Protein AF-A0A5E7I2R8-F1 (afdb_monomer)

Solvent-accessible surface area (backbone atoms only — not comparable to full-atom values): 30806 Å² total; per-residue (Å²): 127,86,54,89,74,68,77,44,79,43,63,71,63,76,64,91,54,44,68,61,50,46,53,54,47,50,49,54,58,68,78,41,63,51,62,26,33,27,45,26,41,38,102,89,42,40,43,43,58,13,46,70,32,27,76,41,66,46,79,53,83,54,52,56,48,38,37,75,91,37,59,41,76,67,35,45,65,39,51,43,44,45,53,52,51,45,54,52,37,32,55,73,78,40,56,36,68,55,40,54,47,45,56,49,40,35,48,50,50,54,54,50,29,46,79,70,73,41,70,60,28,62,67,40,67,66,42,31,47,51,48,50,39,55,50,36,54,51,49,60,74,45,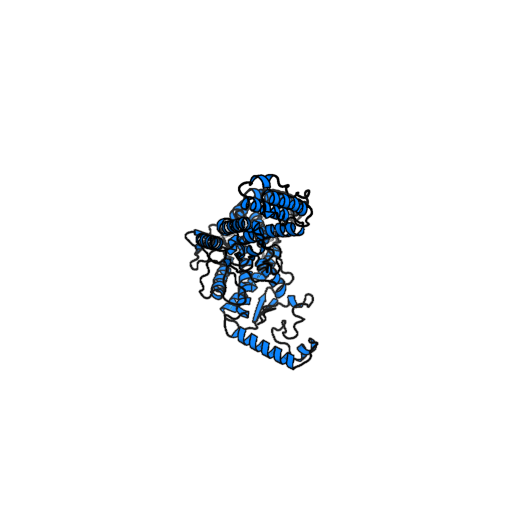90,63,55,63,71,57,44,44,48,36,50,52,42,42,45,52,50,48,36,60,46,33,60,90,57,54,65,60,62,72,72,45,73,73,67,67,75,76,80,84,69,81,75,80,70,83,71,57,59,53,68,65,49,52,50,57,38,46,52,48,27,49,35,47,19,56,47,42,41,49,39,58,77,70,61,58,59,67,62,37,82,37,68,39,78,97,46,52,26,31,32,40,72,38,90,90,56,42,40,34,23,67,62,46,54,75,62,82,45,77,79,51,73,68,46,45,53,49,35,64,93,76,58,41,73,46,52,73,67,62,24,41,77,62,33,97,68,66,51,66,68,59,53,54,51,52,51,52,54,48,54,51,37,43,50,50,50,56,69,49,83,77,32,42,59,48,34,34,47,50,44,53,17,51,53,25,44,50,53,52,50,30,54,64,51,35,50,52,66,69,67,51,38,66,32,61,41,40,97,82,50,44,81,42,84,42,93,52,88,65,37,27,32,39,38,26,68,51,96,98,42,77,50,72,47,62,36,47,52,85,49,48,64,57,52,55,52,44,52,53,44,48,47,68,56,43,70,81,58,87,58,69,34,66,47,72,16,59,84,34,52,49,84,52,77,74,43,70,35,65,82,66,52,51,59,55,44,40,56,46,40,30,69,27,52,34,71,81,57,53,84,58,44,53,66,41,34,26,41,32,42,40,54,52,34,28,73,77,64,34,60,64,53,25,32,66,73,65,69,56,56,69,74,62,50,54,65,48,49,63,50,51,51,57,51,47,54,55,46,55,70,53,50,76,78,65,80,86,81,84,92,82,85,87,86,84,84,89,88,82,92,83,80,92,74,86,79,83,86,80,87,88,85,79,91,82,88,88,81,86,87,88,85,88,80,89,80,81,85,90,135

Structure (mmCIF, N/CA/C/O backbone):
data_AF-A0A5E7I2R8-F1
#
_entry.id   AF-A0A5E7I2R8-F1
#
loop_
_atom_site.group_PDB
_atom_site.id
_atom_site.type_symbol
_atom_site.label_atom_id
_atom_site.label_alt_id
_atom_site.label_comp_id
_atom_site.label_asym_id
_atom_site.label_entity_id
_atom_site.label_seq_id
_atom_site.pdbx_PDB_ins_code
_atom_site.Cartn_x
_atom_site.Cartn_y
_atom_site.Cartn_z
_atom_site.occupancy
_atom_site.B_iso_or_equiv
_atom_site.auth_seq_id
_atom_site.auth_comp_id
_atom_site.auth_asym_id
_atom_site.auth_atom_id
_atom_site.pdbx_PDB_model_num
ATOM 1 N N . MET A 1 1 ? -3.626 18.758 -33.906 1.00 45.47 1 MET A N 1
ATOM 2 C CA . MET A 1 1 ? -4.885 18.092 -33.506 1.00 45.47 1 MET A CA 1
ATOM 3 C C . MET A 1 1 ? -4.517 16.862 -32.692 1.00 45.47 1 MET A C 1
ATOM 5 O O . MET A 1 1 ? -3.762 16.035 -33.182 1.00 45.47 1 MET A O 1
ATOM 9 N N . THR A 1 2 ? -4.953 16.767 -31.438 1.00 45.84 2 THR A N 1
ATOM 10 C CA . THR A 1 2 ? -4.768 15.567 -30.609 1.00 45.84 2 THR A CA 1
ATOM 11 C C . THR A 1 2 ? -5.725 14.484 -31.100 1.00 45.84 2 THR A C 1
ATOM 13 O O . THR A 1 2 ? -6.940 14.648 -31.034 1.00 45.84 2 THR A O 1
ATOM 16 N N . HIS A 1 3 ? -5.189 13.387 -31.631 1.00 55.72 3 HIS A N 1
ATOM 17 C CA . HIS A 1 3 ? -5.993 12.264 -32.109 1.00 55.72 3 HIS A CA 1
ATOM 18 C C . HIS A 1 3 ? -6.018 11.142 -31.064 1.00 55.72 3 HIS A C 1
ATOM 20 O O . HIS A 1 3 ? -5.002 10.811 -30.449 1.00 55.72 3 HIS A O 1
ATOM 26 N N . TYR A 1 4 ? -7.186 10.531 -30.868 1.00 64.06 4 TYR A N 1
ATOM 27 C CA . TYR A 1 4 ? -7.341 9.376 -29.988 1.00 64.06 4 TYR A CA 1
ATOM 28 C C . TYR A 1 4 ? -6.854 8.108 -30.700 1.00 64.06 4 TYR A C 1
ATOM 30 O O . TYR A 1 4 ? -7.452 7.671 -31.679 1.00 64.06 4 TYR A O 1
ATOM 38 N N . ARG A 1 5 ? -5.771 7.499 -30.202 1.00 82.31 5 ARG A N 1
ATOM 39 C CA . ARG A 1 5 ? -5.355 6.148 -30.619 1.00 82.31 5 ARG A CA 1
ATOM 40 C C . ARG A 1 5 ? -6.196 5.072 -29.931 1.00 82.31 5 ARG A C 1
ATOM 42 O O . ARG A 1 5 ? -6.618 5.267 -28.789 1.00 82.31 5 ARG A O 1
ATOM 49 N N . SER A 1 6 ? -6.369 3.930 -30.600 1.00 84.12 6 SER A N 1
ATOM 50 C CA . SER A 1 6 ? -6.936 2.715 -29.994 1.00 84.12 6 SER A CA 1
ATOM 51 C C . SER A 1 6 ? -6.114 2.280 -28.774 1.00 84.12 6 SER A C 1
ATOM 53 O O . SER A 1 6 ? -4.898 2.488 -28.737 1.00 84.12 6 SER A O 1
ATOM 55 N N . ARG A 1 7 ? -6.776 1.715 -27.758 1.00 87.81 7 ARG A N 1
ATOM 56 C CA . ARG A 1 7 ? -6.162 1.336 -26.477 1.00 87.81 7 ARG A CA 1
ATOM 57 C C . ARG A 1 7 ? -6.591 -0.068 -26.073 1.00 87.81 7 ARG A C 1
ATOM 59 O O . ARG A 1 7 ? -7.778 -0.371 -26.056 1.00 87.81 7 ARG A O 1
ATOM 66 N N . CYS A 1 8 ? -5.618 -0.874 -25.677 1.00 93.75 8 CYS A N 1
ATOM 67 C CA . CYS A 1 8 ? -5.791 -2.209 -25.134 1.00 93.75 8 CYS A CA 1
ATOM 68 C C . CYS A 1 8 ? -5.053 -2.280 -23.791 1.00 93.75 8 CYS A C 1
ATOM 70 O O . CYS A 1 8 ? -3.844 -2.046 -23.725 1.00 93.75 8 CYS A O 1
ATOM 72 N N . GLU A 1 9 ? -5.778 -2.551 -22.703 1.00 94.31 9 GLU A N 1
ATOM 73 C CA . GLU A 1 9 ? -5.194 -2.648 -21.364 1.00 94.31 9 GLU A CA 1
ATOM 74 C C . GLU A 1 9 ? -5.005 -4.109 -20.942 1.00 94.31 9 GLU A C 1
ATOM 76 O O . GLU A 1 9 ? -5.967 -4.860 -20.810 1.00 94.31 9 GLU A O 1
ATOM 81 N N . ILE A 1 10 ? -3.759 -4.481 -20.650 1.00 94.88 10 ILE A N 1
ATOM 82 C CA . ILE A 1 10 ? -3.381 -5.765 -20.056 1.00 94.88 10 ILE A CA 1
ATOM 83 C C . ILE A 1 10 ? -3.293 -5.584 -18.540 1.00 94.88 10 ILE A C 1
ATOM 85 O O . ILE A 1 10 ? -2.466 -4.810 -18.047 1.00 94.88 10 ILE A O 1
ATOM 89 N N . ARG A 1 11 ? -4.121 -6.305 -17.777 1.00 92.75 11 ARG A N 1
ATOM 90 C CA . ARG A 1 11 ? -4.146 -6.235 -16.308 1.00 92.75 11 ARG A CA 1
ATOM 91 C C . ARG A 1 11 ? -3.425 -7.417 -15.673 1.00 92.75 11 ARG A C 1
ATOM 93 O O . ARG A 1 11 ? -3.933 -8.528 -15.678 1.00 92.75 11 ARG A O 1
ATOM 100 N N . LEU A 1 12 ? -2.283 -7.152 -15.044 1.00 90.19 12 LEU A N 1
ATOM 101 C CA . LEU A 1 12 ? -1.475 -8.163 -14.352 1.00 90.19 12 LEU A CA 1
ATOM 102 C C . LEU A 1 12 ? -1.961 -8.458 -12.921 1.00 90.19 12 LEU A C 1
ATOM 104 O O . LEU A 1 12 ? -1.374 -9.286 -12.236 1.00 90.19 12 LEU A O 1
ATOM 108 N N . ASP A 1 13 ? -3.010 -7.770 -12.455 1.00 82.75 13 ASP A N 1
ATOM 109 C CA . ASP A 1 13 ? -3.609 -7.934 -11.123 1.00 82.75 13 ASP A CA 1
ATOM 110 C C . ASP A 1 13 ? -4.978 -8.634 -11.139 1.00 82.75 13 ASP A C 1
ATOM 112 O O . ASP A 1 13 ? -5.663 -8.653 -10.118 1.00 82.75 13 ASP A O 1
ATOM 116 N N . ALA A 1 14 ? -5.394 -9.164 -12.295 1.00 73.81 14 ALA A N 1
ATOM 117 C CA . ALA A 1 14 ? -6.761 -9.625 -12.532 1.00 73.81 14 ALA A CA 1
ATOM 118 C C . ALA A 1 14 ? -7.043 -11.075 -12.099 1.00 73.81 14 ALA A C 1
ATOM 120 O O . ALA A 1 14 ? -8.206 -11.419 -11.903 1.00 73.81 14 ALA A O 1
ATOM 121 N N . GLN A 1 15 ? -6.023 -11.928 -11.954 1.00 66.12 15 GLN A N 1
ATOM 122 C CA . GLN A 1 15 ? -6.207 -13.355 -11.663 1.00 66.12 15 GLN A CA 1
ATOM 123 C C . GLN A 1 15 ? -5.254 -13.863 -10.576 1.00 66.12 15 GLN A C 1
ATOM 125 O O . GLN A 1 15 ? -4.192 -13.294 -10.337 1.00 66.12 15 GLN A O 1
ATOM 130 N N . ILE A 1 16 ? -5.648 -14.973 -9.945 1.00 62.72 16 ILE A N 1
ATOM 131 C CA . ILE A 1 16 ? -4.863 -15.685 -8.923 1.00 62.72 16 ILE A CA 1
ATOM 132 C C . ILE A 1 16 ? -3.852 -16.645 -9.578 1.00 62.72 16 ILE A C 1
ATOM 134 O O . ILE A 1 16 ? -2.788 -16.904 -9.016 1.00 62.72 16 ILE A O 1
ATOM 138 N N . ASN A 1 17 ? -4.160 -17.175 -10.770 1.00 78.62 17 ASN A N 1
ATOM 139 C CA . ASN A 1 17 ? -3.273 -18.085 -11.490 1.00 78.62 17 ASN A CA 1
ATOM 140 C C . ASN A 1 17 ? -2.362 -17.322 -12.460 1.00 78.62 17 ASN A C 1
ATOM 142 O O . ASN A 1 17 ? -2.748 -17.002 -13.584 1.00 78.62 17 ASN A O 1
ATOM 146 N N . ASN A 1 18 ? -1.121 -17.090 -12.034 1.00 82.12 18 ASN A N 1
ATOM 147 C CA . ASN A 1 18 ? -0.126 -16.385 -12.839 1.00 82.12 18 ASN A CA 1
ATOM 148 C C . ASN A 1 18 ? 0.210 -17.084 -14.166 1.00 82.12 18 ASN A C 1
ATOM 150 O O . ASN A 1 18 ? 0.610 -16.396 -15.098 1.00 82.12 18 ASN A O 1
ATOM 154 N N . ALA A 1 19 ? 0.076 -18.411 -14.274 1.00 85.25 19 ALA A N 1
ATOM 155 C CA . ALA A 1 19 ? 0.413 -19.132 -15.503 1.00 85.25 19 ALA A CA 1
ATOM 156 C C . ALA A 1 19 ? -0.624 -18.877 -16.606 1.00 85.25 19 ALA A C 1
ATOM 158 O O . ALA A 1 19 ? -0.257 -18.527 -17.726 1.00 85.25 19 ALA A O 1
ATOM 159 N N . THR A 1 20 ? -1.913 -18.982 -16.269 1.00 86.75 20 THR A N 1
ATOM 160 C CA . THR A 1 20 ? -3.016 -18.639 -17.181 1.00 86.75 20 THR A CA 1
ATOM 161 C C . THR A 1 20 ? -2.959 -17.161 -17.552 1.00 86.75 20 THR A C 1
ATOM 163 O O . THR A 1 20 ? -2.938 -16.822 -18.731 1.00 86.75 20 THR A O 1
ATOM 166 N N . LEU A 1 21 ? -2.794 -16.289 -16.552 1.00 89.88 21 LEU A N 1
ATOM 167 C CA . LEU A 1 21 ? -2.689 -14.850 -16.775 1.00 89.88 21 LEU A CA 1
ATOM 168 C C . LEU A 1 21 ? -1.502 -14.473 -17.670 1.00 89.88 21 LEU A C 1
ATOM 170 O O . LEU A 1 21 ? -1.601 -13.537 -18.460 1.00 89.88 21 LEU A O 1
ATOM 174 N N . LEU A 1 22 ? -0.377 -15.185 -17.556 1.00 93.75 22 LEU A N 1
ATOM 175 C CA . LEU A 1 22 ? 0.785 -14.972 -18.412 1.00 93.75 22 LEU A CA 1
ATOM 176 C C . LEU A 1 22 ? 0.475 -15.328 -19.866 1.00 93.75 22 LEU A C 1
ATOM 178 O O . LEU A 1 22 ? 0.800 -14.537 -20.749 1.00 93.75 22 LEU A O 1
ATOM 182 N N . ALA A 1 23 ? -0.158 -16.477 -20.112 1.00 93.62 23 ALA A N 1
ATOM 183 C CA . ALA A 1 23 ? -0.546 -16.886 -21.458 1.00 93.62 23 ALA A CA 1
ATOM 184 C C . ALA A 1 23 ? -1.514 -15.872 -22.093 1.00 93.62 23 ALA A C 1
ATOM 186 O O . ALA A 1 23 ? -1.256 -15.393 -23.198 1.00 93.62 23 ALA A O 1
ATOM 187 N N . ASP A 1 24 ? -2.551 -15.466 -21.355 1.00 93.62 24 ASP A N 1
ATOM 188 C CA . ASP A 1 24 ? -3.537 -14.476 -21.803 1.00 93.62 24 ASP A CA 1
ATOM 189 C C . ASP A 1 24 ? -2.877 -13.123 -22.109 1.00 93.62 24 ASP A C 1
ATOM 191 O O . ASP A 1 24 ? -3.087 -12.533 -23.170 1.00 93.62 24 ASP A O 1
ATOM 195 N N . ALA A 1 25 ? -2.022 -12.635 -21.204 1.00 95.88 25 ALA A N 1
ATOM 196 C CA . ALA A 1 25 ? -1.329 -11.361 -21.368 1.00 95.88 25 ALA A CA 1
ATOM 197 C C . ALA A 1 25 ? -0.383 -11.363 -22.579 1.00 95.88 25 ALA A C 1
ATOM 199 O O . ALA A 1 25 ? -0.325 -10.376 -23.316 1.00 95.88 25 ALA A O 1
ATOM 200 N N . GLN A 1 26 ? 0.344 -12.463 -22.807 1.00 97.19 26 GLN A N 1
ATOM 201 C CA . GLN A 1 26 ? 1.221 -12.601 -23.971 1.00 97.19 26 GLN A CA 1
ATOM 202 C C . GLN A 1 26 ? 0.425 -12.705 -25.272 1.00 97.19 26 GLN A C 1
ATOM 204 O O . GLN A 1 26 ? 0.810 -12.093 -26.267 1.00 97.19 26 GLN A O 1
ATOM 209 N N . HIS A 1 27 ? -0.708 -13.411 -25.264 1.00 96.62 27 HIS A N 1
ATOM 210 C CA . HIS A 1 27 ? -1.599 -13.481 -26.417 1.00 96.62 27 HIS A CA 1
ATOM 211 C C . HIS A 1 27 ? -2.134 -12.093 -26.796 1.00 96.62 27 HIS A C 1
ATOM 213 O O . HIS A 1 27 ? -2.024 -11.688 -27.952 1.00 96.62 27 HIS A O 1
ATOM 219 N N . VAL A 1 28 ? -2.625 -11.322 -25.821 1.00 96.62 28 VAL A N 1
ATOM 220 C CA . VAL A 1 28 ? -3.118 -9.951 -26.041 1.00 96.62 28 VAL A CA 1
ATOM 221 C C . VAL A 1 28 ? -2.013 -9.045 -26.594 1.00 96.62 28 VAL A C 1
ATOM 223 O O . VAL A 1 28 ? -2.250 -8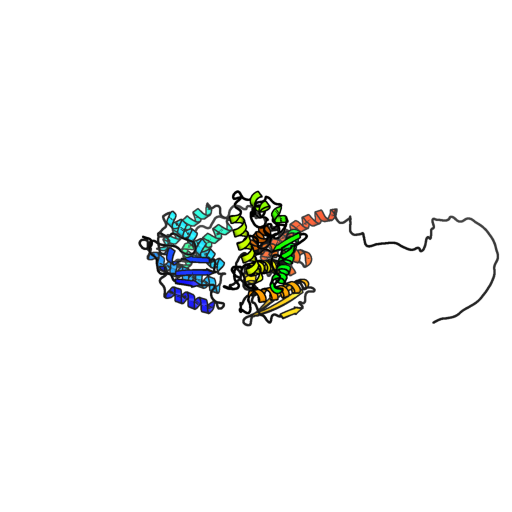.295 -27.541 1.00 96.62 28 VAL A O 1
ATOM 226 N N . LEU A 1 29 ? -0.792 -9.129 -26.052 1.00 97.56 29 LEU A N 1
ATOM 227 C CA . LEU A 1 29 ? 0.362 -8.385 -26.567 1.00 97.56 29 LEU A CA 1
ATOM 228 C C . LEU A 1 29 ? 0.723 -8.796 -28.005 1.00 97.56 29 LEU A C 1
ATOM 230 O O . LEU A 1 29 ? 1.131 -7.953 -28.806 1.00 97.56 29 LEU A O 1
ATOM 234 N N . ALA A 1 30 ? 0.602 -10.081 -28.340 1.00 96.56 30 ALA A N 1
ATOM 235 C CA . ALA A 1 30 ? 0.914 -10.594 -29.666 1.00 96.56 30 ALA A CA 1
ATOM 236 C C . ALA A 1 30 ? -0.087 -10.100 -30.720 1.00 96.56 30 ALA A C 1
ATOM 238 O O . ALA A 1 30 ? 0.358 -9.622 -31.766 1.00 96.56 30 ALA A O 1
ATOM 239 N N . THR A 1 31 ? -1.390 -10.153 -30.424 1.00 96.44 31 THR A N 1
ATOM 240 C CA . THR A 1 31 ? -2.477 -9.843 -31.370 1.00 96.44 31 THR A CA 1
ATOM 241 C C . THR A 1 31 ? -2.752 -8.351 -31.549 1.00 96.44 31 THR A C 1
ATOM 243 O O . THR A 1 31 ? -3.338 -7.960 -32.555 1.00 96.44 31 THR A O 1
ATOM 246 N N . ASN A 1 32 ? -2.312 -7.503 -30.616 1.00 96.56 32 ASN A N 1
ATOM 247 C CA . ASN A 1 32 ? -2.522 -6.059 -30.690 1.00 96.56 32 ASN A CA 1
ATOM 248 C C . ASN A 1 32 ? -1.246 -5.302 -31.118 1.00 96.56 32 ASN A C 1
ATOM 250 O O . ASN A 1 32 ? -0.122 -5.717 -30.799 1.00 96.56 32 ASN A O 1
ATOM 254 N N . PRO A 1 33 ? -1.385 -4.158 -31.820 1.00 95.31 33 PRO A N 1
ATOM 255 C CA . PRO A 1 33 ? -0.260 -3.268 -32.092 1.00 95.31 33 PRO A CA 1
ATOM 256 C C . PRO A 1 33 ? 0.273 -2.688 -30.778 1.00 95.31 33 PRO A C 1
ATOM 258 O O . PRO A 1 33 ? -0.513 -2.277 -29.917 1.00 95.31 33 PRO A O 1
ATOM 261 N N . ILE A 1 34 ? 1.601 -2.615 -30.625 1.00 96.25 34 ILE A N 1
ATOM 262 C CA . ILE A 1 34 ? 2.248 -2.104 -29.401 1.00 96.25 34 ILE A CA 1
ATOM 263 C C . ILE A 1 34 ? 1.821 -0.664 -29.102 1.00 96.25 34 ILE A C 1
ATOM 265 O O . ILE A 1 34 ? 1.674 -0.289 -27.942 1.00 96.25 34 ILE A O 1
ATOM 269 N N . GLU A 1 35 ? 1.505 0.106 -30.144 1.00 95.25 35 GLU A N 1
ATOM 270 C CA . GLU A 1 35 ? 0.960 1.456 -30.064 1.00 95.25 35 GLU A CA 1
ATOM 271 C C . GLU A 1 35 ? -0.355 1.529 -29.288 1.00 95.25 35 GLU A C 1
ATOM 273 O O . GLU A 1 35 ? -0.696 2.606 -28.819 1.00 95.25 35 GLU A O 1
ATOM 278 N N . SER A 1 36 ? -1.090 0.430 -29.111 1.00 94.81 36 SER A N 1
ATOM 279 C CA . SER A 1 36 ? -2.329 0.392 -28.323 1.00 94.81 36 SER A CA 1
ATOM 280 C C . SER A 1 36 ? -2.130 -0.084 -26.881 1.00 94.81 36 SER A C 1
ATOM 282 O O . SER A 1 36 ? -3.021 0.098 -26.054 1.00 94.81 36 SER A O 1
ATOM 284 N N . ILE A 1 37 ? -0.974 -0.666 -26.551 1.00 96.94 37 ILE A N 1
ATOM 285 C CA . ILE A 1 37 ? -0.793 -1.426 -25.312 1.00 96.94 37 ILE A CA 1
ATOM 286 C C . ILE A 1 37 ? -0.564 -0.520 -24.104 1.00 96.94 37 ILE A C 1
ATOM 288 O O . ILE A 1 37 ? 0.345 0.316 -24.066 1.00 96.94 37 ILE A O 1
ATOM 292 N N . ILE A 1 38 ? -1.342 -0.789 -23.062 1.00 95.44 38 ILE A N 1
ATOM 293 C CA . ILE A 1 38 ? -1.160 -0.285 -21.705 1.00 95.44 38 ILE A CA 1
ATOM 294 C C . ILE A 1 38 ? -1.039 -1.493 -20.782 1.00 95.44 38 ILE A C 1
ATOM 296 O O . ILE A 1 38 ? -1.844 -2.416 -20.850 1.00 95.44 38 ILE A O 1
ATOM 300 N N . ILE A 1 39 ? -0.049 -1.486 -19.891 1.00 96.06 39 ILE A N 1
ATOM 301 C CA . ILE A 1 39 ? 0.135 -2.554 -18.905 1.00 96.06 39 ILE A CA 1
ATOM 302 C C . ILE A 1 39 ? -0.188 -2.016 -17.520 1.00 96.06 39 ILE A C 1
ATOM 304 O O . ILE A 1 39 ? 0.499 -1.133 -16.998 1.00 96.06 39 ILE A O 1
ATOM 308 N N . ARG A 1 40 ? -1.221 -2.577 -16.898 1.00 93.94 40 ARG A N 1
ATOM 309 C CA . ARG A 1 40 ? -1.614 -2.296 -15.522 1.00 93.94 40 ARG A CA 1
ATOM 310 C C . ARG A 1 40 ? -1.011 -3.341 -14.592 1.00 93.94 40 ARG A C 1
ATOM 312 O O . ARG A 1 40 ? -1.442 -4.487 -14.551 1.00 93.94 40 ARG A O 1
ATOM 319 N N . PHE A 1 41 ? -0.030 -2.914 -13.807 1.00 91.31 41 PHE A N 1
ATOM 320 C CA . PHE A 1 41 ? 0.616 -3.727 -12.776 1.00 91.31 41 PHE A CA 1
ATOM 321 C C . PHE A 1 41 ? -0.244 -3.839 -11.518 1.00 91.31 41 PHE A C 1
ATOM 323 O O . PHE A 1 41 ? -0.150 -4.817 -10.794 1.00 91.31 41 PHE A O 1
ATOM 330 N N . ASN A 1 42 ? -1.027 -2.807 -11.201 1.00 85.00 42 ASN A N 1
ATOM 331 C CA . ASN A 1 42 ? -2.081 -2.854 -10.189 1.00 85.00 42 ASN A CA 1
ATOM 332 C C . ASN A 1 42 ? -3.038 -1.663 -10.363 1.00 85.00 42 ASN A C 1
ATOM 334 O O . ASN A 1 42 ? -2.777 -0.759 -11.157 1.00 85.00 42 ASN A O 1
ATOM 338 N N . HIS A 1 43 ? -4.099 -1.596 -9.557 1.00 79.31 43 HIS A N 1
ATOM 339 C CA . HIS A 1 43 ? -5.054 -0.476 -9.554 1.00 79.31 43 HIS A CA 1
ATOM 340 C C . HIS A 1 43 ? -4.444 0.951 -9.541 1.00 79.31 43 HIS A C 1
ATOM 342 O O . HIS A 1 43 ? -5.071 1.870 -10.058 1.00 79.31 43 HIS A O 1
ATOM 348 N N . ARG A 1 44 ? -3.234 1.167 -8.997 1.00 81.50 44 ARG A N 1
ATOM 349 C CA . ARG A 1 44 ? -2.541 2.480 -8.975 1.00 81.50 44 ARG A CA 1
ATOM 350 C C . ARG A 1 44 ? -1.455 2.629 -10.030 1.00 81.50 44 ARG A C 1
ATOM 352 O O . ARG A 1 44 ? -1.026 3.747 -10.301 1.00 81.50 44 ARG A O 1
ATOM 359 N N . HIS A 1 45 ? -0.947 1.524 -10.554 1.00 89.06 45 HIS A N 1
ATOM 360 C CA . HIS A 1 45 ? 0.257 1.495 -11.368 1.00 89.06 45 HIS A CA 1
ATOM 361 C C . HIS A 1 45 ? -0.076 0.937 -12.743 1.00 89.06 45 HIS A C 1
ATOM 363 O O . HIS A 1 45 ? -0.242 -0.270 -12.908 1.00 89.06 45 HIS A O 1
ATOM 369 N N . ALA A 1 46 ? -0.139 1.830 -13.723 1.00 93.50 46 ALA A N 1
ATOM 370 C CA . ALA A 1 46 ? -0.227 1.486 -15.130 1.00 93.50 46 ALA A CA 1
ATOM 371 C C . ALA A 1 46 ? 0.883 2.202 -15.895 1.00 93.50 46 ALA A C 1
ATOM 373 O O . ALA A 1 46 ? 1.284 3.307 -15.520 1.00 93.50 46 ALA A O 1
ATOM 374 N N . PHE A 1 47 ? 1.385 1.553 -16.935 1.00 95.12 47 PHE A N 1
ATOM 375 C CA . PHE A 1 47 ? 2.393 2.098 -17.822 1.00 95.12 47 PHE A CA 1
ATOM 376 C C . PHE A 1 47 ? 1.923 1.987 -19.267 1.00 95.12 47 PHE A C 1
ATOM 378 O O . PHE A 1 47 ? 1.540 0.916 -19.737 1.00 95.12 47 PHE A O 1
ATOM 385 N N . ASP A 1 48 ? 1.964 3.114 -19.958 1.00 95.19 48 ASP A N 1
ATOM 386 C CA . ASP A 1 48 ? 1.478 3.259 -21.318 1.00 95.19 48 ASP A CA 1
ATOM 387 C C . ASP A 1 48 ? 2.616 3.022 -22.319 1.00 95.19 48 ASP A C 1
ATOM 389 O O . ASP A 1 48 ? 3.318 3.961 -22.698 1.00 95.19 48 ASP A O 1
ATOM 393 N N . PHE A 1 49 ? 2.840 1.759 -22.696 1.00 95.12 49 PHE A N 1
ATOM 394 C CA . PHE A 1 49 ? 3.878 1.377 -23.662 1.00 95.12 49 PHE A CA 1
ATOM 395 C C . PHE A 1 49 ? 3.618 1.993 -25.034 1.00 95.12 49 PHE A C 1
ATOM 397 O O . PHE A 1 49 ? 4.542 2.510 -25.663 1.00 95.12 49 PHE A O 1
ATOM 404 N N . GLY A 1 50 ? 2.359 2.007 -25.471 1.00 94.88 50 GLY A N 1
ATOM 405 C CA . GLY A 1 50 ? 2.011 2.540 -26.778 1.00 94.88 50 GLY A CA 1
ATOM 406 C C . GLY A 1 50 ? 2.328 4.026 -26.933 1.00 94.88 50 GLY A C 1
ATOM 407 O O . GLY A 1 50 ? 2.742 4.450 -28.007 1.00 94.88 50 GLY A O 1
ATOM 408 N N . ALA A 1 51 ? 2.268 4.816 -25.856 1.00 94.06 51 ALA A N 1
ATOM 409 C CA . ALA A 1 51 ? 2.663 6.223 -25.905 1.00 94.06 51 ALA A CA 1
ATOM 410 C C . ALA A 1 51 ? 4.150 6.452 -26.228 1.00 94.06 51 ALA A C 1
ATOM 412 O O . ALA A 1 51 ? 4.512 7.517 -26.723 1.00 94.06 51 ALA A O 1
ATOM 413 N N . TRP A 1 52 ? 5.017 5.476 -25.947 1.00 93.25 52 TRP A N 1
ATOM 414 C CA . TRP A 1 52 ? 6.458 5.560 -26.222 1.00 93.25 52 TRP A CA 1
ATOM 415 C C . TRP A 1 52 ? 6.829 5.266 -27.678 1.00 93.25 52 TRP A C 1
ATOM 417 O O . TRP A 1 52 ? 7.980 5.459 -28.077 1.00 93.25 52 TRP A O 1
ATOM 427 N N . CYS A 1 53 ? 5.838 4.877 -28.481 1.00 93.69 53 CYS A N 1
ATOM 428 C CA . CYS A 1 53 ? 5.950 4.738 -29.928 1.00 93.69 53 CYS A CA 1
ATOM 429 C C . CYS A 1 53 ? 5.903 6.094 -30.661 1.00 93.69 53 CYS A C 1
ATOM 431 O O . CYS A 1 53 ? 6.023 6.125 -31.884 1.00 93.69 53 CYS A O 1
ATOM 433 N N . PHE A 1 54 ? 5.726 7.203 -29.931 1.00 92.56 54 PHE A N 1
ATOM 434 C CA . PHE A 1 54 ? 5.558 8.554 -30.468 1.00 92.56 54 PHE A CA 1
ATOM 435 C C . PHE A 1 54 ? 6.550 9.535 -29.826 1.00 92.56 54 PHE A C 1
ATOM 437 O O . PHE A 1 54 ? 6.864 9.432 -28.634 1.00 92.56 54 PHE A O 1
ATOM 444 N N . GLY A 1 55 ? 7.039 10.492 -30.618 1.00 89.38 55 GLY A N 1
ATOM 445 C CA . GLY A 1 55 ? 7.966 11.535 -30.170 1.00 89.38 55 GLY A CA 1
ATOM 446 C C . GLY A 1 55 ? 7.303 12.583 -29.273 1.00 89.38 55 GLY A C 1
ATOM 447 O O . GLY A 1 55 ? 7.894 13.010 -28.284 1.00 89.38 55 GLY A O 1
ATOM 448 N N . CYS A 1 56 ? 6.047 12.934 -29.555 1.00 89.06 56 CYS A N 1
ATOM 449 C CA . CYS A 1 56 ? 5.278 13.900 -28.774 1.00 89.06 56 CYS A CA 1
ATOM 450 C C . CYS A 1 56 ? 4.178 13.204 -27.968 1.00 89.06 56 CYS A C 1
ATOM 452 O O . CYS A 1 56 ? 3.308 12.525 -28.521 1.00 89.06 56 CYS A O 1
ATOM 454 N N . ARG A 1 57 ? 4.212 13.395 -26.643 1.00 90.56 57 ARG A N 1
ATOM 455 C CA . ARG A 1 57 ? 3.260 12.803 -25.696 1.00 90.56 57 ARG A CA 1
ATOM 456 C C . ARG A 1 57 ? 2.964 13.734 -24.519 1.00 90.56 57 ARG A C 1
ATOM 458 O O . ARG A 1 57 ? 3.884 14.302 -23.933 1.00 90.56 57 ARG A O 1
ATOM 465 N N . THR A 1 58 ? 1.699 13.843 -24.133 1.00 85.06 58 THR A N 1
ATOM 466 C CA . THR A 1 58 ? 1.197 14.695 -23.038 1.00 85.06 58 THR A CA 1
ATOM 467 C C . THR A 1 58 ? 0.224 13.908 -22.151 1.00 85.06 58 THR A C 1
ATOM 469 O O . THR A 1 58 ? -0.147 12.782 -22.469 1.00 85.06 58 THR A O 1
ATOM 472 N N . GLY A 1 59 ? -0.174 14.456 -21.000 1.00 78.94 59 GLY A N 1
ATOM 473 C CA . GLY A 1 59 ? -1.188 13.841 -20.132 1.00 78.94 59 GLY A CA 1
ATOM 474 C C . GLY A 1 59 ? -0.648 13.104 -18.899 1.00 78.94 59 GLY A C 1
ATOM 475 O O . GLY A 1 59 ? 0.510 13.246 -18.499 1.00 78.94 59 GLY A O 1
ATOM 476 N N . ALA A 1 60 ? -1.541 12.370 -18.233 1.00 71.31 60 ALA A N 1
ATOM 477 C CA . ALA A 1 60 ? -1.296 11.764 -16.927 1.00 71.31 60 ALA A CA 1
ATOM 478 C C . ALA A 1 60 ? -0.333 10.561 -16.989 1.00 71.31 60 ALA A C 1
ATOM 480 O O . ALA A 1 60 ? -0.107 9.952 -18.029 1.00 71.31 60 ALA A O 1
ATOM 481 N N . ARG A 1 61 ? 0.224 10.160 -15.835 1.00 67.31 61 ARG A N 1
ATOM 482 C CA . ARG A 1 61 ? 1.192 9.042 -15.756 1.00 67.31 61 ARG A CA 1
ATOM 483 C C . ARG A 1 61 ? 0.669 7.718 -16.316 1.00 67.31 61 ARG A C 1
ATOM 485 O O . ARG A 1 61 ? 1.456 6.971 -16.883 1.00 67.31 61 ARG A O 1
ATOM 492 N N . ALA A 1 62 ? -0.615 7.427 -16.115 1.00 71.62 62 ALA A N 1
ATOM 493 C CA . ALA A 1 62 ? -1.215 6.169 -16.545 1.00 71.62 62 ALA A CA 1
ATOM 494 C C . ALA A 1 62 ? -1.611 6.184 -18.025 1.00 71.62 62 ALA A C 1
ATOM 496 O O . ALA A 1 62 ? -1.542 5.139 -18.660 1.00 71.62 62 ALA A O 1
ATOM 497 N N . TRP A 1 63 ? -2.009 7.348 -18.550 1.00 83.06 63 TRP A N 1
ATOM 498 C CA . TRP A 1 63 ? -2.593 7.507 -19.880 1.00 83.06 63 TRP A CA 1
ATOM 499 C C . TRP A 1 63 ? -2.032 8.751 -20.544 1.00 83.06 63 TRP A C 1
ATOM 501 O O . TRP A 1 63 ? -2.216 9.861 -20.032 1.00 83.06 63 TRP A O 1
ATOM 511 N N . LYS A 1 64 ? -1.382 8.559 -21.690 1.00 87.75 64 LYS A N 1
ATOM 512 C CA . LYS A 1 64 ? -0.809 9.662 -22.452 1.00 87.75 64 LYS A CA 1
ATOM 513 C C . LYS A 1 64 ? -1.542 9.872 -23.768 1.00 87.75 64 LYS A C 1
ATOM 515 O O . LYS A 1 64 ? -1.812 8.930 -24.521 1.00 87.75 64 LYS A O 1
ATOM 520 N N . GLU A 1 65 ? -1.824 11.135 -24.035 1.00 89.62 65 GLU A N 1
ATOM 521 C CA . GLU A 1 65 ? -2.180 11.639 -25.353 1.00 89.62 65 GLU A CA 1
ATOM 522 C C . GLU A 1 65 ? -0.914 11.724 -26.204 1.00 89.62 65 GLU A C 1
ATOM 524 O O . GLU A 1 65 ? 0.181 11.937 -25.678 1.00 89.62 65 GLU A O 1
ATOM 529 N N . VAL A 1 66 ? -1.052 11.505 -27.509 1.00 91.12 66 VAL A N 1
ATOM 530 C CA . VAL A 1 66 ? 0.076 11.457 -28.445 1.00 91.12 66 VAL A CA 1
ATOM 531 C C . VAL A 1 66 ? -0.245 12.234 -29.711 1.00 91.12 66 VAL A C 1
ATOM 533 O O . VAL A 1 66 ? -1.408 12.348 -30.100 1.00 91.12 66 VAL A O 1
ATOM 536 N N . ASP A 1 67 ? 0.797 12.730 -30.368 1.00 91.19 67 ASP A N 1
ATOM 537 C CA . ASP A 1 67 ? 0.697 13.242 -31.731 1.00 91.19 67 ASP A CA 1
ATOM 538 C C . ASP A 1 67 ? 1.002 12.116 -32.725 1.00 91.19 67 ASP A C 1
ATOM 540 O O . ASP A 1 67 ? 2.136 11.631 -32.801 1.00 91.19 67 ASP A O 1
ATOM 544 N N . LEU A 1 68 ? -0.010 11.706 -33.497 1.00 90.44 68 LEU A N 1
ATOM 545 C CA . LEU A 1 68 ? 0.112 10.616 -34.467 1.00 90.44 68 LEU A CA 1
ATOM 546 C C . LEU A 1 68 ? 1.129 10.906 -35.577 1.00 90.44 68 LEU A C 1
ATOM 548 O O . LEU A 1 68 ? 1.708 9.961 -36.110 1.00 90.44 68 LEU A O 1
ATOM 552 N N . SER A 1 69 ? 1.388 12.181 -35.891 1.00 91.31 69 SER A N 1
ATOM 553 C CA . SER A 1 69 ? 2.396 12.565 -36.887 1.00 91.31 69 SER A CA 1
ATOM 554 C C . SER A 1 69 ? 3.825 12.257 -36.426 1.00 91.31 69 SER A C 1
ATOM 556 O O . SER A 1 69 ? 4.724 12.092 -37.244 1.00 91.31 69 SER A O 1
ATOM 558 N N . THR A 1 70 ? 4.033 12.094 -35.115 1.00 91.81 70 THR A N 1
ATOM 559 C CA . THR A 1 70 ? 5.348 11.832 -34.510 1.00 91.81 70 THR A CA 1
ATOM 560 C C . THR A 1 70 ? 5.623 10.346 -34.283 1.00 91.81 70 THR A C 1
ATOM 562 O O . THR A 1 70 ? 6.387 9.983 -33.388 1.00 91.81 70 THR A O 1
ATOM 565 N N . ARG A 1 71 ? 4.974 9.461 -35.048 1.00 92.50 71 ARG A N 1
ATOM 566 C CA . ARG A 1 71 ? 5.148 8.007 -34.929 1.00 92.50 71 ARG A CA 1
ATOM 567 C C . ARG A 1 71 ? 6.586 7.595 -35.263 1.00 92.50 71 ARG A C 1
ATOM 569 O O . ARG A 1 71 ? 7.126 7.97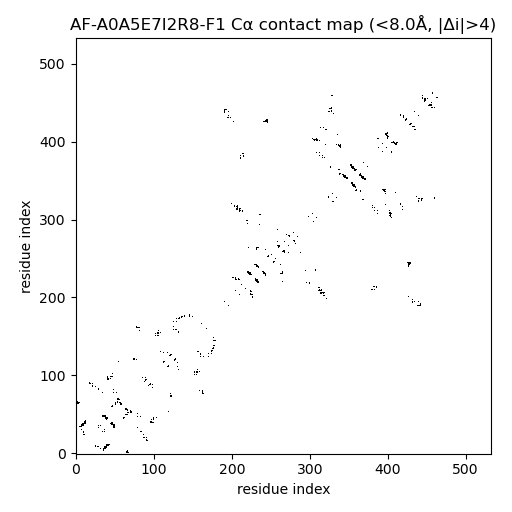3 -36.296 1.00 92.50 71 ARG A O 1
ATOM 576 N N . LEU A 1 72 ? 7.179 6.761 -34.410 1.00 92.06 72 LEU A N 1
ATOM 577 C CA . LEU A 1 72 ? 8.565 6.294 -34.509 1.00 92.06 72 LEU A CA 1
ATOM 578 C C . LEU A 1 72 ? 8.599 4.776 -34.775 1.00 92.06 72 LEU A C 1
ATOM 580 O O . LEU A 1 72 ? 8.734 3.988 -33.835 1.00 92.06 72 LEU A O 1
ATOM 584 N N . PRO A 1 73 ? 8.478 4.331 -36.043 1.00 91.31 73 PRO A N 1
ATOM 585 C CA . PRO A 1 73 ? 8.291 2.917 -36.388 1.00 91.31 73 PRO A CA 1
ATOM 586 C C . PRO A 1 73 ? 9.459 2.018 -35.963 1.00 91.31 73 PRO A C 1
ATOM 588 O O . PRO A 1 73 ? 9.254 0.865 -35.593 1.00 91.31 73 PRO A O 1
ATOM 591 N N . LYS A 1 74 ? 10.682 2.555 -35.930 1.00 90.75 74 LYS A N 1
ATOM 592 C CA . LYS A 1 74 ? 11.876 1.810 -35.510 1.00 90.75 74 LYS A CA 1
ATOM 593 C C . LYS A 1 74 ? 11.879 1.436 -34.019 1.00 90.75 74 LYS A C 1
ATOM 595 O O . LYS A 1 74 ? 12.641 0.570 -33.614 1.00 90.75 74 LYS A O 1
ATOM 600 N N . ARG A 1 75 ? 11.016 2.044 -33.189 1.00 90.75 75 ARG A N 1
ATOM 601 C CA . ARG A 1 75 ? 10.903 1.714 -31.754 1.00 90.75 75 ARG A CA 1
ATOM 602 C C . ARG A 1 75 ? 10.009 0.505 -31.475 1.00 90.75 75 ARG A C 1
ATOM 604 O O . ARG A 1 75 ? 10.103 -0.078 -30.398 1.00 90.75 75 ARG A O 1
ATOM 611 N N . LEU A 1 76 ? 9.118 0.154 -32.404 1.00 93.81 76 LEU A N 1
ATOM 612 C CA . LEU A 1 76 ? 7.972 -0.719 -32.126 1.00 93.81 76 LEU A CA 1
ATOM 613 C C . LEU A 1 76 ? 8.391 -2.124 -31.687 1.00 93.81 76 LEU A C 1
ATOM 615 O O . LEU A 1 76 ? 7.903 -2.612 -30.668 1.00 93.81 76 LEU A O 1
ATOM 619 N N . ALA A 1 77 ? 9.317 -2.748 -32.420 1.00 93.50 77 ALA A N 1
ATOM 620 C CA . ALA A 1 77 ? 9.801 -4.093 -32.114 1.00 93.50 77 ALA A CA 1
ATOM 621 C C . ALA A 1 77 ? 10.444 -4.149 -30.718 1.00 93.50 77 ALA A C 1
ATOM 623 O O . ALA A 1 77 ? 10.029 -4.943 -29.877 1.00 93.50 77 ALA A O 1
ATOM 624 N N . ASN A 1 78 ? 11.359 -3.220 -30.431 1.00 93.44 78 ASN A N 1
ATOM 625 C CA . ASN A 1 78 ? 12.075 -3.155 -29.156 1.00 93.44 78 ASN A CA 1
ATOM 626 C C . ASN A 1 78 ? 11.135 -2.896 -27.969 1.00 93.44 78 ASN A C 1
ATOM 628 O O . ASN A 1 78 ? 11.245 -3.544 -26.928 1.00 93.44 78 ASN A O 1
ATOM 632 N N . LEU A 1 79 ? 10.143 -2.013 -28.131 1.00 95.12 79 LEU A N 1
ATOM 633 C CA . LEU A 1 79 ? 9.128 -1.779 -27.100 1.00 95.12 79 LEU A CA 1
ATOM 634 C C . LEU A 1 79 ? 8.230 -2.998 -26.873 1.00 95.12 79 LEU A C 1
ATOM 636 O O . LEU A 1 79 ? 7.869 -3.269 -25.727 1.00 95.12 79 LEU A O 1
ATOM 640 N N . LYS A 1 80 ? 7.889 -3.746 -27.929 1.00 96.12 80 LYS A N 1
ATOM 641 C CA . LYS A 1 80 ? 7.102 -4.982 -27.820 1.00 96.12 80 LYS A CA 1
ATOM 642 C C . LYS A 1 80 ? 7.887 -6.078 -27.096 1.00 96.12 80 LYS A C 1
ATOM 644 O O . LYS A 1 80 ? 7.342 -6.705 -26.189 1.00 96.12 80 LYS A O 1
ATOM 649 N N . THR A 1 81 ? 9.173 -6.237 -27.406 1.00 95.00 81 THR A N 1
ATOM 650 C CA . THR A 1 81 ? 10.082 -7.148 -26.694 1.00 95.00 81 THR A CA 1
ATOM 651 C C . THR A 1 81 ? 10.184 -6.784 -25.213 1.00 95.00 81 THR A C 1
ATOM 653 O O . THR A 1 81 ? 9.984 -7.633 -24.341 1.00 95.00 81 THR A O 1
ATOM 656 N N . LEU A 1 82 ? 10.391 -5.501 -24.899 1.00 95.69 82 LEU A N 1
ATOM 657 C CA . LEU A 1 82 ? 10.444 -5.029 -23.515 1.00 95.69 82 LEU A CA 1
ATOM 658 C C . LEU A 1 82 ? 9.122 -5.264 -22.762 1.00 95.69 82 LEU A C 1
ATOM 660 O O . LEU A 1 82 ? 9.134 -5.710 -21.611 1.00 95.69 82 LEU A O 1
ATOM 664 N N . ALA A 1 83 ? 7.982 -4.995 -23.405 1.00 97.44 83 ALA A N 1
ATOM 665 C CA . ALA A 1 83 ? 6.659 -5.270 -22.850 1.00 97.44 83 ALA A CA 1
ATOM 666 C C . ALA A 1 83 ? 6.481 -6.767 -22.530 1.00 97.44 83 ALA A C 1
ATOM 668 O O . ALA A 1 83 ? 6.040 -7.120 -21.437 1.00 97.44 83 ALA A O 1
ATOM 669 N N . SER A 1 84 ? 6.895 -7.658 -23.432 1.00 97.25 84 SER A N 1
ATOM 670 C CA . SER A 1 84 ? 6.811 -9.106 -23.211 1.00 97.25 84 SER A CA 1
ATOM 671 C C . SER A 1 84 ? 7.684 -9.562 -22.034 1.00 97.25 84 SER A C 1
ATOM 673 O O . SER A 1 84 ? 7.230 -10.327 -21.171 1.00 97.25 84 SER A O 1
ATOM 675 N N . HIS A 1 85 ? 8.911 -9.043 -21.928 1.00 95.62 85 HIS A N 1
ATOM 676 C CA . HIS A 1 85 ? 9.803 -9.354 -20.811 1.00 95.62 85 HIS A CA 1
ATOM 677 C C . HIS A 1 85 ? 9.257 -8.867 -19.472 1.00 95.62 85 HIS A C 1
ATOM 679 O O . HIS A 1 85 ? 9.319 -9.607 -18.487 1.00 95.62 85 HIS A O 1
ATOM 685 N N . ILE A 1 86 ? 8.701 -7.652 -19.411 1.00 96.38 86 ILE A N 1
ATOM 686 C CA . ILE A 1 86 ? 8.195 -7.124 -18.144 1.00 96.38 86 ILE A CA 1
ATOM 687 C C . ILE A 1 86 ? 6.938 -7.860 -17.675 1.00 96.38 86 ILE A C 1
ATOM 689 O O . ILE A 1 86 ? 6.810 -8.095 -16.472 1.00 96.38 86 ILE A O 1
ATOM 693 N N . ILE A 1 87 ? 6.051 -8.269 -18.591 1.00 96.62 87 ILE A N 1
ATOM 694 C CA . ILE A 1 87 ? 4.891 -9.123 -18.281 1.00 96.62 87 ILE A CA 1
ATOM 695 C C . ILE A 1 87 ? 5.383 -10.437 -17.678 1.00 96.62 87 ILE A C 1
ATOM 697 O O . ILE A 1 87 ? 5.007 -10.784 -16.558 1.00 96.62 87 ILE A O 1
ATOM 701 N N . THR A 1 88 ? 6.288 -11.120 -18.383 1.00 95.75 88 THR A N 1
ATOM 702 C CA . THR A 1 88 ? 6.837 -12.410 -17.950 1.00 95.75 88 THR A CA 1
ATOM 703 C C . THR A 1 88 ? 7.495 -12.304 -16.585 1.00 95.75 88 THR A C 1
ATOM 705 O O . THR A 1 88 ? 7.169 -13.070 -15.680 1.00 95.75 88 THR A O 1
ATOM 708 N N . ALA A 1 89 ? 8.380 -11.326 -16.390 1.00 93.50 89 ALA A N 1
ATOM 709 C CA . ALA A 1 89 ? 9.060 -11.143 -15.118 1.00 93.50 89 ALA A CA 1
ATOM 710 C C . ALA A 1 89 ? 8.065 -10.852 -13.986 1.00 93.50 89 ALA A C 1
ATOM 712 O O . ALA A 1 89 ? 8.168 -11.446 -12.915 1.00 93.50 89 ALA A O 1
ATOM 713 N N . SER A 1 90 ? 7.079 -9.986 -14.225 1.00 92.81 90 SER 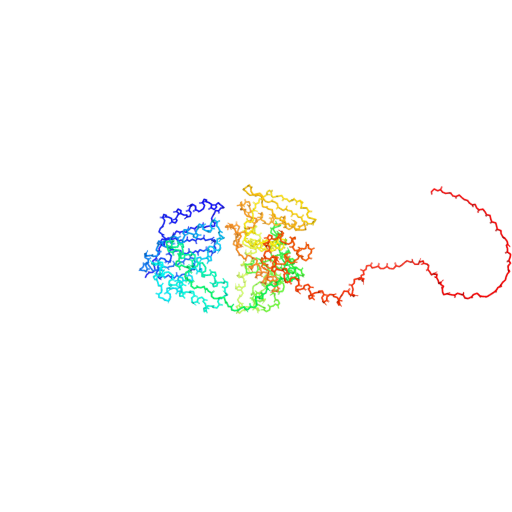A N 1
ATOM 714 C CA . SER A 1 90 ? 6.104 -9.566 -13.208 1.00 92.81 90 SER A CA 1
ATOM 715 C C . SER A 1 90 ? 5.168 -10.690 -12.759 1.00 92.81 90 SER A C 1
ATOM 717 O O . SER A 1 90 ? 4.653 -10.638 -11.646 1.00 92.81 90 SER A O 1
ATOM 719 N N . LEU A 1 91 ? 4.958 -11.705 -13.600 1.00 89.88 91 LEU A N 1
ATOM 720 C CA . LEU A 1 91 ? 4.119 -12.860 -13.274 1.00 89.88 91 LEU A CA 1
ATOM 721 C C . LEU A 1 91 ? 4.916 -14.074 -12.774 1.00 89.88 91 LEU A C 1
ATOM 723 O O . LEU A 1 91 ? 4.329 -14.973 -12.173 1.00 89.88 91 LEU A O 1
ATOM 727 N N . THR A 1 92 ? 6.239 -14.102 -12.968 1.00 88.75 92 THR A N 1
ATOM 728 C CA . THR A 1 92 ? 7.068 -15.276 -12.625 1.00 88.75 92 THR A CA 1
ATOM 729 C C . THR A 1 92 ? 8.137 -15.027 -11.563 1.00 88.75 92 THR A C 1
ATOM 731 O O . THR A 1 92 ? 8.380 -15.904 -10.740 1.00 88.75 92 THR A O 1
ATOM 734 N N . SER A 1 93 ? 8.803 -13.869 -11.564 1.00 85.69 93 SER A N 1
ATOM 735 C CA . SER A 1 93 ? 10.074 -13.692 -10.840 1.00 85.69 93 SER A CA 1
ATOM 736 C C . SER A 1 93 ? 10.177 -12.418 -10.007 1.00 85.69 93 SER A C 1
ATOM 738 O O . SER A 1 93 ? 10.981 -12.367 -9.074 1.00 85.69 93 SER A O 1
ATOM 740 N N . ILE A 1 94 ? 9.377 -11.388 -10.292 1.00 86.38 94 ILE A N 1
ATOM 741 C CA . ILE A 1 94 ? 9.406 -10.122 -9.555 1.00 86.38 94 ILE A CA 1
ATOM 742 C C . ILE A 1 94 ? 8.003 -9.669 -9.163 1.00 86.38 94 ILE A C 1
ATOM 744 O O . ILE A 1 94 ? 7.032 -9.903 -9.869 1.00 86.38 94 ILE A O 1
ATOM 748 N N . ALA A 1 95 ? 7.904 -8.944 -8.050 1.00 85.25 95 ALA A N 1
ATOM 749 C CA . ALA A 1 95 ? 6.650 -8.315 -7.651 1.00 85.25 95 ALA A CA 1
ATOM 750 C C . ALA A 1 95 ? 6.175 -7.294 -8.704 1.00 85.25 95 ALA A C 1
ATOM 752 O O . ALA A 1 95 ? 6.979 -6.526 -9.240 1.00 85.25 95 ALA A O 1
ATOM 753 N N . LEU A 1 96 ? 4.857 -7.188 -8.904 1.00 88.31 96 LEU A N 1
ATOM 754 C CA . LEU A 1 96 ? 4.230 -6.235 -9.837 1.00 88.31 96 LEU A CA 1
ATOM 755 C C . LEU A 1 96 ? 4.702 -4.779 -9.627 1.00 88.31 96 LEU A C 1
ATOM 757 O O . LEU A 1 96 ? 4.880 -4.013 -10.572 1.00 88.31 96 LEU A O 1
ATOM 761 N N . THR A 1 97 ? 4.952 -4.373 -8.378 1.00 85.56 97 THR A N 1
ATOM 762 C CA . THR A 1 97 ? 5.491 -3.041 -8.050 1.00 85.56 97 THR A CA 1
ATOM 763 C C . THR A 1 97 ? 6.930 -2.843 -8.510 1.00 85.56 97 THR A C 1
ATOM 765 O O . THR A 1 97 ? 7.294 -1.736 -8.915 1.00 85.56 97 THR A O 1
ATOM 768 N N . SER A 1 98 ? 7.744 -3.896 -8.445 1.00 89.75 98 SER A N 1
ATOM 769 C CA . SER A 1 98 ? 9.111 -3.902 -8.959 1.00 89.75 98 SER A CA 1
ATOM 770 C C . SER A 1 98 ? 9.100 -3.792 -10.481 1.00 89.75 98 SER A C 1
ATOM 772 O O . SER A 1 98 ? 9.841 -2.970 -11.013 1.00 89.75 98 SER A O 1
ATOM 774 N N . GLY A 1 99 ? 8.199 -4.516 -11.160 1.00 94.31 99 GLY A N 1
ATOM 775 C CA . GLY A 1 99 ? 7.980 -4.398 -12.605 1.00 94.31 99 GLY A CA 1
ATOM 776 C C . GLY A 1 99 ? 7.624 -2.969 -13.028 1.00 94.31 99 GLY A C 1
ATOM 777 O O . GLY A 1 99 ? 8.305 -2.374 -13.862 1.00 94.31 99 GLY A O 1
ATOM 778 N N . TYR A 1 100 ? 6.640 -2.355 -12.360 1.00 94.50 100 TYR A N 1
ATOM 779 C CA . TYR A 1 100 ? 6.271 -0.952 -12.596 1.00 94.50 100 TYR A CA 1
ATOM 780 C C . TYR A 1 100 ? 7.417 0.040 -12.324 1.00 94.50 100 TYR A C 1
ATOM 782 O O . TYR A 1 100 ? 7.583 1.036 -13.029 1.00 94.50 100 TYR A O 1
ATOM 790 N N . THR A 1 101 ? 8.207 -0.198 -11.273 1.00 94.31 101 THR A N 1
ATOM 791 C CA . THR A 1 101 ? 9.365 0.653 -10.955 1.00 94.31 101 THR A CA 1
ATOM 792 C C . THR A 1 101 ? 10.423 0.546 -12.047 1.00 94.31 101 THR A C 1
ATOM 794 O O . THR A 1 101 ? 10.985 1.564 -12.436 1.00 94.31 101 THR A O 1
ATOM 797 N N . ALA A 1 102 ? 10.651 -0.656 -12.578 1.00 95.75 102 ALA A N 1
ATOM 798 C CA . ALA A 1 102 ? 11.631 -0.892 -13.626 1.00 95.75 102 ALA A CA 1
ATOM 799 C C . ALA A 1 102 ? 11.280 -0.141 -14.926 1.00 95.75 102 ALA A C 1
ATOM 801 O O . ALA A 1 102 ? 12.118 0.582 -15.465 1.00 95.75 102 ALA A O 1
ATOM 802 N N . VAL A 1 103 ? 10.021 -0.208 -15.378 1.00 96.00 103 VAL A N 1
ATOM 803 C CA . VAL A 1 103 ? 9.570 0.551 -16.565 1.00 96.00 103 VAL A CA 1
ATOM 804 C C . VAL A 1 103 ? 9.595 2.062 -16.351 1.00 96.00 103 VAL A C 1
ATOM 806 O O . VAL A 1 103 ? 9.901 2.801 -17.281 1.00 96.00 103 VAL A O 1
ATOM 809 N N . ASN A 1 104 ? 9.361 2.542 -15.126 1.00 94.69 104 ASN A N 1
ATOM 810 C CA . ASN A 1 104 ? 9.517 3.964 -14.809 1.00 94.69 104 ASN A CA 1
ATOM 811 C C . ASN A 1 104 ? 10.975 4.423 -14.765 1.00 94.69 104 ASN A C 1
ATOM 813 O O . ASN A 1 104 ? 11.268 5.532 -15.207 1.00 94.69 104 ASN A O 1
ATOM 817 N N . ASP A 1 105 ? 11.881 3.604 -14.228 1.00 95.88 105 ASP A N 1
ATOM 818 C CA . ASP A 1 105 ? 13.313 3.903 -14.228 1.00 95.88 105 ASP A CA 1
ATOM 819 C C . ASP A 1 105 ? 13.818 4.014 -15.685 1.00 95.88 105 ASP A C 1
ATOM 821 O O . ASP A 1 105 ? 14.506 4.980 -16.022 1.00 95.88 105 ASP A O 1
ATOM 825 N N . TRP A 1 106 ? 13.393 3.103 -16.572 1.00 96.12 106 TRP A N 1
ATOM 826 C CA . TRP A 1 106 ? 13.682 3.172 -18.012 1.00 96.12 106 TRP A CA 1
ATOM 827 C C . TRP A 1 106 ? 13.026 4.370 -18.707 1.00 96.12 106 TRP A C 1
ATOM 829 O O . TRP A 1 106 ? 13.686 5.083 -19.455 1.00 96.12 106 TRP A O 1
ATOM 839 N N . ALA A 1 107 ? 11.760 4.667 -18.414 1.00 94.50 107 ALA A N 1
ATOM 840 C CA . ALA A 1 107 ? 11.082 5.859 -18.925 1.00 94.50 107 ALA A CA 1
ATOM 841 C C . ALA A 1 107 ? 11.786 7.163 -18.516 1.00 94.50 107 ALA A C 1
ATOM 843 O O . ALA A 1 107 ? 11.758 8.150 -19.257 1.00 94.50 107 ALA A O 1
ATOM 844 N N . GLY A 1 108 ? 12.422 7.176 -17.341 1.00 94.38 108 GLY A N 1
ATOM 845 C CA . GLY A 1 108 ? 13.290 8.263 -16.902 1.00 94.38 108 GLY A CA 1
ATOM 846 C C . GLY A 1 108 ? 14.494 8.442 -17.825 1.00 94.38 108 GLY A C 1
ATOM 847 O O . GLY A 1 108 ? 14.755 9.563 -18.257 1.00 94.38 108 GLY A O 1
ATOM 848 N N . MET A 1 109 ? 15.176 7.347 -18.181 1.00 95.44 109 MET A N 1
ATOM 849 C CA . MET A 1 109 ? 16.253 7.371 -19.177 1.00 95.44 109 MET A CA 1
ATOM 850 C C . MET A 1 109 ? 15.742 7.835 -20.540 1.00 95.44 109 MET A C 1
ATOM 852 O O . MET A 1 109 ? 16.318 8.746 -21.122 1.00 95.44 109 MET A O 1
ATOM 856 N N . ALA A 1 110 ? 14.660 7.242 -21.039 1.00 94.31 110 ALA A N 1
ATOM 857 C CA . ALA A 1 110 ? 14.122 7.545 -22.359 1.00 94.31 110 ALA A CA 1
ATOM 858 C C . ALA A 1 110 ? 13.702 9.023 -22.484 1.00 94.31 110 ALA A C 1
ATOM 860 O O . ALA A 1 110 ? 14.034 9.675 -23.470 1.00 94.31 110 ALA A O 1
ATOM 861 N N . SER A 1 111 ? 13.062 9.588 -21.449 1.00 93.88 111 SER A N 1
ATOM 862 C CA . SER A 1 111 ? 12.737 11.025 -21.413 1.00 93.88 111 SER A CA 1
ATOM 863 C C . SER A 1 111 ? 13.997 11.892 -21.413 1.00 93.88 111 SER A C 1
ATOM 865 O O . SER A 1 111 ? 14.046 12.909 -22.096 1.00 93.88 111 SER A O 1
ATOM 867 N N . TRP A 1 112 ? 15.021 11.500 -20.647 1.00 95.88 112 TRP A N 1
ATOM 868 C CA . TRP A 1 112 ? 16.295 12.214 -20.630 1.00 95.88 112 TRP A CA 1
ATOM 869 C C . TRP A 1 112 ? 16.979 12.174 -22.003 1.00 95.88 112 TRP A C 1
ATOM 871 O O . TRP A 1 112 ? 17.464 13.204 -22.460 1.00 95.88 112 TRP A O 1
ATOM 881 N N . CYS A 1 113 ? 16.968 11.022 -22.678 1.00 95.56 113 CYS A N 1
ATOM 882 C CA . CYS A 1 113 ? 17.554 10.852 -24.007 1.00 95.56 113 CYS A CA 1
ATOM 883 C C . CYS A 1 113 ? 16.916 11.815 -25.012 1.00 95.56 113 CYS A C 1
ATOM 885 O O . CYS A 1 113 ? 17.624 12.569 -25.670 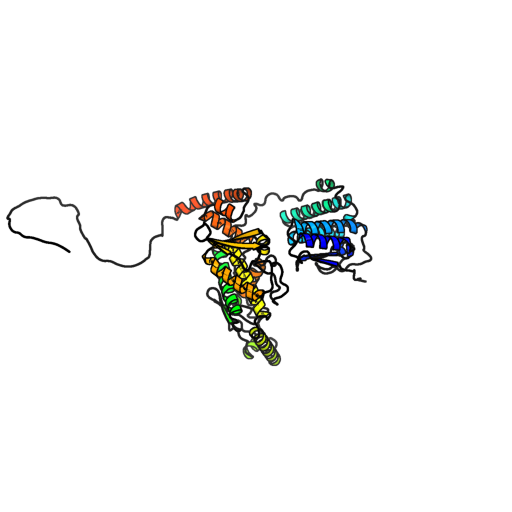1.00 95.56 113 CYS A O 1
ATOM 887 N N . GLU A 1 114 ? 15.585 11.864 -25.067 1.00 91.88 114 GLU A N 1
ATOM 888 C CA . GLU A 1 114 ? 14.860 12.737 -25.996 1.00 91.88 114 GLU A CA 1
ATOM 889 C C . GLU A 1 114 ? 15.129 14.227 -25.753 1.00 91.88 114 GLU A C 1
ATOM 891 O O . GLU A 1 114 ? 15.363 14.962 -26.707 1.00 91.88 114 GLU A O 1
ATOM 896 N N . VAL A 1 115 ? 15.181 14.668 -24.490 1.00 93.12 115 VAL A N 1
ATOM 897 C CA . VAL A 1 115 ? 15.503 16.068 -24.142 1.00 93.12 115 VAL A CA 1
ATOM 898 C C . VAL A 1 115 ? 16.951 16.434 -24.493 1.00 93.12 115 VAL A C 1
ATOM 900 O O . VAL A 1 115 ? 17.247 17.600 -24.730 1.00 93.12 115 VAL A O 1
ATOM 903 N N . ASN A 1 116 ? 17.857 15.455 -24.546 1.00 95.19 116 ASN A N 1
ATOM 904 C CA . ASN A 1 116 ? 19.282 15.668 -24.817 1.00 95.19 116 ASN A CA 1
ATOM 905 C C . ASN A 1 116 ? 19.688 15.269 -26.248 1.00 95.19 116 ASN A C 1
ATOM 907 O O . ASN A 1 116 ? 20.866 15.020 -26.496 1.00 95.19 116 ASN A O 1
ATOM 911 N N . GLY A 1 117 ? 18.734 15.187 -27.183 1.00 92.56 117 GLY A N 1
ATOM 912 C CA . GLY A 1 117 ? 19.008 14.941 -28.605 1.00 92.56 117 GLY A CA 1
ATOM 913 C C . GLY A 1 117 ? 19.236 13.475 -28.997 1.00 92.56 117 GLY A C 1
ATOM 914 O O . GLY A 1 117 ? 19.486 13.194 -30.161 1.00 92.56 117 GLY A O 1
ATOM 915 N N . TRP A 1 118 ? 19.081 12.527 -28.071 1.00 92.75 118 TRP A N 1
ATOM 916 C CA . TRP A 1 118 ? 19.225 11.081 -28.298 1.00 92.75 118 TRP A CA 1
ATOM 917 C C . TRP A 1 118 ? 17.875 10.423 -28.623 1.00 92.75 118 TRP A C 1
ATOM 919 O O . TRP A 1 118 ? 17.494 9.422 -28.020 1.00 92.75 118 TRP A O 1
ATOM 929 N N . TYR A 1 119 ? 17.088 10.998 -29.535 1.00 88.88 119 TYR A N 1
ATOM 930 C CA . TYR A 1 119 ? 15.735 10.507 -29.845 1.00 88.88 119 TYR A CA 1
ATOM 931 C C . TYR A 1 119 ? 15.732 9.158 -30.589 1.00 88.88 119 TYR A C 1
ATOM 933 O O . TYR A 1 119 ? 14.765 8.398 -30.492 1.00 88.88 119 TYR A O 1
ATOM 941 N N . ASN A 1 120 ? 16.819 8.828 -31.282 1.00 91.62 120 ASN A N 1
ATOM 942 C CA . ASN A 1 120 ? 17.020 7.592 -32.039 1.00 91.62 120 ASN A CA 1
ATOM 943 C C . ASN A 1 120 ? 17.654 6.455 -31.210 1.00 91.62 120 ASN A C 1
ATOM 945 O O . ASN A 1 120 ? 18.007 5.421 -31.767 1.00 91.62 120 ASN A O 1
ATOM 949 N N . PHE A 1 121 ? 17.774 6.592 -29.883 1.00 93.38 121 PHE A N 1
ATOM 950 C CA . PHE A 1 121 ? 18.475 5.624 -29.019 1.00 93.38 121 PHE A CA 1
ATOM 951 C C . PHE A 1 121 ? 17.928 4.182 -29.041 1.00 93.38 121 PHE A C 1
ATOM 953 O O . PHE A 1 121 ? 18.558 3.288 -28.497 1.00 93.38 121 PHE A O 1
ATOM 960 N N . LEU A 1 122 ? 16.746 3.941 -29.612 1.00 92.88 122 LEU A N 1
ATOM 961 C CA . LEU A 1 122 ? 16.152 2.604 -29.757 1.00 92.88 122 LEU A CA 1
ATOM 962 C C . LEU A 1 122 ? 16.261 2.048 -31.180 1.00 92.88 122 LEU A C 1
ATOM 964 O O . LEU A 1 122 ? 15.736 0.969 -31.428 1.00 92.88 122 LEU A O 1
ATOM 968 N N . GLU A 1 123 ? 16.865 2.778 -32.119 1.00 91.19 123 GLU A N 1
ATOM 969 C CA . GLU A 1 123 ? 16.990 2.329 -33.510 1.00 91.19 123 GLU A CA 1
ATOM 970 C C . GLU A 1 123 ? 18.079 1.276 -33.693 1.00 91.19 123 GLU A C 1
ATOM 972 O O . GLU A 1 123 ? 17.977 0.457 -34.600 1.00 91.19 123 GLU A O 1
ATOM 977 N N . SER A 1 124 ? 19.106 1.302 -32.842 1.00 90.38 124 SER A N 1
ATOM 978 C CA . SER A 1 124 ? 20.204 0.347 -32.882 1.00 90.38 124 SER A CA 1
ATOM 979 C C . SER A 1 124 ? 20.780 0.104 -31.478 1.00 90.38 124 SER A C 1
ATOM 981 O O . SER A 1 124 ? 20.642 0.952 -30.583 1.00 90.38 124 SER A O 1
ATOM 983 N N . PRO A 1 125 ? 21.438 -1.041 -31.278 1.00 91.06 125 PRO A N 1
ATOM 984 C CA . PRO A 1 125 ? 22.108 -1.401 -30.032 1.00 91.06 125 PRO A CA 1
ATOM 985 C C . PRO A 1 125 ? 23.272 -0.460 -29.688 1.00 91.06 125 PRO A C 1
ATOM 987 O O . PRO A 1 125 ? 23.457 -0.105 -28.519 1.00 91.06 125 PRO A O 1
ATOM 990 N N . GLU A 1 126 ? 24.017 0.022 -30.686 1.00 91.12 126 GLU A N 1
ATOM 991 C CA . GLU A 1 126 ? 25.093 1.011 -30.522 1.00 91.12 126 GLU A CA 1
ATOM 992 C C . GLU A 1 126 ? 24.546 2.342 -30.011 1.00 91.12 126 GLU A C 1
ATOM 994 O O . GLU A 1 126 ? 25.073 2.901 -29.046 1.00 91.12 126 GLU A O 1
ATOM 999 N N . LEU A 1 127 ? 23.452 2.821 -30.614 1.00 92.81 127 LEU A N 1
ATOM 1000 C CA . LEU A 1 127 ? 22.798 4.069 -30.219 1.00 92.81 127 LEU A CA 1
ATOM 1001 C C . LEU A 1 127 ? 22.229 3.971 -28.800 1.00 92.81 127 LEU A C 1
ATOM 1003 O O . LEU A 1 127 ? 22.356 4.911 -28.009 1.00 92.81 127 LEU A O 1
ATOM 1007 N N . TYR A 1 128 ? 21.653 2.820 -28.441 1.00 93.38 128 TYR A N 1
ATOM 1008 C CA . TYR A 1 128 ? 21.181 2.575 -27.080 1.00 93.38 128 TYR A CA 1
ATOM 1009 C C . TYR A 1 128 ? 22.330 2.619 -26.075 1.00 93.38 128 TYR A C 1
ATOM 1011 O O . TYR A 1 128 ? 22.222 3.228 -25.006 1.00 93.38 128 TYR A O 1
ATOM 1019 N N . TYR A 1 129 ? 23.444 1.973 -26.413 1.00 91.44 129 TYR A N 1
ATOM 1020 C CA . TYR A 1 129 ? 24.629 1.917 -25.574 1.00 91.44 129 TYR A CA 1
ATOM 1021 C C . TYR A 1 129 ? 25.271 3.297 -25.371 1.00 91.44 129 TYR A C 1
ATOM 1023 O O . TYR A 1 129 ? 25.649 3.652 -24.245 1.00 91.44 129 TYR A O 1
ATOM 1031 N N . GLU A 1 130 ? 25.378 4.093 -26.433 1.00 92.81 130 GLU A N 1
ATOM 1032 C CA . GLU A 1 130 ? 25.905 5.451 -26.356 1.00 92.81 130 GLU A CA 1
ATOM 1033 C C . GLU A 1 130 ? 25.013 6.335 -25.475 1.00 92.81 130 GLU A C 1
ATOM 1035 O O . GLU A 1 130 ? 25.498 6.956 -24.519 1.00 92.81 130 GLU A O 1
ATOM 1040 N N . ALA A 1 131 ? 23.697 6.297 -25.698 1.00 95.12 131 ALA A N 1
ATOM 1041 C CA . ALA A 1 131 ? 22.725 7.016 -24.882 1.00 95.12 131 ALA A CA 1
ATOM 1042 C C . ALA A 1 131 ? 22.787 6.591 -23.403 1.00 95.12 131 ALA A C 1
ATOM 1044 O O . ALA A 1 131 ? 22.818 7.442 -22.510 1.00 95.12 131 ALA A O 1
ATOM 1045 N N . LEU A 1 132 ? 22.897 5.287 -23.117 1.00 94.44 132 LEU A N 1
ATOM 1046 C CA . LEU A 1 132 ? 23.048 4.758 -21.758 1.00 94.44 132 LEU A CA 1
ATOM 1047 C C . LEU A 1 132 ? 24.359 5.218 -21.097 1.00 94.44 132 LEU A C 1
ATOM 1049 O O . LEU A 1 132 ? 24.394 5.473 -19.887 1.00 94.44 132 LEU A O 1
ATOM 1053 N N . THR A 1 133 ? 25.438 5.345 -21.869 1.00 93.75 133 THR A N 1
ATOM 1054 C CA . THR A 1 133 ? 26.734 5.846 -21.392 1.00 93.75 133 THR A CA 1
ATOM 1055 C C . THR A 1 133 ? 26.633 7.315 -20.984 1.00 93.75 133 THR A C 1
ATOM 1057 O O . THR A 1 133 ? 27.035 7.679 -19.873 1.00 93.75 133 THR A O 1
ATOM 1060 N N . LYS A 1 134 ? 26.022 8.157 -21.825 1.00 95.12 134 LYS A N 1
ATOM 1061 C CA . LYS A 1 134 ? 25.788 9.574 -21.510 1.00 95.12 134 LYS A CA 1
ATOM 1062 C C . LYS A 1 134 ? 24.809 9.737 -20.343 1.00 95.12 134 LYS A C 1
ATOM 1064 O O . LYS A 1 134 ? 25.070 10.515 -19.423 1.00 95.12 134 LYS A O 1
ATOM 1069 N N . PHE A 1 135 ? 23.747 8.934 -20.301 1.00 95.88 135 PHE A N 1
ATOM 1070 C CA . PHE A 1 135 ? 22.800 8.926 -19.188 1.00 95.88 135 PHE A CA 1
ATOM 1071 C C . PHE A 1 135 ? 23.456 8.487 -17.874 1.00 95.88 135 PHE A C 1
ATOM 1073 O O . PHE A 1 135 ? 23.180 9.045 -16.816 1.00 95.88 135 PHE A O 1
ATOM 1080 N N . THR A 1 136 ? 24.385 7.531 -17.916 1.00 94.25 136 THR A N 1
ATOM 1081 C CA . THR A 1 136 ? 25.170 7.136 -16.740 1.00 94.25 136 THR A CA 1
ATOM 1082 C C . THR A 1 136 ? 26.019 8.294 -16.213 1.00 94.25 136 THR A C 1
ATOM 1084 O O . THR A 1 136 ? 26.100 8.490 -14.997 1.00 94.25 136 THR A O 1
ATOM 1087 N N . ALA A 1 137 ? 26.643 9.075 -17.099 1.00 93.62 137 ALA A N 1
ATOM 1088 C CA . ALA A 1 137 ? 27.376 10.272 -16.698 1.00 93.62 137 ALA A CA 1
ATOM 1089 C C . ALA A 1 137 ? 26.443 11.291 -16.019 1.00 93.62 137 ALA A C 1
ATOM 1091 O O . ALA A 1 137 ? 26.784 11.809 -14.956 1.00 93.62 137 ALA A O 1
ATOM 1092 N N . HIS A 1 138 ? 25.230 11.481 -16.548 1.00 94.56 138 HIS A N 1
ATOM 1093 C CA . HIS A 1 138 ? 24.192 12.289 -15.903 1.00 94.56 138 HIS A CA 1
ATOM 1094 C C . HIS A 1 138 ? 23.779 11.738 -14.527 1.00 94.56 138 HIS A C 1
ATOM 1096 O O . HIS A 1 138 ? 23.696 12.485 -13.556 1.00 94.56 138 HIS A O 1
ATOM 1102 N N . LEU A 1 139 ? 23.600 10.420 -14.381 1.00 94.19 139 LEU A N 1
ATOM 1103 C CA . LEU A 1 139 ? 23.342 9.820 -13.070 1.00 94.19 139 LEU A CA 1
ATOM 1104 C C . LEU A 1 139 ? 24.487 10.107 -12.087 1.00 94.19 139 LEU A C 1
ATOM 1106 O O . LEU A 1 139 ? 24.249 10.236 -10.892 1.00 94.19 139 LEU A O 1
ATOM 1110 N N . ASN A 1 140 ? 25.737 10.234 -12.527 1.00 91.12 140 ASN A N 1
ATOM 1111 C CA . ASN A 1 140 ? 26.830 10.571 -11.614 1.00 91.12 140 ASN A CA 1
ATOM 1112 C C . ASN A 1 140 ? 26.749 11.996 -11.047 1.00 91.12 140 ASN A C 1
ATOM 1114 O O . ASN A 1 140 ? 27.178 12.183 -9.908 1.00 91.12 140 ASN A O 1
ATOM 1118 N N . SER A 1 141 ? 26.151 12.945 -11.772 1.00 88.88 141 SER A N 1
ATOM 1119 C CA . SER A 1 141 ? 25.898 14.312 -11.294 1.00 88.88 141 SER A CA 1
ATOM 1120 C C . SER A 1 141 ? 24.539 14.494 -10.599 1.00 88.88 141 SER A C 1
ATOM 1122 O O . SER A 1 141 ? 24.294 15.533 -9.992 1.00 88.88 141 SER A O 1
ATOM 1124 N N . ASP A 1 142 ? 23.670 13.483 -10.626 1.00 88.88 142 ASP A N 1
ATOM 1125 C CA . ASP A 1 142 ? 22.330 13.528 -10.037 1.00 88.88 142 ASP A CA 1
ATOM 1126 C C . ASP A 1 142 ? 22.332 13.470 -8.488 1.00 88.88 142 ASP A C 1
ATOM 1128 O O . ASP A 1 142 ? 23.060 12.692 -7.860 1.00 88.88 142 ASP A O 1
ATOM 1132 N N . HIS A 1 143 ? 21.453 14.258 -7.853 1.00 88.38 143 HIS A N 1
ATOM 1133 C CA . HIS A 1 143 ? 21.302 14.362 -6.393 1.00 88.38 143 HIS A CA 1
ATOM 1134 C C . HIS A 1 143 ? 20.702 13.118 -5.705 1.00 88.38 143 HIS A C 1
ATOM 1136 O O . HIS A 1 143 ? 20.699 13.020 -4.472 1.00 88.38 143 HIS A O 1
ATOM 1142 N N . ARG A 1 144 ? 20.177 12.148 -6.460 1.00 88.88 144 ARG A N 1
ATOM 1143 C CA . ARG A 1 144 ? 19.603 10.903 -5.937 1.00 88.88 144 ARG A CA 1
ATOM 1144 C C . ARG A 1 144 ? 20.643 10.080 -5.180 1.00 88.88 144 ARG A C 1
ATOM 1146 O O . ARG A 1 144 ? 21.848 10.069 -5.452 1.00 88.88 144 ARG A O 1
ATOM 1153 N N . THR A 1 145 ? 20.148 9.276 -4.241 1.00 88.75 145 THR A N 1
ATOM 1154 C CA . THR A 1 145 ? 20.998 8.347 -3.490 1.00 88.75 145 THR A CA 1
ATOM 1155 C C . THR A 1 145 ? 21.693 7.356 -4.424 1.00 88.75 145 THR A C 1
ATOM 1157 O O . THR A 1 145 ? 21.111 6.893 -5.406 1.00 88.75 145 THR A O 1
ATOM 1160 N N . TYR A 1 146 ? 22.929 6.974 -4.088 1.00 89.19 146 TYR A N 1
ATOM 1161 C CA . TYR A 1 146 ? 23.719 6.022 -4.880 1.00 89.19 146 TYR A CA 1
ATOM 1162 C C . TYR A 1 146 ? 22.953 4.731 -5.203 1.00 89.19 146 TYR A C 1
ATOM 1164 O O . TYR A 1 146 ? 22.993 4.256 -6.332 1.00 89.19 146 TYR A O 1
ATOM 1172 N N . SER A 1 147 ? 22.215 4.179 -4.234 1.00 87.38 147 SER A N 1
ATOM 1173 C CA . SER A 1 147 ? 21.409 2.970 -4.440 1.00 87.38 147 SER A CA 1
ATOM 1174 C C . SER A 1 147 ? 20.332 3.153 -5.507 1.00 87.38 147 SER A C 1
ATOM 1176 O O . SER A 1 147 ? 20.092 2.239 -6.286 1.00 87.38 147 SER A O 1
ATOM 1178 N N . THR A 1 148 ? 19.702 4.329 -5.554 1.00 90.94 148 THR A N 1
ATOM 1179 C CA . THR A 1 148 ? 18.669 4.655 -6.545 1.00 90.94 148 THR A CA 1
ATOM 1180 C C . THR A 1 148 ? 19.288 4.793 -7.926 1.00 90.94 148 THR A C 1
ATOM 1182 O O . THR A 1 148 ? 18.829 4.160 -8.867 1.00 90.94 148 THR A O 1
ATOM 1185 N N . ARG A 1 149 ? 20.388 5.543 -8.035 1.00 93.69 149 ARG A N 1
ATOM 1186 C CA . ARG A 1 149 ? 21.112 5.730 -9.297 1.00 93.69 149 ARG A CA 1
ATOM 1187 C C . ARG A 1 149 ? 21.640 4.411 -9.860 1.00 93.69 149 ARG A C 1
ATOM 1189 O O . ARG A 1 149 ? 21.430 4.109 -11.028 1.00 93.69 149 ARG A O 1
ATOM 1196 N N . LYS A 1 150 ? 22.240 3.579 -9.001 1.00 93.31 150 LYS A N 1
ATOM 1197 C CA . LYS A 1 150 ? 22.685 2.228 -9.361 1.00 93.31 150 LYS A CA 1
ATOM 1198 C C . LYS A 1 150 ? 21.521 1.357 -9.840 1.00 93.31 150 LYS A C 1
ATOM 1200 O O . LYS A 1 150 ? 21.681 0.641 -10.823 1.00 93.31 150 LYS A O 1
ATOM 1205 N N . ARG A 1 151 ? 20.367 1.398 -9.162 1.00 94.38 151 ARG A N 1
ATOM 1206 C CA . ARG A 1 151 ? 19.167 0.646 -9.565 1.00 94.38 151 ARG A CA 1
ATOM 1207 C C . ARG A 1 151 ? 18.670 1.083 -10.942 1.00 94.38 151 ARG A C 1
ATOM 1209 O O . ARG A 1 151 ? 18.453 0.216 -11.782 1.00 94.38 151 ARG A O 1
ATOM 1216 N N . ILE A 1 152 ? 18.547 2.393 -11.174 1.00 95.50 152 ILE A N 1
ATOM 1217 C CA . ILE A 1 152 ? 18.129 2.953 -12.467 1.00 95.50 152 ILE A CA 1
ATOM 1218 C C . ILE A 1 152 ? 19.070 2.461 -13.568 1.00 95.50 152 ILE A C 1
ATOM 1220 O O . ILE A 1 152 ? 18.613 1.864 -14.538 1.00 95.50 152 ILE A O 1
ATOM 1224 N N . GLN A 1 153 ? 20.385 2.621 -13.380 1.00 94.62 153 GLN A N 1
ATOM 1225 C CA . GLN A 1 153 ? 21.378 2.152 -14.345 1.00 94.62 153 GLN A CA 1
ATOM 1226 C C . GLN A 1 153 ? 21.260 0.645 -14.604 1.00 94.62 153 GLN A C 1
ATOM 1228 O O . GLN A 1 153 ? 21.234 0.220 -15.753 1.00 94.62 153 GLN A O 1
ATOM 1233 N N . THR A 1 154 ? 21.186 -0.164 -13.543 1.00 93.25 154 THR A N 1
ATOM 1234 C CA . THR A 1 154 ? 21.099 -1.631 -13.654 1.00 93.25 154 THR A CA 1
ATOM 1235 C C . THR A 1 154 ? 19.861 -2.044 -14.444 1.00 93.25 154 THR A C 1
ATOM 1237 O O . THR A 1 154 ? 19.939 -2.922 -15.295 1.00 93.25 154 THR A O 1
ATOM 1240 N N . THR A 1 155 ? 18.737 -1.372 -14.197 1.00 94.50 155 THR A N 1
ATOM 1241 C CA . THR A 1 155 ? 17.478 -1.611 -14.906 1.00 94.50 155 THR A CA 1
ATOM 1242 C C . THR A 1 155 ? 17.600 -1.256 -16.383 1.00 94.50 155 THR A C 1
ATOM 1244 O O . THR A 1 155 ? 17.302 -2.083 -17.236 1.00 94.50 155 THR A O 1
ATOM 1247 N N . CYS A 1 156 ? 18.097 -0.058 -16.700 1.00 94.44 156 CYS A N 1
ATOM 1248 C CA . CYS A 1 156 ? 18.245 0.388 -18.087 1.00 94.44 156 CYS A CA 1
ATOM 1249 C C . CYS A 1 156 ? 19.240 -0.484 -18.867 1.00 94.44 156 CYS A C 1
ATOM 1251 O O . CYS A 1 156 ? 19.028 -0.759 -20.046 1.00 94.44 156 CYS A O 1
ATOM 1253 N N . LYS A 1 157 ? 20.291 -0.963 -18.191 1.00 92.62 157 LYS A N 1
ATOM 1254 C CA . LYS A 1 157 ? 21.253 -1.930 -18.725 1.00 92.62 157 LYS A CA 1
ATOM 1255 C C . LYS A 1 157 ? 20.577 -3.263 -19.061 1.00 92.62 157 LYS A C 1
ATOM 1257 O O . LYS A 1 157 ? 20.733 -3.749 -20.175 1.00 92.62 157 LYS A O 1
ATOM 1262 N N . ALA A 1 158 ? 19.806 -3.818 -18.125 1.00 91.75 158 ALA A N 1
ATOM 1263 C CA . ALA A 1 158 ? 19.079 -5.070 -18.327 1.00 91.75 158 ALA A CA 1
ATOM 1264 C C . ALA A 1 158 ? 18.044 -4.959 -19.458 1.00 91.75 158 ALA A C 1
ATOM 1266 O O . ALA A 1 158 ? 17.937 -5.860 -20.280 1.00 91.75 158 ALA A O 1
ATOM 1267 N N . PHE A 1 159 ? 17.326 -3.837 -19.547 1.00 93.62 159 PHE A N 1
ATOM 1268 C CA . PHE A 1 159 ? 16.369 -3.607 -20.631 1.00 93.62 159 PHE A CA 1
ATOM 1269 C C . PHE A 1 159 ? 17.050 -3.454 -21.991 1.00 93.62 159 PHE A C 1
ATOM 1271 O O . PHE A 1 159 ? 16.519 -3.946 -22.977 1.00 93.62 159 PHE A O 1
ATOM 1278 N N . GLY A 1 160 ? 18.239 -2.847 -22.048 1.00 91.94 160 GLY A N 1
ATOM 1279 C CA . GLY A 1 160 ? 19.049 -2.834 -23.269 1.00 91.94 160 GLY A CA 1
ATOM 1280 C C . GLY A 1 160 ? 19.371 -4.246 -23.756 1.00 91.94 160 GLY A C 1
ATOM 1281 O O . GLY A 1 160 ? 19.124 -4.554 -24.911 1.00 91.94 160 GLY A O 1
ATOM 1282 N N . GLN A 1 161 ? 19.821 -5.126 -22.854 1.00 90.06 161 GLN A N 1
ATOM 1283 C CA . GLN A 1 161 ? 20.105 -6.534 -23.179 1.00 90.06 161 GLN A CA 1
ATOM 1284 C C . GLN A 1 161 ? 18.860 -7.317 -23.615 1.00 90.06 161 GLN A C 1
ATOM 1286 O O . GLN A 1 161 ? 18.965 -8.255 -24.390 1.00 90.06 161 GLN A O 1
ATOM 1291 N N . GLN A 1 162 ? 17.687 -6.959 -23.095 1.00 91.00 162 GLN A N 1
ATOM 1292 C CA . GLN A 1 162 ? 16.419 -7.589 -23.466 1.00 91.00 162 GLN A CA 1
ATOM 1293 C C . GLN A 1 162 ? 15.923 -7.130 -24.838 1.00 91.00 162 GLN A C 1
ATOM 1295 O O . GLN A 1 162 ? 15.418 -7.939 -25.603 1.00 91.00 162 GLN A O 1
ATOM 1300 N N . MET A 1 163 ? 16.051 -5.838 -25.147 1.00 91.44 163 MET A N 1
ATOM 1301 C CA . MET A 1 163 ? 15.655 -5.294 -26.449 1.00 91.44 163 MET A CA 1
ATOM 1302 C C . MET A 1 163 ? 16.630 -5.699 -27.560 1.00 91.44 163 MET A C 1
ATOM 1304 O O . MET A 1 163 ? 16.191 -5.924 -28.681 1.00 91.44 163 MET A O 1
ATOM 1308 N N . PHE A 1 164 ? 17.917 -5.838 -27.233 1.00 89.81 164 PHE A N 1
ATOM 1309 C CA . PHE A 1 164 ? 18.991 -6.197 -28.159 1.00 89.81 164 PHE A CA 1
ATOM 1310 C C . PHE A 1 164 ? 19.760 -7.426 -27.637 1.00 89.81 164 PHE A C 1
ATOM 1312 O O . PHE A 1 164 ? 20.837 -7.286 -27.045 1.00 89.81 164 PHE A O 1
ATOM 1319 N N . PRO A 1 165 ? 19.193 -8.639 -27.772 1.00 83.44 165 PRO A N 1
ATOM 1320 C CA . PRO A 1 165 ? 19.808 -9.853 -27.239 1.00 83.44 165 PRO A CA 1
ATOM 1321 C C . PRO A 1 165 ? 21.090 -10.255 -27.984 1.00 83.44 165 PRO A C 1
ATOM 1323 O O . PRO A 1 165 ? 21.982 -10.842 -27.371 1.00 83.44 165 PRO A O 1
ATOM 1326 N N . GLU A 1 166 ? 21.201 -9.920 -29.272 1.00 81.12 166 GLU A N 1
ATOM 1327 C CA . GLU A 1 166 ? 22.332 -10.299 -30.129 1.00 81.12 166 GLU A CA 1
ATOM 1328 C C . GLU A 1 166 ? 23.637 -9.585 -29.724 1.00 81.12 166 GLU A C 1
ATOM 1330 O O . GLU A 1 166 ? 24.694 -10.217 -29.700 1.00 81.12 166 GLU A O 1
ATOM 1335 N N . GLU A 1 167 ? 23.583 -8.328 -29.260 1.00 79.25 167 GLU A N 1
ATOM 1336 C CA . GLU A 1 167 ? 24.749 -7.609 -28.717 1.00 79.25 167 GLU A CA 1
ATOM 1337 C C . GLU A 1 167 ? 24.753 -7.471 -27.188 1.00 79.25 167 GLU A C 1
ATOM 1339 O O . GLU A 1 167 ? 25.165 -6.448 -26.624 1.00 79.25 167 GLU A O 1
ATOM 1344 N N . ALA A 1 168 ? 24.384 -8.535 -26.469 1.00 67.50 168 ALA A N 1
ATOM 1345 C CA . ALA A 1 168 ? 24.383 -8.564 -25.001 1.00 67.50 168 ALA A CA 1
ATOM 1346 C C . ALA A 1 168 ? 25.733 -8.179 -24.337 1.00 67.50 168 ALA A C 1
ATOM 1348 O O . ALA A 1 168 ? 25.767 -7.886 -23.131 1.00 67.50 168 ALA A O 1
ATOM 1349 N N . TYR A 1 169 ? 26.835 -8.146 -25.102 1.00 68.56 169 TYR A N 1
ATOM 1350 C CA . TYR A 1 169 ? 28.164 -7.701 -24.672 1.00 68.56 169 TYR A CA 1
ATOM 1351 C C . TYR A 1 169 ? 28.310 -6.176 -24.562 1.00 68.56 169 TYR A C 1
ATOM 1353 O O . TYR A 1 169 ? 29.086 -5.709 -23.725 1.00 68.56 169 TYR A O 1
ATOM 1361 N N . LEU A 1 170 ? 27.593 -5.377 -25.363 1.00 67.56 170 LEU A N 1
ATOM 1362 C CA . LEU A 1 170 ? 27.753 -3.916 -25.372 1.00 67.56 170 LEU A CA 1
ATOM 1363 C C . LEU A 1 170 ? 27.512 -3.305 -23.986 1.00 67.56 170 LEU A C 1
ATOM 1365 O O . LEU A 1 170 ? 28.367 -2.559 -23.508 1.00 67.56 170 LEU A O 1
ATOM 1369 N N . PRO A 1 171 ? 26.469 -3.696 -23.233 1.00 64.50 171 PRO A N 1
ATOM 1370 C CA . PRO A 1 171 ? 26.217 -3.124 -21.917 1.00 64.50 171 PRO A CA 1
ATOM 1371 C C . PRO A 1 171 ? 27.291 -3.473 -20.869 1.00 64.50 171 PRO A C 1
ATOM 1373 O O . PRO A 1 171 ? 27.364 -2.824 -19.822 1.00 64.50 171 PRO A O 1
ATOM 1376 N N . VAL A 1 172 ? 28.155 -4.473 -21.103 1.00 67.50 172 VAL A N 1
ATOM 1377 C CA . VAL A 1 172 ? 29.321 -4.768 -20.240 1.00 67.50 172 VAL A CA 1
ATOM 1378 C C . VAL A 1 172 ? 30.314 -3.606 -20.244 1.00 67.50 172 VAL A C 1
ATOM 1380 O O . VAL A 1 172 ? 30.899 -3.317 -19.203 1.00 67.50 172 VAL A O 1
ATOM 1383 N N . LYS A 1 173 ? 30.438 -2.895 -21.369 1.00 71.44 173 LYS A N 1
ATOM 1384 C CA . LYS A 1 173 ? 31.359 -1.766 -21.536 1.00 71.44 173 LYS A CA 1
ATOM 1385 C C . LYS A 1 173 ? 30.850 -0.466 -20.895 1.00 71.44 173 LYS A C 1
ATOM 1387 O O . LYS A 1 173 ? 31.623 0.479 -20.746 1.00 71.44 173 LYS A O 1
ATOM 1392 N N . THR A 1 174 ? 29.580 -0.411 -20.474 1.00 79.19 174 THR A N 1
ATOM 1393 C CA . THR A 1 174 ? 28.982 0.811 -19.924 1.00 79.19 174 THR A CA 1
ATOM 1394 C C . THR A 1 174 ? 29.691 1.191 -18.620 1.00 79.19 174 THR A C 1
ATOM 1396 O O . THR A 1 174 ? 29.781 0.347 -17.718 1.00 79.19 174 THR A O 1
ATOM 1399 N N . PRO A 1 175 ? 30.138 2.453 -18.462 1.00 83.62 175 PRO A N 1
ATOM 1400 C CA . PRO A 1 175 ? 30.686 2.939 -17.199 1.00 83.62 175 PRO A CA 1
ATOM 1401 C C . PRO A 1 175 ? 29.728 2.652 -16.042 1.00 83.62 175 PRO A C 1
ATOM 1403 O O . PRO A 1 175 ? 28.520 2.626 -16.231 1.00 83.62 175 PRO A O 1
ATOM 1406 N N . ILE A 1 176 ? 30.220 2.447 -14.823 1.00 87.00 176 ILE A N 1
ATOM 1407 C CA . ILE A 1 176 ? 29.350 2.181 -13.665 1.00 87.00 176 ILE A CA 1
ATOM 1408 C C . ILE A 1 176 ? 29.061 3.497 -12.937 1.00 87.00 176 ILE A C 1
ATOM 1410 O O . ILE A 1 176 ? 29.933 4.361 -12.832 1.00 87.00 176 ILE A O 1
ATOM 1414 N N . VAL A 1 177 ? 27.853 3.643 -12.381 1.00 89.69 177 VAL A N 1
ATOM 1415 C CA . VAL A 1 177 ? 27.561 4.739 -11.448 1.00 89.69 177 VAL A CA 1
ATOM 1416 C C . VAL A 1 177 ? 28.584 4.724 -10.311 1.00 89.69 177 VAL A C 1
ATOM 1418 O O . VAL A 1 177 ? 28.752 3.729 -9.595 1.00 89.69 177 VAL A O 1
ATOM 1421 N N . GLN A 1 178 ? 29.255 5.853 -10.124 1.00 85.62 178 GLN A N 1
ATOM 1422 C CA . GLN A 1 178 ? 30.319 6.008 -9.153 1.00 85.62 178 GLN A CA 1
ATOM 1423 C C . GLN A 1 178 ? 29.752 5.988 -7.740 1.00 85.62 178 GLN A C 1
ATOM 1425 O O . GLN A 1 178 ? 28.801 6.696 -7.382 1.00 85.62 178 GLN A O 1
ATOM 1430 N N . ARG A 1 179 ? 30.364 5.150 -6.907 1.00 81.75 179 ARG A N 1
ATOM 1431 C CA . ARG A 1 179 ? 30.045 5.104 -5.489 1.00 81.75 179 ARG A CA 1
ATOM 1432 C C . ARG A 1 179 ? 30.684 6.317 -4.811 1.00 81.75 179 ARG A C 1
ATOM 1434 O O . ARG A 1 179 ? 31.903 6.449 -4.885 1.00 81.75 179 ARG A O 1
ATOM 1441 N N . PRO A 1 180 ? 29.913 7.169 -4.113 1.00 75.62 180 PRO A N 1
ATOM 1442 C CA . PRO A 1 180 ? 30.510 8.253 -3.346 1.00 75.62 180 PRO A CA 1
ATOM 1443 C C . PRO A 1 180 ? 31.486 7.676 -2.309 1.00 75.62 180 PRO A C 1
ATOM 1445 O O . PRO A 1 180 ? 31.190 6.645 -1.687 1.00 75.62 180 PRO A O 1
ATOM 1448 N N . ARG A 1 181 ? 32.645 8.331 -2.126 1.00 70.69 181 ARG A N 1
ATOM 1449 C CA . ARG A 1 181 ? 33.616 7.985 -1.071 1.00 70.69 181 ARG A CA 1
ATOM 1450 C C . ARG A 1 181 ? 32.870 7.915 0.269 1.00 70.69 181 ARG A C 1
ATOM 1452 O O . ARG A 1 181 ? 32.017 8.760 0.537 1.00 70.69 181 ARG A O 1
ATOM 1459 N N . LYS A 1 182 ? 33.111 6.846 1.046 1.00 52.38 182 LYS A N 1
ATOM 1460 C CA . LYS A 1 182 ? 32.324 6.434 2.230 1.00 52.38 182 LYS A CA 1
ATOM 1461 C C . LYS A 1 182 ? 31.888 7.642 3.083 1.00 52.38 182 LYS A C 1
ATOM 1463 O O . LYS A 1 182 ? 32.644 8.098 3.929 1.00 52.38 182 LYS A O 1
ATOM 1468 N N . LYS A 1 183 ? 30.625 8.066 2.980 1.00 52.88 183 LYS A N 1
ATOM 1469 C CA . LYS A 1 183 ? 29.924 8.575 4.165 1.00 52.88 183 LYS A CA 1
ATOM 1470 C C . LYS A 1 183 ? 29.586 7.351 5.006 1.00 52.88 183 LYS A C 1
ATOM 1472 O O . LYS A 1 183 ? 29.027 6.391 4.466 1.00 52.88 183 LYS A O 1
ATOM 1477 N N . GLN A 1 184 ? 29.965 7.349 6.287 1.00 46.34 184 GLN A N 1
ATOM 1478 C CA . GLN A 1 184 ? 29.519 6.332 7.242 1.00 46.34 184 GLN A CA 1
ATOM 1479 C C . GLN A 1 184 ? 28.009 6.153 7.055 1.00 46.34 184 GLN A C 1
ATOM 1481 O O . GLN A 1 184 ? 27.233 7.090 7.241 1.00 46.34 184 GLN A O 1
ATOM 1486 N N . THR A 1 185 ? 27.579 4.978 6.593 1.00 45.38 185 THR A N 1
ATOM 1487 C CA . THR A 1 185 ? 26.152 4.665 6.518 1.00 45.38 185 THR A CA 1
ATOM 1488 C C . THR A 1 185 ? 25.611 4.753 7.935 1.00 45.38 185 THR A C 1
ATOM 1490 O O . THR A 1 185 ? 25.868 3.839 8.720 1.00 45.38 185 THR A O 1
ATOM 1493 N N . LYS A 1 186 ? 24.882 5.835 8.255 1.00 44.53 186 LYS A N 1
ATOM 1494 C CA . LYS A 1 186 ? 24.061 5.915 9.466 1.00 44.53 186 LYS A CA 1
ATOM 1495 C C . LYS A 1 186 ? 23.201 4.662 9.468 1.00 44.53 186 LYS A C 1
ATOM 1497 O O . LYS A 1 186 ? 22.334 4.472 8.614 1.00 44.53 186 LYS A O 1
ATOM 1502 N N . THR A 1 187 ? 23.547 3.739 10.352 1.00 52.78 187 THR A N 1
ATOM 1503 C CA . THR A 1 187 ? 22.776 2.518 10.509 1.00 52.78 187 THR A CA 1
ATOM 1504 C C . THR A 1 187 ? 21.450 2.954 11.097 1.00 52.78 187 THR A C 1
ATOM 1506 O O . THR A 1 187 ? 21.446 3.661 12.097 1.00 52.78 187 THR A O 1
ATOM 1509 N N . ALA A 1 188 ? 20.340 2.594 10.455 1.00 58.03 188 ALA A N 1
ATOM 1510 C CA . ALA A 1 188 ? 19.031 2.865 11.026 1.00 58.03 188 ALA A CA 1
ATOM 1511 C C . ALA A 1 188 ? 18.934 2.104 12.351 1.00 58.03 188 ALA A C 1
ATOM 1513 O O . ALA A 1 188 ? 18.915 0.871 12.343 1.00 58.03 188 ALA A O 1
ATOM 1514 N N . GLU A 1 189 ? 18.935 2.830 13.465 1.00 70.88 189 GLU A N 1
ATOM 1515 C CA . GLU A 1 189 ? 18.695 2.237 14.772 1.00 70.88 189 GLU A CA 1
ATOM 1516 C C . GLU A 1 189 ? 17.286 1.626 14.801 1.00 70.88 189 GLU A C 1
ATOM 1518 O O . GLU A 1 189 ? 16.372 2.140 14.136 1.00 70.88 189 GLU A O 1
ATOM 1523 N N . PRO A 1 190 ? 17.093 0.496 15.505 1.00 78.12 190 PRO A N 1
ATOM 1524 C CA . PRO A 1 190 ? 15.749 -0.005 15.745 1.00 78.12 190 PRO A CA 1
ATOM 1525 C C . PRO A 1 190 ? 14.914 1.078 16.439 1.00 78.12 190 PRO A C 1
ATOM 1527 O O . PRO A 1 190 ? 15.467 1.878 17.197 1.00 78.12 190 PRO A O 1
ATOM 1530 N N . PRO A 1 191 ? 13.593 1.131 16.193 1.00 85.38 191 PRO A N 1
ATOM 1531 C CA . PRO A 1 191 ? 12.749 2.032 16.964 1.00 85.38 191 PRO A CA 1
ATOM 1532 C C . PRO A 1 191 ? 12.834 1.655 18.450 1.00 85.38 191 PRO A C 1
ATOM 1534 O O . PRO A 1 191 ? 13.038 0.485 18.792 1.00 85.38 191 PRO A O 1
ATOM 1537 N N . SER A 1 192 ? 12.678 2.645 19.326 1.00 88.00 192 SER A N 1
ATOM 1538 C CA . SER A 1 192 ? 12.619 2.394 20.763 1.00 88.00 192 SER A CA 1
ATOM 1539 C C . SER A 1 192 ? 11.403 1.535 21.112 1.00 88.00 192 SER A C 1
ATOM 1541 O O . SER A 1 192 ? 10.373 1.578 20.433 1.00 88.00 192 SER A O 1
ATOM 1543 N N . GLU A 1 193 ? 11.510 0.771 22.197 1.00 87.81 193 GLU A N 1
ATOM 1544 C CA . GLU A 1 193 ? 10.389 -0.008 22.725 1.00 87.81 193 GLU A CA 1
ATOM 1545 C C . GLU A 1 193 ? 9.189 0.883 23.055 1.00 87.81 193 GLU A C 1
ATOM 1547 O O . GLU A 1 193 ? 8.066 0.563 22.673 1.00 87.81 193 GLU A O 1
ATOM 1552 N N . GLU A 1 194 ? 9.440 2.060 23.630 1.00 90.12 194 GLU A N 1
ATOM 1553 C CA . GLU A 1 194 ? 8.405 3.052 23.926 1.00 90.12 194 GLU A CA 1
ATOM 1554 C C . GLU A 1 194 ? 7.685 3.544 22.660 1.00 90.12 194 GLU A C 1
ATOM 1556 O O . GLU A 1 194 ? 6.463 3.671 22.638 1.00 90.12 194 GLU A O 1
ATOM 1561 N N . SER A 1 195 ? 8.413 3.740 21.553 1.00 92.19 195 SER A N 1
ATOM 1562 C CA . SER A 1 195 ? 7.805 4.108 20.270 1.00 92.19 195 SER A CA 1
ATOM 1563 C C . SER A 1 195 ? 6.876 3.016 19.738 1.00 92.19 195 SER A C 1
ATOM 1565 O O . SER A 1 195 ? 5.852 3.338 19.133 1.00 92.19 195 SER A O 1
ATOM 1567 N N . VAL A 1 196 ? 7.238 1.742 19.903 1.00 92.94 196 VAL A N 1
ATOM 1568 C CA . VAL A 1 196 ? 6.408 0.612 19.463 1.00 92.94 196 VAL A CA 1
ATOM 1569 C C . VAL A 1 196 ? 5.192 0.465 20.367 1.00 92.94 196 VAL A C 1
ATOM 1571 O O . VAL A 1 196 ? 4.071 0.389 19.867 1.00 92.94 196 VAL A O 1
ATOM 1574 N N . LYS A 1 197 ? 5.401 0.506 21.684 1.00 92.62 197 LYS A N 1
ATOM 1575 C CA . LYS A 1 197 ? 4.346 0.446 22.697 1.00 92.62 197 LYS A CA 1
ATOM 1576 C C . LYS A 1 197 ? 3.301 1.536 22.482 1.00 92.62 197 LYS A C 1
ATOM 1578 O O . LYS A 1 197 ? 2.125 1.217 22.346 1.00 92.62 197 LYS A O 1
ATOM 1583 N N . ARG A 1 198 ? 3.723 2.797 22.352 1.00 92.81 198 ARG A N 1
ATOM 1584 C CA . ARG A 1 198 ? 2.821 3.935 22.133 1.00 92.81 198 ARG A CA 1
ATOM 1585 C C . ARG A 1 198 ? 1.985 3.793 20.863 1.00 92.81 198 ARG A C 1
ATOM 1587 O O . ARG A 1 198 ? 0.800 4.114 20.857 1.00 92.81 198 ARG A O 1
ATOM 1594 N N . HIS A 1 199 ? 2.587 3.309 19.778 1.00 95.12 199 HIS A N 1
ATOM 1595 C CA . HIS A 1 199 ? 1.858 3.091 18.529 1.00 95.12 199 HIS A CA 1
ATOM 1596 C C . HIS A 1 199 ? 0.805 1.983 18.663 1.00 95.12 199 HIS A C 1
ATOM 1598 O O . HIS A 1 199 ? -0.335 2.159 18.231 1.00 95.12 199 HIS A O 1
ATOM 1604 N N . LEU A 1 200 ? 1.148 0.874 19.326 1.00 95.12 200 LEU A N 1
ATOM 1605 C CA . LEU A 1 200 ? 0.213 -0.226 19.575 1.00 95.12 200 LEU A CA 1
ATOM 1606 C C . LEU A 1 200 ? -0.908 0.160 20.549 1.00 95.12 200 LEU A C 1
ATOM 1608 O O . LEU A 1 200 ? -2.049 -0.230 20.319 1.00 95.12 200 LEU A O 1
ATOM 1612 N N . GLN A 1 201 ? -0.617 0.981 21.561 1.00 94.19 201 GLN A N 1
ATOM 1613 C CA . GLN A 1 201 ? -1.619 1.537 22.480 1.00 94.19 201 GLN A CA 1
ATOM 1614 C C . GLN A 1 201 ? -2.670 2.395 21.762 1.00 94.19 201 GLN A C 1
ATOM 1616 O O . GLN A 1 201 ? -3.804 2.468 22.218 1.00 94.19 201 GLN A O 1
ATOM 1621 N N . ILE A 1 202 ? -2.333 2.987 20.612 1.00 94.81 202 ILE A N 1
ATOM 1622 C CA . ILE A 1 202 ? -3.301 3.674 19.747 1.00 94.81 202 ILE A CA 1
ATOM 1623 C C . ILE A 1 202 ? -4.028 2.678 18.834 1.00 94.81 202 ILE A C 1
ATOM 1625 O O . ILE A 1 202 ? -5.252 2.729 18.714 1.00 94.81 202 ILE A O 1
ATOM 1629 N N . CYS A 1 203 ? -3.296 1.772 18.179 1.00 97.00 203 CYS A N 1
ATOM 1630 C CA . CYS A 1 203 ? -3.884 0.859 17.198 1.00 97.00 203 CYS A CA 1
ATOM 1631 C C . CYS A 1 203 ? -4.885 -0.121 17.813 1.00 97.00 203 CYS A C 1
ATOM 1633 O O . CYS A 1 203 ? -5.916 -0.385 17.201 1.00 97.00 203 CYS A O 1
ATOM 1635 N N . GLU A 1 204 ? -4.603 -0.657 19.001 1.00 96.88 204 GLU A N 1
ATOM 1636 C CA . GLU A 1 204 ? -5.446 -1.680 19.621 1.00 96.88 204 GLU A CA 1
ATOM 1637 C C . GLU A 1 204 ? -6.852 -1.164 19.979 1.00 96.88 204 GLU A C 1
ATOM 1639 O O . GLU A 1 204 ? -7.820 -1.777 19.520 1.00 96.88 204 GLU A O 1
ATOM 1644 N N . PRO A 1 205 ? -7.027 -0.043 20.707 1.00 96.75 205 PRO A N 1
ATOM 1645 C CA . PRO A 1 205 ? -8.353 0.503 20.986 1.00 96.75 205 PRO A CA 1
ATOM 1646 C C . PRO A 1 205 ? -9.107 0.906 19.720 1.00 96.75 205 PRO A C 1
ATOM 1648 O O . PRO A 1 205 ? -10.308 0.656 19.628 1.00 96.75 205 PRO A O 1
ATOM 1651 N N . VAL A 1 206 ? -8.412 1.471 18.724 1.00 97.75 206 VAL A N 1
ATOM 1652 C CA . VAL A 1 206 ? -9.026 1.831 17.438 1.00 97.75 206 VAL A CA 1
ATOM 1653 C C . VAL A 1 206 ? -9.533 0.586 16.717 1.00 97.75 206 VAL A C 1
ATOM 1655 O O . VAL A 1 206 ? -10.696 0.541 16.323 1.00 97.75 206 VAL A O 1
ATOM 1658 N N . PHE A 1 207 ? -8.715 -0.461 16.608 1.00 98.44 207 PHE A N 1
ATOM 1659 C CA . PHE A 1 207 ? -9.126 -1.726 16.009 1.00 98.44 207 PHE A CA 1
ATOM 1660 C C . PHE A 1 207 ? -10.302 -2.360 16.761 1.00 98.44 207 PHE A C 1
ATOM 1662 O O . PHE A 1 207 ? -11.354 -2.60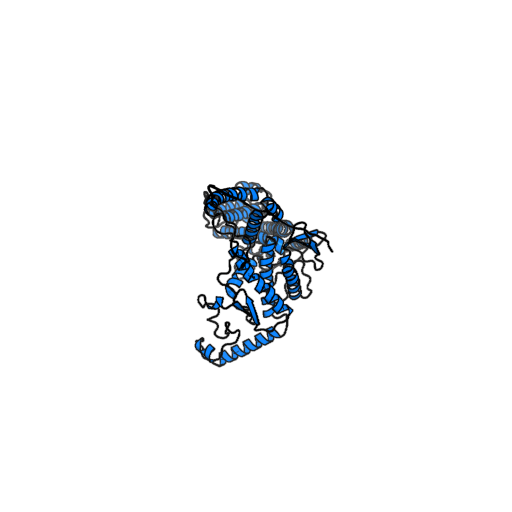8 16.166 1.00 98.44 207 PHE A O 1
ATOM 1669 N N . VAL A 1 208 ? -10.148 -2.618 18.061 1.00 97.81 208 VAL A N 1
ATOM 1670 C CA . VAL A 1 208 ? -11.148 -3.347 18.855 1.00 97.81 208 VAL A CA 1
ATOM 1671 C C . VAL A 1 208 ? -12.454 -2.564 18.928 1.00 97.81 208 VAL A C 1
ATOM 1673 O O . VAL A 1 208 ? -13.533 -3.126 18.725 1.00 97.81 208 VAL A O 1
ATOM 1676 N N . GLY A 1 209 ? -12.372 -1.265 19.205 1.00 97.19 209 GLY A N 1
ATOM 1677 C CA . GLY A 1 209 ? -13.544 -0.433 19.405 1.00 97.19 209 GLY A CA 1
ATOM 1678 C C . GLY A 1 209 ? -14.309 -0.154 18.116 1.00 97.19 209 GLY A C 1
ATOM 1679 O O . GLY A 1 209 ? -15.529 -0.297 18.124 1.00 97.19 209 GLY A O 1
ATOM 1680 N N . LEU A 1 210 ? -13.635 0.132 16.995 1.00 97.62 210 LEU A N 1
ATOM 1681 C CA . LEU A 1 210 ? -14.323 0.282 15.705 1.00 97.62 210 LEU A CA 1
ATOM 1682 C C . LEU A 1 210 ? -14.910 -1.039 15.212 1.00 97.62 210 LEU A C 1
ATOM 1684 O O . LEU A 1 210 ? -16.030 -1.056 14.714 1.00 97.62 210 LEU A O 1
ATOM 1688 N N . THR A 1 211 ? -14.207 -2.157 15.403 1.00 98.06 211 THR A N 1
ATOM 1689 C CA . THR A 1 211 ? -14.751 -3.476 15.049 1.00 98.06 211 THR A CA 1
ATOM 1690 C C . THR A 1 211 ? -16.032 -3.762 15.834 1.00 98.06 211 THR A C 1
ATOM 1692 O O . THR A 1 211 ? -17.044 -4.149 15.254 1.00 98.06 211 THR A O 1
ATOM 1695 N N . ASN A 1 212 ? -16.034 -3.502 17.145 1.00 97.31 212 ASN A N 1
ATOM 1696 C CA . ASN A 1 212 ? -17.238 -3.626 17.966 1.00 97.31 212 ASN A CA 1
ATOM 1697 C C . ASN A 1 212 ? -18.351 -2.671 17.519 1.00 97.31 212 ASN A C 1
ATOM 1699 O O . ASN A 1 212 ? -19.497 -3.100 17.428 1.00 97.31 212 ASN A O 1
ATOM 1703 N N . PHE A 1 213 ? -18.018 -1.412 17.230 1.00 96.38 213 PHE A N 1
ATOM 1704 C CA . PHE A 1 213 ? -18.966 -0.399 16.764 1.00 96.38 213 PHE A CA 1
ATOM 1705 C C . PHE A 1 213 ? -19.685 -0.841 15.478 1.00 96.38 213 PHE A C 1
ATOM 1707 O O . PHE A 1 213 ? -20.899 -0.682 15.349 1.00 96.38 213 PHE A O 1
ATOM 1714 N N . LEU A 1 214 ? -18.946 -1.443 14.542 1.00 96.00 214 LEU A N 1
ATOM 1715 C CA . LEU A 1 214 ? -19.470 -1.920 13.262 1.00 96.00 214 LEU A CA 1
ATOM 1716 C C . LEU A 1 214 ? -20.307 -3.191 13.411 1.00 96.00 214 LEU A C 1
ATOM 1718 O O . LEU A 1 214 ? -21.448 -3.224 12.953 1.00 96.00 214 LEU A O 1
ATOM 1722 N N . ILE A 1 215 ? -19.779 -4.214 14.089 1.00 95.31 215 ILE A N 1
ATOM 1723 C CA . ILE A 1 215 ? -20.468 -5.504 14.256 1.00 95.31 215 ILE A CA 1
ATOM 1724 C C . ILE A 1 215 ? -21.770 -5.328 15.044 1.00 95.31 215 ILE A C 1
ATOM 1726 O O . ILE A 1 215 ? -22.810 -5.849 14.641 1.00 95.31 215 ILE A O 1
ATOM 1730 N N . LYS A 1 216 ? -21.734 -4.543 16.131 1.00 95.06 216 LYS A N 1
ATOM 1731 C CA . LYS A 1 216 ? -22.913 -4.241 16.958 1.00 95.06 216 LYS A CA 1
ATOM 1732 C C . LYS A 1 216 ? -23.861 -3.225 16.319 1.00 95.06 216 LYS A C 1
ATOM 1734 O O . LYS A 1 216 ? -24.867 -2.889 16.931 1.00 95.06 216 LYS A O 1
ATOM 1739 N N . ASN A 1 217 ? -23.540 -2.719 15.127 1.00 94.00 217 ASN A N 1
ATOM 1740 C CA . ASN A 1 217 ? -24.304 -1.687 14.434 1.00 94.00 217 ASN A CA 1
ATOM 1741 C C . ASN A 1 217 ? -24.616 -0.461 15.310 1.00 94.00 217 ASN A C 1
ATOM 1743 O O . ASN A 1 217 ? -25.731 0.051 15.305 1.00 94.00 217 ASN A O 1
ATOM 1747 N N . THR A 1 218 ? -23.647 0.001 16.101 1.00 95.12 218 THR A N 1
ATOM 1748 C CA . THR A 1 218 ? -23.855 1.146 16.995 1.00 95.12 218 THR A CA 1
ATOM 1749 C C . THR A 1 218 ? -24.167 2.405 16.181 1.00 95.12 218 THR A C 1
ATOM 1751 O O . THR A 1 218 ? -23.601 2.604 15.101 1.00 95.12 218 THR A O 1
ATOM 1754 N N . ASN A 1 219 ? -25.087 3.236 16.675 1.00 94.62 219 ASN A N 1
ATOM 1755 C CA . ASN A 1 219 ? -25.480 4.481 16.017 1.00 94.62 219 ASN A CA 1
ATOM 1756 C C . ASN A 1 219 ? -24.387 5.549 16.141 1.00 94.62 219 ASN A C 1
ATOM 1758 O O . ASN A 1 219 ? -23.691 5.642 17.151 1.00 94.62 219 ASN A O 1
ATOM 1762 N N . LEU A 1 220 ? -24.254 6.361 15.096 1.00 93.81 220 LEU A N 1
ATOM 1763 C CA . LEU A 1 220 ? -23.505 7.607 15.098 1.00 93.81 220 LEU A CA 1
ATOM 1764 C C . LEU A 1 220 ? -24.399 8.763 15.601 1.00 93.81 220 LEU A C 1
ATOM 1766 O O . LEU A 1 220 ? -25.621 8.680 15.440 1.00 93.81 220 LEU A O 1
ATOM 1770 N N . PRO A 1 221 ? -23.807 9.856 16.125 1.00 94.00 221 PRO A N 1
ATOM 1771 C CA . PRO A 1 221 ? -22.408 9.946 16.543 1.00 94.00 221 PRO A CA 1
ATOM 1772 C C . PRO A 1 221 ? -22.132 9.030 17.744 1.00 94.00 221 PRO A C 1
ATOM 1774 O O . PRO A 1 221 ? -23.025 8.734 18.533 1.00 94.00 221 PRO A O 1
ATOM 1777 N N . GLY A 1 222 ? -20.893 8.562 17.875 1.00 94.00 222 GLY A N 1
ATOM 1778 C CA . GLY A 1 222 ? -20.497 7.631 18.935 1.00 94.00 222 GLY A CA 1
ATOM 1779 C C . GLY A 1 222 ? -19.181 8.019 19.592 1.00 94.00 222 GLY A C 1
ATOM 1780 O O . GLY A 1 222 ? -18.397 8.771 19.021 1.00 94.00 222 GLY A O 1
ATOM 1781 N N . LYS A 1 223 ? -18.910 7.486 20.787 1.00 93.75 223 LYS A N 1
ATOM 1782 C CA . LYS A 1 223 ? -17.622 7.661 21.472 1.00 93.75 223 LYS A CA 1
ATOM 1783 C C . LYS A 1 223 ? -16.807 6.379 21.437 1.00 93.75 223 LYS A C 1
ATOM 1785 O O . LYS A 1 223 ? -17.317 5.294 21.704 1.00 93.75 223 LYS A O 1
ATOM 1790 N N . LEU A 1 224 ? -15.518 6.534 21.181 1.00 94.44 224 LEU A N 1
ATOM 1791 C CA . LEU A 1 224 ? -14.527 5.473 21.207 1.00 94.44 224 LEU A CA 1
ATOM 1792 C C . LEU A 1 224 ? -13.430 5.840 22.199 1.00 94.44 224 LEU A C 1
ATOM 1794 O O . LEU A 1 224 ? -12.770 6.857 22.032 1.00 94.44 224 LEU A O 1
ATOM 1798 N N . LYS A 1 225 ? -13.196 5.012 23.217 1.00 93.00 225 LYS A N 1
ATOM 1799 C CA . LYS A 1 225 ? -12.068 5.222 24.131 1.00 93.00 225 LYS A CA 1
ATOM 1800 C C . LYS A 1 225 ? -10.753 4.921 23.407 1.00 93.00 225 LYS A C 1
ATOM 1802 O O . LYS A 1 225 ? -10.590 3.820 22.885 1.00 93.00 225 LYS A O 1
ATOM 1807 N N . VAL A 1 226 ? -9.819 5.871 23.403 1.00 89.81 226 VAL A N 1
ATOM 1808 C CA . VAL A 1 226 ? -8.476 5.714 22.827 1.00 89.81 226 VAL A CA 1
ATOM 1809 C C . VAL A 1 226 ? -7.456 6.259 23.822 1.00 89.81 226 VAL A C 1
ATOM 1811 O O . VAL A 1 226 ? -7.444 7.449 24.122 1.00 89.81 226 VAL A O 1
ATOM 1814 N N . ASN A 1 227 ? -6.584 5.391 24.340 1.00 82.06 227 ASN A N 1
ATOM 1815 C CA . ASN A 1 227 ? -5.687 5.716 25.454 1.00 82.06 227 ASN A CA 1
ATOM 1816 C C . ASN A 1 227 ? -6.457 6.280 26.670 1.00 82.06 227 ASN A C 1
ATOM 1818 O O . ASN A 1 227 ? -7.362 5.628 27.197 1.00 82.06 227 ASN A O 1
ATOM 1822 N N . GLN A 1 228 ? -6.070 7.474 27.121 1.00 83.50 228 GLN A N 1
ATOM 1823 C CA . GLN A 1 228 ? -6.679 8.217 28.225 1.00 83.50 228 GLN A CA 1
ATOM 1824 C C . GLN A 1 228 ? -7.735 9.233 27.746 1.00 83.50 228 GLN A C 1
ATOM 1826 O O . GLN A 1 228 ? -8.267 9.972 28.564 1.00 83.50 228 GLN A O 1
ATOM 1831 N N . ASP A 1 229 ? -8.044 9.261 26.446 1.00 87.75 229 ASP A N 1
ATOM 1832 C CA . ASP A 1 229 ? -8.986 10.194 25.820 1.00 87.75 229 ASP A CA 1
ATOM 1833 C C . ASP A 1 229 ? -10.126 9.436 25.105 1.00 87.75 229 ASP A C 1
ATOM 1835 O O . ASP A 1 229 ? -10.182 8.198 25.082 1.00 87.75 229 ASP A O 1
ATOM 1839 N N . PHE A 1 230 ? -11.047 10.181 24.502 1.00 91.06 230 PHE A N 1
ATOM 1840 C CA . PHE A 1 230 ? -12.092 9.676 23.628 1.00 91.06 230 PHE A CA 1
ATOM 1841 C C . PHE A 1 230 ? -11.968 10.274 22.227 1.00 91.06 230 PHE A C 1
ATOM 1843 O O . PHE A 1 230 ? -11.754 11.470 22.048 1.00 91.06 230 PHE A O 1
ATOM 1850 N N . ALA A 1 231 ? -12.159 9.427 21.220 1.00 92.38 231 ALA A N 1
ATOM 1851 C CA . ALA A 1 231 ? -12.411 9.843 19.855 1.00 92.38 231 ALA A CA 1
ATOM 1852 C C . ALA A 1 231 ? -13.924 9.889 19.602 1.00 92.38 231 ALA A C 1
ATOM 1854 O O . ALA A 1 231 ? -14.633 8.908 19.849 1.00 92.38 231 ALA A O 1
ATOM 1855 N N . TRP A 1 232 ? -14.416 11.004 19.072 1.00 93.44 232 TRP A N 1
ATOM 1856 C CA . TRP A 1 232 ? -15.773 11.102 18.544 1.00 93.44 232 TRP A CA 1
ATOM 1857 C C . TRP A 1 232 ? -15.837 10.503 17.149 1.00 93.44 232 TRP A C 1
ATOM 1859 O O . TRP A 1 232 ? -15.087 10.926 16.276 1.00 93.44 232 TRP A O 1
ATOM 1869 N N . ILE A 1 233 ? -16.735 9.545 16.940 1.00 95.06 233 ILE A N 1
ATOM 1870 C CA . ILE A 1 233 ? -17.051 8.935 15.649 1.00 95.06 233 ILE A CA 1
ATOM 1871 C C . ILE A 1 233 ? -18.214 9.705 15.030 1.00 95.06 233 ILE A C 1
ATOM 1873 O O . ILE A 1 233 ? -19.300 9.755 15.610 1.00 95.06 233 ILE A O 1
ATOM 1877 N N . MET A 1 234 ? -17.996 10.269 13.844 1.00 92.00 234 MET A N 1
ATOM 1878 C CA . MET A 1 234 ? -18.924 11.196 13.193 1.00 92.00 234 MET A CA 1
ATOM 1879 C C . MET A 1 234 ? -19.248 10.750 11.761 1.00 92.00 234 MET A C 1
ATOM 1881 O O . MET A 1 234 ? -18.386 10.165 11.100 1.00 92.00 234 MET A O 1
ATOM 1885 N N . PRO A 1 235 ? -20.447 11.064 11.229 1.00 91.69 235 PRO A N 1
ATOM 1886 C CA . PRO A 1 235 ? -20.775 10.859 9.818 1.00 91.69 235 PRO A CA 1
ATOM 1887 C C . PRO A 1 235 ? -20.117 11.951 8.948 1.00 91.69 235 PRO A C 1
ATOM 1889 O O . PRO A 1 235 ? -20.779 12.741 8.266 1.00 91.69 235 PRO A O 1
ATOM 1892 N N . ASP A 1 236 ? -18.787 12.032 9.018 1.00 88.50 236 ASP A N 1
ATOM 1893 C CA . ASP A 1 236 ? -17.954 12.923 8.219 1.00 88.50 236 ASP A CA 1
ATOM 1894 C C . ASP A 1 236 ? -16.875 12.137 7.469 1.00 88.50 236 ASP A C 1
ATOM 1896 O O . ASP A 1 236 ? -16.159 11.298 8.011 1.00 88.50 236 ASP A O 1
ATOM 1900 N N . ILE A 1 237 ? -16.743 12.455 6.188 1.00 84.44 237 ILE A N 1
ATOM 1901 C CA . ILE A 1 237 ? -15.741 11.897 5.288 1.00 84.44 237 ILE A CA 1
ATOM 1902 C C . ILE A 1 237 ? -14.352 12.420 5.679 1.00 84.44 237 ILE A C 1
ATOM 1904 O O . ILE A 1 237 ? -13.369 11.675 5.611 1.00 84.44 237 ILE A O 1
ATOM 1908 N N . LYS A 1 238 ? -14.240 13.690 6.089 1.00 84.50 238 LYS A N 1
ATOM 1909 C CA . LYS A 1 238 ? -12.944 14.320 6.373 1.00 84.50 238 LYS A CA 1
ATOM 1910 C C . LYS A 1 238 ? -12.383 13.878 7.727 1.00 84.50 238 LYS A C 1
ATOM 1912 O O . LYS A 1 238 ? -11.216 13.476 7.788 1.00 84.50 238 LYS A O 1
ATOM 1917 N N . TYR A 1 239 ? -13.217 13.899 8.765 1.00 88.38 239 TYR A N 1
ATOM 1918 C CA . TYR A 1 239 ? -12.872 13.504 10.133 1.00 88.38 239 TYR A CA 1
ATOM 1919 C C . TYR A 1 239 ? -13.858 12.455 10.677 1.00 88.38 239 TYR A C 1
ATOM 1921 O O . TYR A 1 239 ? -14.691 12.763 11.528 1.00 88.38 239 TYR A O 1
ATOM 1929 N N . PRO A 1 240 ? -13.767 11.197 10.205 1.00 91.38 240 PRO A N 1
ATOM 1930 C CA . PRO A 1 240 ? -14.678 10.125 10.621 1.00 91.38 240 PRO A CA 1
ATOM 1931 C C . PRO A 1 240 ? -14.493 9.724 12.089 1.00 91.38 240 PRO A C 1
ATOM 1933 O O . PRO A 1 240 ? -15.407 9.182 12.704 1.00 91.38 240 PRO A O 1
ATOM 1936 N N . MET A 1 241 ? -13.310 9.991 12.647 1.00 92.12 241 MET A N 1
ATOM 1937 C CA . MET A 1 241 ? -13.038 9.925 14.077 1.00 92.12 241 MET A CA 1
ATOM 1938 C C . MET A 1 241 ? -12.075 11.044 14.471 1.00 92.12 241 MET A C 1
ATOM 1940 O O . MET A 1 241 ? -11.185 11.365 13.679 1.00 92.12 241 MET A O 1
ATOM 1944 N N . ILE A 1 242 ? -12.232 11.631 15.658 1.00 90.25 242 ILE A N 1
ATOM 1945 C CA . ILE A 1 242 ? -11.335 12.699 16.118 1.00 90.25 242 ILE A CA 1
ATOM 1946 C C . ILE A 1 242 ? -11.226 12.784 17.644 1.00 90.25 242 ILE A C 1
ATOM 1948 O O . ILE A 1 242 ? -12.239 12.706 18.334 1.00 90.25 242 ILE A O 1
ATOM 1952 N N . THR A 1 243 ? -10.007 12.926 18.168 1.00 90.75 243 THR A N 1
ATOM 1953 C CA . THR A 1 243 ? -9.711 13.085 19.608 1.00 90.75 243 THR A CA 1
ATOM 1954 C C . THR A 1 243 ? -9.517 14.545 20.008 1.00 90.75 243 THR A C 1
ATOM 1956 O O . THR A 1 243 ? -9.273 15.413 19.163 1.00 90.75 243 THR A O 1
ATOM 1959 N N . SER A 1 244 ? -9.531 14.810 21.319 1.00 86.81 244 SER A N 1
ATOM 1960 C CA . SER A 1 244 ? -9.298 16.153 21.857 1.00 86.81 244 SER A CA 1
ATOM 1961 C C . SER A 1 244 ? -7.899 16.690 21.542 1.00 86.81 244 SER A C 1
ATOM 1963 O O . SER A 1 244 ? -7.722 17.881 21.284 1.00 86.81 244 SER A O 1
ATOM 1965 N N . LYS A 1 245 ? -6.902 15.802 21.464 1.00 86.25 245 LYS A N 1
ATOM 1966 C CA . LYS A 1 245 ? -5.506 16.160 21.179 1.00 86.25 245 LYS A CA 1
ATOM 1967 C C . LYS A 1 245 ? -5.294 16.755 19.781 1.00 86.25 245 LYS A C 1
ATOM 1969 O O . LYS A 1 245 ? -4.346 17.505 19.566 1.00 86.25 245 LYS A O 1
ATOM 1974 N N . ILE A 1 246 ? -6.173 16.452 18.827 1.00 85.12 246 ILE A N 1
ATOM 1975 C CA . ILE A 1 246 ? -6.129 17.069 17.493 1.00 85.12 246 ILE A CA 1
ATOM 1976 C C . ILE A 1 246 ? -6.592 18.531 17.543 1.00 85.12 246 ILE A C 1
ATOM 1978 O O . ILE A 1 246 ? -6.221 19.324 16.681 1.00 85.12 246 ILE A O 1
ATOM 1982 N N . PHE A 1 247 ? -7.370 18.915 18.557 1.00 74.44 247 PHE A N 1
ATOM 1983 C CA . PHE A 1 247 ? -7.882 20.277 18.699 1.00 74.44 247 PHE A CA 1
ATOM 1984 C C . PHE A 1 247 ? -6.831 21.250 19.244 1.00 74.44 247 PHE A C 1
ATOM 1986 O O . PHE A 1 247 ? -6.896 22.438 18.937 1.00 74.44 247 PHE A O 1
ATOM 1993 N N . SER A 1 248 ? -5.874 20.761 20.041 1.00 63.75 248 SER A N 1
ATOM 1994 C CA . SER A 1 248 ? -4.961 21.591 20.838 1.00 63.75 248 SER A CA 1
ATOM 1995 C C . SER A 1 248 ? -3.646 21.976 20.151 1.00 63.75 248 SER A C 1
ATOM 1997 O O . SER A 1 248 ? -2.973 22.886 20.627 1.00 63.75 248 SER A O 1
ATOM 1999 N N . LYS A 1 249 ? -3.270 21.334 19.036 1.00 53.69 249 LYS A N 1
ATOM 2000 C CA . LYS A 1 249 ? -2.041 21.644 18.281 1.00 53.69 249 LYS A CA 1
ATOM 2001 C C . LYS A 1 249 ? -2.376 22.474 17.033 1.00 53.69 249 LYS A C 1
ATOM 2003 O O . LYS A 1 249 ? -2.875 21.934 16.050 1.00 53.69 249 LYS A O 1
ATOM 2008 N N . ASP A 1 250 ? -2.144 23.785 17.095 1.00 46.44 250 ASP A N 1
ATOM 2009 C CA . ASP A 1 250 ? -2.141 24.733 15.963 1.00 46.44 250 ASP A CA 1
ATOM 2010 C C . ASP A 1 250 ? -3.357 24.710 15.006 1.00 46.44 250 ASP A C 1
ATOM 2012 O O . ASP A 1 250 ? -3.220 24.942 13.808 1.00 46.44 250 ASP A O 1
ATOM 2016 N N . GLY A 1 251 ? -4.568 24.458 15.521 1.00 44.97 251 GLY A N 1
ATOM 2017 C CA . GLY A 1 251 ? -5.848 24.989 15.006 1.00 44.97 251 GLY A CA 1
ATOM 2018 C C . GLY A 1 251 ? -6.314 24.654 13.572 1.00 44.97 251 GLY A C 1
ATOM 2019 O O . GLY A 1 251 ? -7.446 24.981 13.219 1.00 44.97 251 GLY A O 1
ATOM 2020 N N . ALA A 1 252 ? -5.520 23.992 12.730 1.00 51.03 252 ALA A N 1
ATOM 2021 C CA . ALA A 1 252 ? -5.772 23.958 11.286 1.00 51.03 252 ALA A CA 1
ATOM 2022 C C . ALA A 1 252 ? -6.847 22.949 10.836 1.00 51.03 252 ALA A C 1
ATOM 2024 O O . ALA A 1 252 ? -7.344 23.030 9.709 1.00 51.03 252 ALA A O 1
ATOM 2025 N N . HIS A 1 253 ? -7.213 21.972 11.674 1.00 53.56 253 HIS A N 1
ATOM 2026 C CA . HIS A 1 253 ? -8.000 20.827 11.204 1.00 53.56 253 HIS A CA 1
ATOM 2027 C C . HIS A 1 253 ? -9.442 20.754 11.737 1.00 53.56 253 HIS A C 1
ATOM 2029 O O . HIS A 1 253 ? -10.330 20.462 10.933 1.00 53.56 253 HIS A O 1
ATOM 2035 N N . SER A 1 254 ? -9.726 21.110 12.995 1.00 52.31 254 SER A N 1
ATOM 2036 C CA . SER A 1 254 ? -11.085 21.045 13.580 1.00 52.31 254 SER A CA 1
ATOM 2037 C C . SER A 1 254 ? -11.647 22.388 14.070 1.00 52.31 254 SER A C 1
ATOM 2039 O O . SER A 1 254 ? -12.849 22.613 13.923 1.00 52.31 254 SER A O 1
ATOM 2041 N N . ALA A 1 255 ? -10.811 23.301 14.589 1.00 53.72 255 ALA A N 1
ATOM 2042 C CA . ALA A 1 255 ? -11.230 24.639 15.031 1.00 53.72 255 ALA A CA 1
ATOM 2043 C C . ALA A 1 255 ? -11.768 25.497 13.867 1.00 53.72 255 ALA A C 1
ATOM 2045 O O . ALA A 1 255 ? -12.585 26.395 14.073 1.00 53.72 255 ALA A O 1
ATOM 2046 N N . ALA A 1 256 ? -11.367 25.160 12.637 1.00 59.50 256 ALA A N 1
ATOM 2047 C CA . ALA A 1 256 ? -11.846 25.761 11.396 1.00 59.50 256 ALA A CA 1
ATOM 2048 C C . ALA A 1 256 ? -13.203 25.215 10.908 1.00 59.50 256 ALA A C 1
ATOM 2050 O O . ALA A 1 256 ? -13.758 25.731 9.938 1.00 59.50 256 ALA A O 1
ATOM 2051 N N . SER A 1 257 ? -13.747 24.153 11.517 1.00 79.12 257 SER A N 1
ATOM 2052 C CA . SER A 1 257 ? -15.080 23.684 11.138 1.00 79.12 257 SER A CA 1
ATOM 2053 C C . SER A 1 257 ? -16.094 24.756 11.517 1.00 79.12 257 SER A C 1
ATOM 2055 O O . SER A 1 257 ? -16.266 25.081 12.684 1.00 79.12 257 SER A O 1
ATOM 2057 N N . VAL A 1 258 ? -16.791 25.329 10.547 1.00 82.06 258 VAL A N 1
ATOM 2058 C CA . VAL A 1 258 ? -17.821 26.332 10.852 1.00 82.06 258 VAL A CA 1
ATOM 2059 C C . VAL A 1 258 ? -19.096 25.648 11.375 1.00 82.06 258 VAL A C 1
ATOM 2061 O O . VAL A 1 258 ? -19.866 26.235 12.123 1.00 82.06 258 VAL A O 1
ATOM 2064 N N . THR A 1 259 ? -19.313 24.375 11.025 1.00 86.69 259 THR A N 1
ATOM 2065 C CA . THR A 1 259 ? -20.611 23.695 11.171 1.00 86.69 259 THR A CA 1
ATOM 2066 C C . THR A 1 259 ? -20.651 22.589 12.222 1.00 86.69 259 THR A C 1
ATOM 2068 O O . THR A 1 259 ? -21.678 22.435 12.873 1.00 86.69 259 THR A O 1
ATOM 2071 N N . ILE A 1 260 ? -19.578 21.814 12.393 1.00 87.44 260 ILE A N 1
ATOM 2072 C CA . ILE A 1 260 ? -19.552 20.642 13.289 1.00 87.44 260 ILE A CA 1
ATOM 2073 C C . ILE A 1 260 ? -18.659 20.917 14.486 1.00 87.44 260 ILE A C 1
ATOM 2075 O O . ILE A 1 260 ? -17.469 21.203 14.300 1.00 87.44 260 ILE A O 1
ATOM 2079 N N . ASP A 1 261 ? -19.215 20.761 15.684 1.00 87.81 261 ASP A N 1
ATOM 2080 C CA . ASP A 1 261 ? -18.469 20.771 16.926 1.00 87.81 261 ASP A CA 1
ATOM 2081 C C . ASP A 1 261 ? -17.931 19.384 17.279 1.00 87.81 261 ASP A C 1
ATOM 2083 O O . ASP A 1 261 ? -18.642 18.500 17.756 1.00 87.81 261 ASP A O 1
ATOM 2087 N N . TYR A 1 262 ? -16.644 19.193 17.009 1.00 85.19 262 TYR A N 1
ATOM 2088 C CA . TYR A 1 262 ? -15.982 17.911 17.196 1.00 85.19 262 TYR A CA 1
ATOM 2089 C C . TYR A 1 262 ? -15.643 17.601 18.656 1.00 85.19 262 TYR A C 1
ATOM 2091 O O . TYR A 1 262 ? -15.446 16.431 18.963 1.00 85.19 262 TYR A O 1
ATOM 2099 N N . SER A 1 263 ? -15.590 18.591 19.555 1.00 83.69 263 SER A N 1
ATOM 2100 C CA . SER A 1 263 ? -15.392 18.334 20.991 1.00 83.69 263 SER A CA 1
ATOM 2101 C C . SER A 1 263 ? -16.616 17.718 21.651 1.00 83.69 263 SER A C 1
ATOM 2103 O O . SER A 1 263 ? -16.475 16.930 22.587 1.00 83.69 263 SER A O 1
ATOM 2105 N N . GLU A 1 264 ? -17.804 18.018 21.132 1.00 86.12 264 GLU A N 1
ATOM 2106 C CA . GLU A 1 264 ? -19.078 17.540 21.673 1.00 86.12 264 GLU A CA 1
ATOM 2107 C C . GLU A 1 264 ? -19.795 16.540 20.757 1.00 86.12 264 GLU A C 1
ATOM 2109 O O . GLU A 1 264 ? -20.835 16.001 21.127 1.00 86.12 264 GLU A O 1
ATOM 2114 N N . GLY A 1 265 ? -19.252 16.263 19.568 1.00 87.12 265 GLY A N 1
ATOM 2115 C CA . GLY A 1 265 ? -19.831 15.301 18.631 1.00 87.12 265 GLY A CA 1
ATOM 2116 C C . GLY A 1 265 ? -21.194 15.731 18.078 1.00 87.12 265 GLY A C 1
ATOM 2117 O O . GLY A 1 265 ? -22.036 14.883 17.780 1.00 87.12 265 GLY A O 1
ATOM 2118 N N . ARG A 1 266 ? -21.432 17.041 17.935 1.00 90.06 266 ARG A N 1
ATOM 2119 C CA . ARG A 1 266 ? -22.714 17.607 17.479 1.00 90.06 266 ARG A CA 1
ATOM 2120 C C . ARG A 1 266 ? -22.535 18.695 16.425 1.00 90.06 266 ARG A C 1
ATOM 2122 O O . ARG A 1 266 ? -21.432 19.149 16.140 1.00 90.06 266 ARG A O 1
ATOM 2129 N N . MET A 1 267 ? -23.640 19.135 15.834 1.00 89.56 267 MET A N 1
ATOM 2130 C CA . MET A 1 267 ? -23.647 20.360 15.031 1.00 89.56 267 MET A CA 1
ATOM 2131 C C . MET A 1 267 ? -23.561 21.594 15.931 1.00 89.56 267 MET A C 1
ATOM 2133 O O . MET A 1 267 ? -24.082 21.600 17.049 1.00 89.56 267 MET A O 1
ATOM 2137 N N . ARG A 1 268 ? -22.928 22.646 15.411 1.00 89.00 268 ARG A N 1
ATOM 2138 C CA . ARG A 1 268 ? -22.891 23.957 16.055 1.00 89.00 268 ARG A CA 1
ATOM 2139 C C . ARG A 1 268 ? -24.250 24.648 16.003 1.00 89.00 268 ARG A C 1
ATOM 2141 O O . ARG A 1 268 ? -24.975 24.529 15.005 1.00 89.00 268 ARG A O 1
ATOM 2148 N N . THR A 1 269 ? -24.575 25.390 17.058 1.00 91.31 269 THR A N 1
ATOM 2149 C CA . THR A 1 269 ? -25.751 26.266 17.090 1.00 91.31 269 THR A CA 1
ATOM 2150 C C . THR A 1 269 ? -25.604 27.393 16.066 1.00 91.31 269 THR A C 1
ATOM 2152 O O . THR A 1 269 ? -24.548 27.575 15.449 1.00 91.31 269 THR A O 1
ATOM 2155 N N . LEU A 1 270 ? -26.679 28.147 15.831 1.00 89.69 270 LEU A N 1
ATOM 2156 C CA . LEU A 1 270 ? -26.629 29.267 14.893 1.00 89.69 270 LEU A CA 1
ATOM 2157 C C . LEU A 1 270 ? -25.670 30.362 15.388 1.00 89.69 270 LEU A C 1
ATOM 2159 O O . LEU A 1 270 ? -24.964 30.972 14.587 1.00 89.69 270 LEU A O 1
ATOM 2163 N N . GLU A 1 271 ? -25.626 30.585 16.697 1.00 89.19 271 GLU A N 1
ATOM 2164 C CA . GLU A 1 271 ? -24.761 31.550 17.374 1.00 89.19 271 GLU A CA 1
ATOM 2165 C C . GLU A 1 271 ? -23.291 31.142 17.224 1.00 89.19 271 GLU A C 1
ATOM 2167 O O . GLU A 1 271 ? -22.473 31.927 16.741 1.00 89.19 271 GLU A O 1
ATOM 2172 N N . GLU A 1 272 ? -22.973 29.880 17.528 1.00 89.19 272 GLU A N 1
ATOM 2173 C CA . GLU A 1 272 ? -21.631 29.307 17.368 1.00 89.19 272 GLU A CA 1
ATOM 2174 C C . GLU A 1 272 ? -21.161 29.336 15.902 1.00 89.19 272 GLU A C 1
ATOM 2176 O O . GLU A 1 272 ? -19.987 29.589 15.621 1.00 89.19 272 GLU A O 1
ATOM 2181 N N . TYR A 1 273 ? -22.073 29.090 14.954 1.00 87.94 273 TYR A N 1
ATOM 2182 C CA . TYR A 1 273 ? -21.802 29.171 13.518 1.00 87.94 273 TYR A CA 1
ATOM 2183 C C . TYR A 1 273 ? -21.486 30.610 13.086 1.00 87.94 273 TYR A C 1
ATOM 2185 O O . TYR A 1 273 ? -20.493 30.841 12.393 1.00 87.94 273 TYR A O 1
ATOM 2193 N N . LYS A 1 274 ? -22.304 31.587 13.507 1.00 87.12 274 LYS A N 1
ATOM 2194 C CA . LYS A 1 274 ? -22.117 33.011 13.177 1.00 87.12 274 LYS A CA 1
ATOM 2195 C C . LYS A 1 274 ? -20.797 33.552 13.718 1.00 87.12 274 LYS A C 1
ATOM 2197 O O . LYS A 1 274 ? -20.135 34.302 13.014 1.00 87.12 274 LYS A O 1
ATOM 2202 N N . ALA A 1 275 ? -20.382 33.121 14.907 1.00 86.81 275 ALA A N 1
ATOM 2203 C CA . ALA A 1 275 ? -19.106 33.521 15.500 1.00 86.81 275 ALA A CA 1
ATOM 2204 C C . ALA A 1 275 ? -17.872 33.031 14.711 1.00 86.81 275 ALA A C 1
ATOM 2206 O O . ALA A 1 275 ? -16.775 33.547 14.903 1.00 86.81 275 ALA A O 1
ATOM 2207 N N . ARG A 1 276 ? -18.027 32.025 13.836 1.00 83.81 276 ARG A N 1
ATOM 2208 C CA . ARG A 1 276 ? -16.925 31.375 13.098 1.00 83.81 276 ARG A CA 1
ATOM 2209 C C . ARG A 1 276 ? -16.982 31.567 11.587 1.00 83.81 276 ARG A C 1
ATOM 2211 O O . ARG A 1 276 ? -16.047 31.173 10.893 1.00 83.81 276 ARG A O 1
ATOM 2218 N N . SER A 1 277 ? -18.077 32.107 11.064 1.00 80.06 277 SER A N 1
ATOM 2219 C CA . SER A 1 277 ? -18.275 32.294 9.631 1.00 80.06 277 SER A CA 1
ATOM 2220 C C . SER A 1 277 ? -18.182 33.764 9.263 1.00 80.06 277 SER A C 1
ATOM 2222 O O . SER A 1 277 ? -18.873 34.590 9.849 1.00 80.06 277 SER A O 1
ATOM 2224 N N . SER A 1 278 ? -17.439 34.079 8.201 1.00 73.88 278 SER A N 1
ATOM 2225 C CA . SER A 1 278 ? -17.593 35.367 7.512 1.00 73.88 278 SER A CA 1
ATOM 2226 C C . SER A 1 278 ? -18.972 35.505 6.848 1.00 73.88 278 SER A C 1
ATOM 2228 O O . SER A 1 278 ? -19.399 36.610 6.530 1.00 73.88 278 SER A O 1
ATOM 2230 N N . ASN A 1 279 ? -19.692 34.391 6.660 1.00 66.56 279 ASN A N 1
ATOM 2231 C CA . ASN A 1 279 ? -21.045 34.344 6.126 1.00 66.56 279 ASN A CA 1
ATOM 2232 C C . ASN A 1 279 ? -22.051 34.065 7.255 1.00 66.56 279 ASN A C 1
ATOM 2234 O O . ASN A 1 279 ? -22.367 32.917 7.573 1.00 66.56 279 ASN A O 1
ATOM 2238 N N . SER A 1 280 ? -22.593 35.129 7.841 1.00 68.06 280 SER A N 1
ATOM 2239 C CA . SER A 1 280 ? -23.555 35.103 8.952 1.00 68.06 280 SER A CA 1
ATOM 2240 C C . SER A 1 280 ? -24.996 34.744 8.533 1.00 68.06 280 SER A C 1
ATOM 2242 O O . SER A 1 280 ? -25.941 34.891 9.315 1.00 68.06 280 SER A O 1
ATOM 2244 N N . CYS A 1 281 ? -25.191 34.233 7.310 1.00 77.69 281 CYS A N 1
ATOM 2245 C CA . CYS A 1 281 ? -26.507 33.913 6.769 1.00 77.69 281 CYS A CA 1
ATOM 2246 C C . CYS A 1 281 ? -27.123 32.658 7.417 1.00 77.69 281 CYS A C 1
ATOM 2248 O O . CYS A 1 281 ? -26.655 31.532 7.222 1.00 77.69 281 CYS A O 1
ATOM 2250 N N . ALA A 1 282 ? -28.266 32.826 8.093 1.00 84.12 282 ALA A N 1
ATOM 2251 C CA . ALA A 1 282 ? -29.036 31.728 8.691 1.00 84.12 282 ALA A CA 1
ATOM 2252 C C . ALA A 1 282 ? -29.459 30.647 7.672 1.00 84.12 282 ALA A C 1
ATOM 2254 O O . ALA A 1 282 ? -29.578 29.469 8.012 1.00 84.12 282 ALA A O 1
ATOM 2255 N N . ARG A 1 283 ? -29.632 31.016 6.394 1.00 86.94 283 ARG A N 1
ATOM 2256 C CA . ARG A 1 283 ? -29.959 30.071 5.313 1.00 86.94 283 ARG A CA 1
ATOM 2257 C C . ARG A 1 283 ? -28.837 29.052 5.084 1.00 86.94 283 ARG A C 1
ATOM 2259 O O . ARG A 1 283 ? -29.127 27.876 4.859 1.00 86.94 283 ARG A O 1
ATOM 2266 N N . ALA A 1 284 ? -27.575 29.479 5.163 1.00 86.44 284 ALA A N 1
ATOM 2267 C CA . ALA A 1 284 ? -26.418 28.599 5.001 1.00 86.44 284 ALA A CA 1
ATOM 2268 C C . ALA A 1 284 ? -26.317 27.592 6.158 1.00 86.44 284 ALA A C 1
ATOM 2270 O O . ALA A 1 284 ? -26.152 26.393 5.916 1.00 86.44 284 ALA A O 1
ATOM 2271 N N . HIS A 1 285 ? -26.522 28.054 7.397 1.00 90.06 285 HIS A N 1
ATOM 2272 C CA . HIS A 1 285 ? -26.586 27.188 8.580 1.00 90.06 285 HIS A CA 1
ATOM 2273 C C . HIS A 1 285 ? -27.716 26.153 8.476 1.00 90.06 285 HIS A C 1
ATOM 2275 O O . HIS A 1 285 ? -27.462 24.957 8.618 1.00 90.06 285 HIS A O 1
ATOM 2281 N N . LYS A 1 286 ? -28.934 26.567 8.096 1.00 89.69 286 LYS A N 1
ATOM 2282 C CA . LYS A 1 286 ? -30.073 25.649 7.895 1.00 89.69 286 LYS A CA 1
ATOM 2283 C C . LYS A 1 286 ? -29.779 24.574 6.839 1.00 89.69 286 LYS A C 1
ATOM 2285 O O . LYS A 1 286 ? -30.134 23.409 7.026 1.00 89.69 286 LYS A O 1
ATOM 2290 N N . LYS A 1 287 ? -29.096 24.935 5.744 1.00 90.56 287 LYS A N 1
ATOM 2291 C CA . LYS A 1 287 ? -28.653 23.976 4.715 1.00 90.56 287 LYS A CA 1
ATOM 2292 C C . LYS A 1 287 ? -27.640 22.975 5.281 1.00 90.56 287 LYS A C 1
ATOM 2294 O O . LYS A 1 287 ? -27.773 21.778 5.027 1.00 90.56 287 LYS A O 1
ATOM 2299 N N . ALA A 1 288 ? -26.670 23.440 6.068 1.00 88.88 288 ALA A N 1
ATOM 2300 C CA . ALA A 1 288 ? -25.687 22.576 6.721 1.00 88.88 288 ALA A CA 1
ATOM 2301 C C . ALA A 1 288 ? -26.336 21.611 7.727 1.00 88.88 288 ALA A C 1
ATOM 2303 O O . ALA A 1 288 ? -25.986 20.431 7.747 1.00 88.88 288 ALA A O 1
ATOM 2304 N N . LEU A 1 289 ? -27.319 22.081 8.501 1.00 91.06 289 LEU A N 1
ATOM 2305 C CA . LEU A 1 289 ? -28.090 21.264 9.439 1.00 91.06 289 LEU A CA 1
ATOM 2306 C C . LEU A 1 289 ? -28.863 20.153 8.716 1.00 91.06 289 LEU A C 1
ATOM 2308 O O . LEU A 1 289 ? -28.746 18.986 9.086 1.00 91.06 289 LEU A O 1
ATOM 2312 N N . LYS A 1 290 ? -29.573 20.485 7.628 1.00 93.06 290 LYS A N 1
ATOM 2313 C CA . LYS A 1 290 ? -30.277 19.490 6.801 1.00 93.06 290 LYS A CA 1
ATOM 2314 C C . LYS A 1 290 ? -29.308 18.463 6.203 1.00 93.06 290 LYS A C 1
ATOM 2316 O O . LYS A 1 290 ? -29.584 17.266 6.236 1.00 93.06 290 LYS A O 1
ATOM 2321 N N . ALA A 1 291 ? -28.156 18.911 5.700 1.00 91.50 291 ALA A N 1
ATOM 2322 C CA . ALA A 1 291 ? -27.131 18.021 5.157 1.00 91.50 291 ALA A CA 1
ATOM 2323 C C . ALA A 1 291 ? -26.521 17.106 6.231 1.00 91.50 291 ALA A C 1
ATOM 2325 O O . ALA A 1 291 ? -26.232 15.944 5.961 1.00 91.50 291 ALA A O 1
ATOM 2326 N N . TYR A 1 292 ? -26.313 17.600 7.453 1.00 91.62 292 TYR A N 1
ATOM 2327 C CA . TYR A 1 292 ? -25.847 16.773 8.566 1.00 91.62 292 TYR A CA 1
ATOM 2328 C C . TYR A 1 292 ? -26.891 15.737 8.989 1.00 91.62 292 TYR A C 1
ATOM 2330 O O . TYR A 1 292 ? -26.557 14.562 9.085 1.00 91.62 292 TYR A O 1
ATOM 2338 N N . ALA A 1 293 ? -28.155 16.138 9.153 1.00 92.38 293 ALA A N 1
ATOM 2339 C CA . ALA A 1 293 ? -29.244 15.219 9.482 1.00 92.38 293 ALA A CA 1
ATOM 2340 C C . ALA A 1 293 ? -29.398 14.109 8.426 1.00 92.38 293 ALA A C 1
ATOM 2342 O O . ALA A 1 293 ? -29.541 12.939 8.774 1.00 92.38 293 ALA A O 1
ATOM 2343 N N . SER A 1 294 ? -29.282 14.454 7.138 1.00 93.06 294 SER A N 1
ATOM 2344 C CA . SER A 1 294 ? -29.304 13.476 6.044 1.00 93.06 294 SER A CA 1
ATOM 2345 C C . SER A 1 294 ? -28.136 12.489 6.120 1.00 93.06 294 SER A C 1
ATOM 2347 O O . SER A 1 294 ? -28.346 11.291 5.949 1.00 93.06 294 SER A O 1
ATOM 2349 N N . ARG A 1 295 ? -26.914 12.967 6.393 1.00 93.00 295 ARG A N 1
ATOM 2350 C CA . ARG A 1 295 ? -25.732 12.103 6.558 1.00 93.00 295 ARG A CA 1
ATOM 2351 C C . ARG A 1 295 ? -25.855 11.195 7.773 1.00 93.00 295 ARG A C 1
ATOM 2353 O O . ARG A 1 295 ? -25.505 10.026 7.690 1.00 93.00 295 ARG A O 1
ATOM 2360 N N . LEU A 1 296 ? -26.370 11.721 8.881 1.00 93.69 296 LEU A N 1
ATOM 2361 C CA . LEU A 1 296 ? -26.600 10.965 10.106 1.00 93.69 296 LEU A CA 1
ATOM 2362 C C . LEU A 1 296 ? -27.625 9.847 9.889 1.00 93.69 296 LEU A C 1
ATOM 2364 O O . LEU A 1 296 ? -27.375 8.706 10.267 1.00 93.69 296 LEU A O 1
ATOM 2368 N N . SER A 1 297 ? -28.739 10.169 9.226 1.00 94.06 297 SER A N 1
ATOM 2369 C CA . SER A 1 297 ? -29.754 9.189 8.831 1.00 94.06 297 SER A CA 1
ATOM 2370 C C . SER A 1 297 ? -29.147 8.099 7.943 1.00 94.06 297 SER A C 1
ATOM 2372 O O . SER A 1 297 ? -29.258 6.917 8.259 1.00 94.06 297 SER A O 1
ATOM 2374 N N . LEU A 1 298 ? -28.389 8.480 6.907 1.00 92.81 298 LEU A N 1
ATOM 2375 C CA . LEU A 1 298 ? -27.705 7.526 6.030 1.00 92.81 298 LEU A CA 1
ATOM 2376 C C . LEU A 1 298 ? -26.714 6.637 6.799 1.00 92.81 298 LEU A C 1
ATOM 2378 O O . LEU A 1 298 ? -26.757 5.416 6.663 1.00 92.81 298 LEU A O 1
ATOM 2382 N N . ALA A 1 299 ? -25.867 7.222 7.649 1.00 92.75 299 ALA A N 1
ATOM 2383 C CA . ALA A 1 299 ? -24.864 6.495 8.427 1.00 92.75 299 ALA A CA 1
ATOM 2384 C C . ALA A 1 299 ? -25.479 5.475 9.408 1.00 92.75 299 ALA A C 1
ATOM 2386 O O . ALA A 1 299 ? -24.861 4.445 9.703 1.00 92.75 299 ALA A O 1
ATOM 2387 N N . ASN A 1 300 ? -26.697 5.745 9.883 1.00 94.50 300 ASN A N 1
ATOM 2388 C CA . ASN A 1 300 ? -27.440 4.890 10.810 1.00 94.50 300 ASN A CA 1
ATOM 2389 C C . ASN A 1 300 ? -28.452 3.955 10.126 1.00 94.50 300 ASN A C 1
ATOM 2391 O O . ASN A 1 300 ? -28.949 3.046 10.782 1.00 94.50 300 ASN A O 1
ATOM 2395 N N . SER A 1 301 ? -28.734 4.138 8.833 1.00 91.19 301 SER A N 1
ATOM 2396 C CA . SER A 1 301 ? -29.745 3.355 8.104 1.00 91.19 301 SER A CA 1
ATOM 2397 C C . SER A 1 301 ? -29.321 1.912 7.814 1.00 91.19 301 SER A C 1
ATOM 2399 O O . SER A 1 301 ? -30.092 0.982 8.033 1.00 91.19 301 SER A O 1
ATOM 2401 N N . THR A 1 302 ? -28.092 1.711 7.334 1.00 86.00 302 THR A N 1
ATOM 2402 C CA . THR A 1 302 ? -27.571 0.400 6.920 1.00 86.00 302 THR A CA 1
ATOM 2403 C C . THR A 1 302 ? -26.138 0.205 7.395 1.00 86.00 302 THR A C 1
ATOM 2405 O O . THR A 1 302 ? -25.442 1.164 7.739 1.00 86.00 302 THR A O 1
ATOM 2408 N N . LYS A 1 303 ? -25.669 -1.047 7.396 1.00 84.44 303 LYS A N 1
ATOM 2409 C CA . LYS A 1 303 ? -24.281 -1.399 7.731 1.00 84.44 303 LYS A CA 1
ATOM 2410 C C . LYS A 1 303 ? -23.281 -1.032 6.625 1.00 84.44 303 LYS A C 1
ATOM 2412 O O . LYS A 1 303 ? -22.090 -0.898 6.918 1.00 84.44 303 LYS A O 1
ATOM 2417 N N . ASP A 1 304 ? -23.771 -0.787 5.408 1.00 83.50 304 ASP A N 1
ATOM 2418 C CA . ASP A 1 304 ? -22.968 -0.819 4.172 1.00 83.50 304 ASP A CA 1
ATOM 2419 C C . ASP A 1 304 ? -22.844 0.552 3.515 1.00 83.50 304 ASP A C 1
ATOM 2421 O O . ASP A 1 304 ? -22.609 0.689 2.318 1.00 83.50 304 ASP A O 1
ATOM 2425 N N . ASN A 1 305 ? -22.994 1.598 4.322 1.00 89.62 305 ASN A N 1
ATOM 2426 C CA . ASN A 1 305 ? -22.764 2.963 3.884 1.00 89.62 305 ASN A CA 1
ATOM 2427 C C . ASN A 1 305 ? -21.277 3.346 3.972 1.00 89.62 305 ASN A C 1
ATOM 2429 O O . ASN A 1 305 ? -20.506 2.801 4.770 1.00 89.62 305 ASN A O 1
ATOM 2433 N N . GLU A 1 306 ? -20.894 4.357 3.193 1.00 91.31 306 GLU A N 1
ATOM 2434 C CA . GLU A 1 306 ? -19.514 4.844 3.092 1.00 91.31 306 GLU A CA 1
ATOM 2435 C C . GLU A 1 306 ? -18.878 5.212 4.443 1.00 91.31 306 GLU A C 1
ATOM 2437 O O . GLU A 1 306 ? -17.686 4.970 4.648 1.00 91.31 306 GLU A O 1
ATOM 2442 N N . TYR A 1 307 ? -19.657 5.739 5.397 1.00 93.88 307 TYR A N 1
ATOM 2443 C CA . TYR A 1 307 ? -19.149 6.141 6.710 1.00 93.88 307 TYR A CA 1
ATOM 2444 C C . TYR A 1 307 ? -18.705 4.915 7.507 1.00 93.88 307 TYR A C 1
ATOM 2446 O O . TYR A 1 307 ? -17.607 4.900 8.063 1.00 93.88 307 TYR A O 1
ATOM 2454 N N . ARG A 1 308 ? -19.515 3.850 7.511 1.00 94.56 308 ARG A N 1
ATOM 2455 C CA . ARG A 1 308 ? -19.198 2.595 8.208 1.00 94.56 308 ARG A CA 1
ATOM 2456 C C . ARG A 1 308 ? -18.060 1.835 7.537 1.00 94.56 308 ARG A C 1
ATOM 2458 O O . ARG A 1 308 ? -17.148 1.374 8.226 1.00 94.56 308 ARG A O 1
ATOM 2465 N N . VAL A 1 309 ? -18.049 1.764 6.207 1.00 93.81 309 VAL A N 1
ATOM 2466 C CA . VAL A 1 309 ? -16.965 1.112 5.452 1.00 93.81 309 VAL A CA 1
ATOM 2467 C C . VAL A 1 309 ? -15.621 1.791 5.723 1.00 93.81 309 VAL A C 1
ATOM 2469 O O . VAL A 1 309 ? -14.609 1.118 5.943 1.00 93.81 309 VAL A O 1
ATOM 2472 N N . ARG A 1 310 ? -15.609 3.124 5.804 1.00 94.44 310 ARG A N 1
ATOM 2473 C CA . ARG A 1 310 ? -14.408 3.897 6.128 1.00 94.44 310 ARG A CA 1
ATOM 2474 C C . ARG A 1 310 ? -13.881 3.616 7.533 1.00 94.44 310 ARG A C 1
ATOM 2476 O O . ARG A 1 310 ? -12.672 3.476 7.709 1.00 94.44 310 ARG A O 1
ATOM 2483 N N . LEU A 1 311 ? -14.758 3.480 8.528 1.00 96.31 311 LEU A N 1
ATOM 2484 C CA . LEU A 1 311 ? -14.357 3.040 9.872 1.00 96.31 311 LEU A CA 1
ATOM 2485 C C . LEU A 1 311 ? -13.773 1.621 9.842 1.00 96.31 311 LEU A C 1
ATOM 2487 O O . LEU A 1 311 ? -12.746 1.365 10.472 1.00 96.31 311 LEU A O 1
ATOM 2491 N N . GLY A 1 312 ? -14.369 0.726 9.048 1.00 96.12 312 GLY A N 1
ATOM 2492 C CA . GLY A 1 312 ? -13.864 -0.631 8.836 1.00 96.12 312 GLY A CA 1
ATOM 2493 C C . GLY A 1 312 ? -12.457 -0.644 8.243 1.00 96.12 312 GLY A C 1
ATOM 2494 O O . GLY A 1 312 ? -11.612 -1.432 8.668 1.00 96.12 312 GLY A O 1
ATOM 2495 N N . ARG A 1 313 ? -12.156 0.295 7.337 1.00 95.38 313 ARG A N 1
ATOM 2496 C CA . ARG A 1 313 ? -10.806 0.479 6.793 1.00 95.38 313 ARG A CA 1
ATOM 2497 C C . ARG A 1 313 ? -9.783 0.863 7.865 1.00 95.38 313 ARG A C 1
ATOM 2499 O O . ARG A 1 313 ? -8.688 0.305 7.873 1.00 95.38 313 ARG A O 1
ATOM 2506 N N . TYR A 1 314 ? -10.118 1.770 8.780 1.00 97.00 314 TYR A N 1
ATOM 2507 C CA . TYR A 1 314 ? -9.211 2.118 9.881 1.00 97.00 314 TYR A CA 1
ATOM 2508 C C . TYR A 1 314 ? -8.982 0.946 10.833 1.00 97.00 314 TYR A C 1
ATOM 2510 O O . TYR A 1 314 ? -7.839 0.680 11.200 1.00 97.00 314 TYR A O 1
ATOM 2518 N N . ALA A 1 315 ? -10.041 0.210 11.179 1.00 98.00 315 ALA A N 1
ATOM 2519 C CA . ALA A 1 315 ? -9.929 -0.984 12.009 1.00 9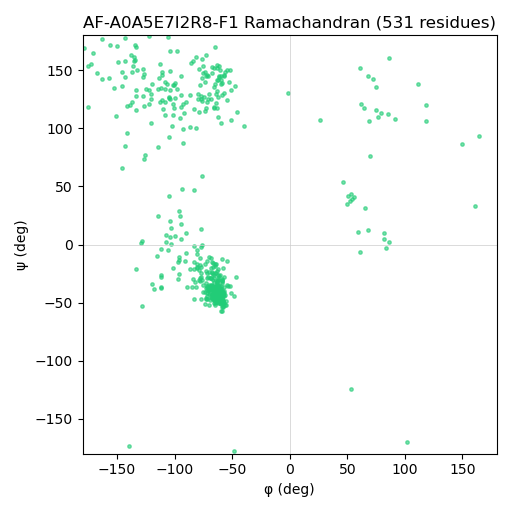8.00 315 ALA A CA 1
ATOM 2520 C C . ALA A 1 315 ? -9.024 -2.046 11.356 1.00 98.00 315 ALA A C 1
ATOM 2522 O O . ALA A 1 315 ? -8.127 -2.579 12.012 1.00 98.00 315 ALA A O 1
ATOM 2523 N N . HIS A 1 316 ? -9.208 -2.289 10.054 1.00 97.88 316 HIS A N 1
ATOM 2524 C CA . HIS A 1 316 ? -8.382 -3.195 9.256 1.00 97.88 316 HIS A CA 1
ATOM 2525 C C . HIS A 1 316 ? -6.904 -2.786 9.285 1.00 97.88 316 HIS A C 1
ATOM 2527 O O . HIS A 1 316 ? -6.041 -3.589 9.642 1.00 97.88 316 HIS A O 1
ATOM 2533 N N . ASP A 1 317 ? -6.602 -1.529 8.951 1.00 97.56 317 ASP A N 1
ATOM 2534 C CA . ASP A 1 317 ? -5.220 -1.058 8.855 1.00 97.56 317 ASP A CA 1
ATOM 2535 C C . ASP A 1 317 ? -4.528 -1.057 10.238 1.00 97.56 317 ASP A C 1
ATOM 2537 O O . ASP A 1 317 ? -3.358 -1.438 10.337 1.00 97.56 317 ASP A O 1
ATOM 2541 N N . CYS A 1 318 ? -5.246 -0.720 11.320 1.00 98.25 318 CYS A N 1
ATOM 2542 C CA . CYS A 1 318 ? -4.748 -0.846 12.696 1.00 98.25 318 CYS A CA 1
ATOM 2543 C C . CYS A 1 318 ? -4.421 -2.297 13.067 1.00 98.25 318 CYS A C 1
ATOM 2545 O O . CYS A 1 318 ? -3.351 -2.553 13.625 1.00 98.25 318 CYS A O 1
ATOM 2547 N N . PHE A 1 319 ? -5.289 -3.255 12.729 1.00 98.50 319 PHE A N 1
ATOM 2548 C CA . PHE A 1 319 ? -5.001 -4.665 12.980 1.00 98.50 319 PHE A CA 1
ATOM 2549 C C . PHE A 1 319 ? -3.769 -5.141 12.206 1.00 98.50 319 PHE A C 1
ATOM 2551 O O . PHE A 1 319 ? -2.934 -5.846 12.769 1.00 98.50 319 PHE A O 1
ATOM 2558 N N . VAL A 1 320 ? -3.590 -4.709 10.954 1.00 98.06 320 VAL A N 1
ATOM 2559 C CA . VAL A 1 320 ? -2.377 -5.021 10.184 1.00 98.06 320 VAL A CA 1
ATOM 2560 C C . VAL A 1 320 ? -1.117 -4.534 10.904 1.00 98.06 320 VAL A C 1
ATOM 2562 O O . VAL A 1 320 ? -0.140 -5.278 10.981 1.00 98.06 320 VAL A O 1
ATOM 2565 N N . ALA A 1 321 ? -1.120 -3.324 11.472 1.00 97.25 321 ALA A N 1
ATOM 2566 C CA . ALA A 1 321 ? 0.015 -2.832 12.258 1.00 97.25 321 ALA A CA 1
ATOM 2567 C C . ALA A 1 321 ? 0.313 -3.736 13.465 1.00 97.25 321 ALA A C 1
ATOM 2569 O O . ALA A 1 321 ? 1.466 -4.112 13.690 1.00 97.25 321 ALA A O 1
ATOM 2570 N N . MET A 1 322 ? -0.728 -4.146 14.195 1.00 97.31 322 MET A N 1
ATOM 2571 C CA . MET A 1 322 ? -0.601 -5.060 15.332 1.00 97.31 322 MET A CA 1
ATOM 2572 C C . MET A 1 322 ? -0.085 -6.445 14.907 1.00 97.31 322 MET A C 1
ATOM 2574 O O . MET A 1 322 ? 0.803 -7.004 15.551 1.00 97.31 322 MET A O 1
ATOM 2578 N N . PHE A 1 323 ? -0.587 -6.980 13.792 1.00 96.19 323 PHE A N 1
ATOM 2579 C CA . PHE A 1 323 ? -0.175 -8.269 13.237 1.00 96.19 323 PHE A CA 1
ATOM 2580 C C . PHE A 1 323 ? 1.297 -8.253 12.809 1.00 96.19 323 PHE A C 1
ATOM 2582 O O . PHE A 1 323 ? 2.056 -9.172 13.125 1.00 96.19 323 PHE A O 1
ATOM 2589 N N . VAL A 1 324 ? 1.739 -7.179 12.148 1.00 94.44 324 VAL A N 1
ATOM 2590 C CA . VAL A 1 324 ? 3.143 -6.975 11.758 1.00 94.44 324 VAL A CA 1
ATOM 2591 C C . VAL A 1 324 ? 4.046 -6.843 12.980 1.00 94.44 324 VAL A C 1
ATOM 2593 O O . VAL A 1 324 ? 5.139 -7.405 12.986 1.00 94.44 324 VAL A O 1
ATOM 2596 N N . ALA A 1 325 ? 3.608 -6.149 14.031 1.00 92.06 325 ALA A N 1
ATOM 2597 C CA . ALA A 1 325 ? 4.367 -6.053 15.275 1.00 92.06 325 ALA A CA 1
ATOM 2598 C C . ALA A 1 325 ? 4.535 -7.420 15.961 1.00 92.06 325 ALA A C 1
ATOM 2600 O O . ALA A 1 325 ? 5.593 -7.709 16.523 1.00 92.06 325 ALA A O 1
ATOM 2601 N N . ASN A 1 326 ? 3.510 -8.277 15.893 1.00 90.25 326 ASN A N 1
ATOM 2602 C CA . ASN A 1 326 ? 3.537 -9.601 16.507 1.00 90.25 326 ASN A CA 1
ATOM 2603 C C . ASN A 1 326 ? 4.461 -10.577 15.752 1.00 90.25 326 ASN A C 1
ATOM 2605 O O . ASN A 1 326 ? 5.277 -11.267 16.375 1.00 90.25 326 ASN A O 1
ATOM 2609 N N . THR A 1 327 ? 4.366 -10.574 14.419 1.00 87.62 327 THR A N 1
ATOM 2610 C CA . THR A 1 327 ? 4.996 -11.558 13.519 1.00 87.62 327 THR A CA 1
ATOM 2611 C C . THR A 1 327 ? 6.339 -11.109 12.936 1.00 87.62 327 THR A C 1
ATOM 2613 O O . THR A 1 327 ? 7.155 -11.938 12.552 1.00 87.62 327 THR A O 1
ATOM 2616 N N . GLY A 1 328 ? 6.587 -9.801 12.822 1.00 86.31 328 GLY A N 1
ATOM 2617 C CA . GLY A 1 328 ? 7.747 -9.254 12.111 1.00 86.31 328 GLY A CA 1
ATOM 2618 C C . GLY A 1 328 ? 7.716 -9.475 10.591 1.00 86.31 328 GLY A C 1
ATOM 2619 O O . GLY A 1 328 ? 8.740 -9.292 9.926 1.00 86.31 328 GLY A O 1
ATOM 2620 N N . ILE A 1 329 ? 6.574 -9.882 10.025 1.00 86.69 329 ILE A N 1
ATOM 2621 C CA . ILE A 1 329 ? 6.420 -10.183 8.597 1.00 86.69 329 ILE A CA 1
ATOM 2622 C C . ILE A 1 329 ? 6.667 -8.943 7.718 1.00 86.69 329 ILE A C 1
ATOM 2624 O O . ILE A 1 329 ? 6.311 -7.814 8.064 1.00 86.69 329 ILE A O 1
ATOM 2628 N N . ASN A 1 330 ? 7.312 -9.151 6.567 1.00 88.31 330 ASN A N 1
ATOM 2629 C CA . ASN A 1 330 ? 7.513 -8.094 5.576 1.00 88.31 330 ASN A CA 1
ATOM 2630 C C . ASN A 1 330 ? 6.222 -7.819 4.795 1.00 88.31 330 ASN A C 1
ATOM 2632 O O . ASN A 1 330 ? 5.349 -8.671 4.686 1.00 88.31 330 ASN A O 1
ATOM 2636 N N . GLU A 1 331 ? 6.142 -6.643 4.180 1.00 90.56 331 GLU A N 1
ATOM 2637 C CA . GLU A 1 331 ? 4.954 -6.213 3.442 1.00 90.56 331 GLU A CA 1
ATOM 2638 C C . GLU A 1 331 ? 4.559 -7.156 2.294 1.00 90.56 331 GLU A C 1
ATOM 2640 O O . GLU A 1 331 ? 3.390 -7.498 2.183 1.00 90.56 331 GLU A O 1
ATOM 2645 N N . SER A 1 332 ? 5.509 -7.594 1.456 1.00 84.56 332 SER A N 1
ATOM 2646 C CA . SER A 1 332 ? 5.197 -8.468 0.310 1.00 84.56 332 SER A CA 1
ATOM 2647 C C . SER A 1 332 ? 4.535 -9.786 0.738 1.00 84.56 332 SER A C 1
ATOM 2649 O O . SER A 1 332 ? 3.397 -10.005 0.336 1.00 84.56 332 SER A O 1
ATOM 2651 N N . PRO A 1 333 ? 5.152 -10.614 1.612 1.00 84.44 333 PRO A N 1
ATOM 2652 C CA . PRO A 1 333 ? 4.522 -11.864 2.041 1.00 84.44 333 PRO A CA 1
ATOM 2653 C C . PRO A 1 333 ? 3.247 -11.651 2.868 1.00 84.44 333 PRO A C 1
ATOM 2655 O O . PRO A 1 333 ? 2.375 -12.507 2.864 1.00 84.44 333 PRO A O 1
ATOM 2658 N N . LEU A 1 334 ? 3.100 -10.516 3.561 1.00 92.25 334 LEU A N 1
ATOM 2659 C CA . LEU A 1 334 ? 1.860 -10.187 4.269 1.00 92.25 334 LEU A CA 1
ATOM 2660 C C . LEU A 1 334 ? 0.680 -9.981 3.309 1.00 92.25 334 LEU A C 1
ATOM 2662 O O . LEU A 1 334 ? -0.426 -10.423 3.598 1.00 92.25 334 LEU A O 1
ATOM 2666 N N . ARG A 1 335 ? 0.907 -9.287 2.186 1.00 90.62 335 ARG A N 1
ATOM 2667 C CA . ARG A 1 335 ? -0.129 -9.009 1.174 1.00 90.62 335 ARG A CA 1
ATOM 2668 C C . ARG A 1 335 ? -0.622 -10.277 0.484 1.00 90.62 335 ARG A C 1
ATOM 2670 O O . ARG A 1 335 ? -1.766 -10.311 0.053 1.00 90.62 335 ARG A O 1
ATOM 2677 N N . GLU A 1 336 ? 0.245 -11.277 0.393 1.00 85.75 336 GLU A N 1
ATOM 2678 C CA . GLU A 1 336 ? -0.001 -12.557 -0.273 1.00 85.75 336 GLU A CA 1
ATOM 2679 C C . GLU A 1 336 ? -0.372 -13.673 0.715 1.00 85.75 336 GLU A C 1
ATOM 2681 O O . GLU A 1 336 ? -0.473 -14.835 0.328 1.00 85.75 336 GLU A O 1
ATOM 2686 N N . LEU A 1 337 ? -0.576 -13.342 1.996 1.00 88.81 337 LEU A N 1
ATOM 2687 C CA . LEU A 1 337 ? -0.942 -14.327 3.005 1.00 88.81 337 LEU A CA 1
ATOM 2688 C C . LEU A 1 337 ? -2.343 -14.880 2.687 1.00 88.81 337 LEU A C 1
ATOM 2690 O O . LEU A 1 337 ? -3.298 -14.092 2.668 1.00 88.81 337 LEU A O 1
ATOM 2694 N N . PRO A 1 338 ? -2.489 -16.192 2.424 1.00 88.56 338 PRO A N 1
ATOM 2695 C CA . PRO A 1 338 ? -3.758 -16.751 1.983 1.00 88.56 338 PRO A CA 1
ATOM 2696 C C . PRO A 1 338 ? -4.811 -16.679 3.086 1.00 88.56 338 PRO A C 1
ATOM 2698 O O . PRO A 1 338 ? -4.496 -16.695 4.279 1.00 88.56 338 PRO A O 1
ATOM 2701 N N . TRP A 1 339 ? -6.070 -16.614 2.671 1.00 90.75 339 TRP A N 1
ATOM 2702 C CA . TRP A 1 339 ? -7.220 -16.799 3.536 1.00 90.75 339 TRP A CA 1
ATOM 2703 C C . TRP A 1 339 ? -7.789 -18.198 3.362 1.00 90.75 339 TRP A C 1
ATOM 2705 O O . TRP A 1 339 ? -7.941 -18.678 2.244 1.00 90.75 339 TRP A O 1
ATOM 2715 N N . ASP A 1 340 ? -8.129 -18.813 4.486 1.00 87.00 340 ASP A N 1
ATOM 2716 C CA . ASP A 1 340 ? -8.847 -20.075 4.544 1.00 87.00 340 ASP A CA 1
ATOM 2717 C C . ASP A 1 340 ? -9.832 -19.978 5.718 1.00 87.00 340 ASP A C 1
ATOM 2719 O O . ASP A 1 340 ? -9.385 -19.754 6.851 1.00 87.00 340 ASP A O 1
ATOM 2723 N N . PRO A 1 341 ? -11.155 -20.089 5.492 1.00 87.69 341 PRO A N 1
ATOM 2724 C CA . PRO A 1 341 ? -12.133 -20.074 6.577 1.00 87.69 341 PRO A CA 1
ATOM 2725 C C . PRO A 1 341 ? -11.959 -21.252 7.551 1.00 87.69 341 PRO A C 1
ATOM 2727 O O . PRO A 1 341 ? -12.371 -21.135 8.702 1.00 87.69 341 PRO A O 1
ATOM 2730 N N . ASN A 1 342 ? -11.300 -22.338 7.132 1.00 89.00 342 ASN A N 1
ATOM 2731 C CA . ASN A 1 342 ? -11.023 -23.530 7.937 1.00 89.00 342 ASN A CA 1
ATOM 2732 C C . ASN A 1 342 ? -9.625 -23.502 8.581 1.00 89.00 342 ASN A C 1
ATOM 2734 O O . ASN A 1 342 ? -9.019 -24.550 8.812 1.00 89.00 342 ASN A O 1
ATOM 2738 N N . TYR A 1 343 ? -9.087 -22.310 8.859 1.00 90.94 343 TYR A N 1
ATOM 2739 C CA . TYR A 1 343 ? -7.777 -22.169 9.492 1.00 90.94 343 TYR A CA 1
ATOM 2740 C C . TYR A 1 343 ? -7.706 -22.906 10.841 1.00 90.94 343 TYR A C 1
ATOM 2742 O O . TYR A 1 343 ? -8.644 -22.913 11.641 1.00 90.94 343 TYR A O 1
ATOM 2750 N N . GLU A 1 344 ? -6.534 -23.457 11.148 1.00 90.31 344 GLU A N 1
ATOM 2751 C CA . GLU A 1 344 ? -6.287 -24.162 12.407 1.00 90.31 344 GLU A CA 1
ATOM 2752 C C . GLU A 1 344 ? -5.370 -23.338 13.315 1.00 90.31 344 GLU A C 1
ATOM 2754 O O . GLU A 1 344 ? -4.384 -22.755 12.859 1.00 90.31 344 GLU A O 1
ATOM 2759 N N . ILE A 1 345 ? -5.661 -23.317 14.620 1.00 90.12 345 ILE A N 1
ATOM 2760 C CA . ILE A 1 345 ? -4.762 -22.760 15.639 1.00 90.12 345 ILE A CA 1
ATOM 2761 C C . ILE A 1 345 ? -4.187 -23.917 16.444 1.00 90.12 345 ILE A C 1
ATOM 2763 O O . ILE A 1 345 ? -4.897 -24.558 17.217 1.00 90.12 345 ILE A O 1
ATOM 2767 N N . ILE A 1 346 ? -2.889 -24.150 16.296 1.00 89.75 346 ILE A N 1
ATOM 2768 C CA . ILE A 1 346 ? -2.193 -25.275 16.920 1.00 89.75 346 ILE A CA 1
ATOM 2769 C C . ILE A 1 346 ? -1.244 -24.746 17.997 1.00 89.75 346 ILE A C 1
ATOM 2771 O O . ILE A 1 346 ? -0.692 -23.642 17.889 1.00 89.75 346 ILE A O 1
ATOM 2775 N N . LYS A 1 347 ? -1.086 -25.524 19.075 1.00 82.75 347 LYS A N 1
ATOM 2776 C CA . LYS A 1 347 ? -0.067 -25.261 20.096 1.00 82.75 347 LYS A CA 1
ATOM 2777 C C . LYS A 1 347 ? 1.313 -25.363 19.450 1.00 82.75 347 LYS A C 1
ATOM 2779 O O . LYS A 1 347 ? 1.600 -26.349 18.786 1.00 82.75 347 LYS A O 1
ATOM 2784 N N . ASP A 1 348 ? 2.121 -24.323 19.615 1.00 75.06 348 ASP A N 1
ATOM 2785 C CA . ASP A 1 348 ? 3.529 -24.388 19.236 1.00 75.06 348 ASP A CA 1
ATOM 2786 C C . ASP A 1 348 ? 4.326 -25.076 20.355 1.00 75.06 348 ASP A C 1
ATOM 2788 O O . ASP A 1 348 ? 3.848 -25.155 21.491 1.00 75.06 348 ASP A O 1
ATOM 2792 N N . GLU A 1 349 ? 5.524 -25.557 20.034 1.00 69.25 349 GLU A N 1
ATOM 2793 C CA . GLU A 1 349 ? 6.448 -26.141 21.019 1.00 69.25 349 GLU A CA 1
ATOM 2794 C C . GLU A 1 349 ? 6.947 -25.072 22.004 1.00 69.25 349 GLU A C 1
ATOM 2796 O O . GLU A 1 349 ? 7.193 -25.345 23.178 1.00 69.25 349 GLU A O 1
ATOM 2801 N N . GLU A 1 350 ? 7.040 -23.822 21.540 1.00 66.12 350 GLU A N 1
ATOM 2802 C CA . GLU A 1 350 ? 7.441 -22.680 22.353 1.00 66.12 350 GLU A CA 1
ATOM 2803 C C . GLU A 1 350 ? 6.297 -22.193 23.264 1.00 66.12 350 GLU A C 1
ATOM 2805 O O . GLU A 1 350 ? 5.191 -21.848 22.821 1.00 66.12 350 GLU A O 1
ATOM 2810 N N . ILE A 1 351 ? 6.584 -22.114 24.567 1.00 66.44 351 ILE A N 1
ATOM 2811 C CA . ILE A 1 351 ? 5.645 -21.622 25.579 1.00 66.44 351 ILE A CA 1
ATOM 2812 C C . ILE A 1 351 ? 5.229 -20.184 25.239 1.00 66.44 351 ILE A C 1
ATOM 2814 O O . ILE A 1 351 ? 6.055 -19.303 25.027 1.00 66.44 351 ILE A O 1
ATOM 2818 N N . GLY A 1 352 ? 3.918 -19.936 25.211 1.00 71.81 352 GLY A N 1
ATOM 2819 C CA . GLY A 1 352 ? 3.361 -18.610 24.920 1.00 71.81 352 GLY A CA 1
ATOM 2820 C C . GLY A 1 352 ? 3.177 -18.298 23.431 1.00 71.81 352 GLY A C 1
ATOM 2821 O O . GLY A 1 352 ? 2.664 -17.225 23.105 1.00 71.81 352 GLY A O 1
ATOM 2822 N N . MET A 1 353 ? 3.485 -19.237 22.529 1.00 79.56 353 MET A N 1
ATOM 2823 C CA . MET A 1 353 ? 3.274 -19.092 21.085 1.00 79.56 353 MET A CA 1
ATOM 2824 C C . MET A 1 353 ? 2.196 -20.046 20.550 1.00 79.56 353 MET A C 1
ATOM 2826 O O . MET A 1 353 ? 1.869 -21.082 21.139 1.00 79.56 353 MET A O 1
ATOM 2830 N N . ARG A 1 354 ? 1.585 -19.665 19.428 1.00 81.81 354 ARG A N 1
ATOM 2831 C CA . ARG A 1 354 ? 0.659 -20.482 18.636 1.00 81.81 354 ARG A CA 1
ATOM 2832 C C . ARG A 1 354 ? 0.957 -20.323 17.162 1.00 81.81 354 ARG A C 1
ATOM 2834 O O . ARG A 1 354 ? 1.309 -19.234 16.713 1.00 81.81 354 ARG A O 1
ATOM 2841 N N . THR A 1 355 ? 0.720 -21.387 16.412 1.00 85.69 355 THR A N 1
ATOM 2842 C CA . THR A 1 355 ? 0.802 -21.364 14.957 1.00 85.69 355 THR A CA 1
ATOM 2843 C C . THR A 1 355 ? -0.603 -21.362 14.364 1.00 85.69 355 THR A C 1
ATOM 2845 O O . THR A 1 355 ? -1.409 -22.239 14.668 1.00 85.69 355 THR A O 1
ATOM 2848 N N . ILE A 1 356 ? -0.884 -20.381 13.507 1.00 86.44 356 ILE A N 1
ATOM 2849 C CA . ILE A 1 356 ? -2.056 -20.362 12.632 1.00 86.44 356 ILE A CA 1
ATOM 2850 C C . ILE A 1 356 ? -1.660 -21.040 11.325 1.00 86.44 356 ILE A C 1
ATOM 2852 O O . ILE A 1 356 ? -0.704 -20.600 10.683 1.00 86.44 356 ILE A O 1
ATOM 2856 N N . LYS A 1 357 ? -2.373 -22.095 10.930 1.00 86.50 357 LYS A N 1
ATOM 2857 C CA . LYS A 1 357 ? -2.183 -22.767 9.642 1.00 86.50 357 LYS A CA 1
ATOM 2858 C C . LYS A 1 357 ? -3.308 -22.388 8.687 1.00 86.50 357 LYS A C 1
ATOM 2860 O O . LYS A 1 357 ? -4.475 -22.596 9.006 1.00 86.50 357 LYS A O 1
ATOM 2865 N N . PHE A 1 358 ? -2.933 -21.880 7.520 1.00 83.38 358 PHE A N 1
ATOM 2866 C CA . PHE A 1 358 ? -3.824 -21.665 6.383 1.00 83.38 358 PHE A CA 1
ATOM 2867 C C . PHE A 1 358 ? -3.569 -22.762 5.349 1.00 83.38 358 PHE A C 1
ATOM 2869 O O . PHE A 1 358 ? -2.402 -23.036 5.033 1.00 83.38 358 PHE A O 1
ATOM 2876 N N . ARG A 1 359 ? -4.621 -23.390 4.812 1.00 71.31 359 ARG A N 1
ATOM 2877 C CA . ARG A 1 359 ? -4.492 -24.335 3.699 1.00 71.31 359 ARG A CA 1
ATOM 2878 C C . ARG A 1 359 ? -4.880 -23.621 2.409 1.00 71.31 359 ARG A C 1
ATOM 2880 O O . ARG A 1 359 ? -6.009 -23.185 2.246 1.00 71.31 359 ARG A O 1
ATOM 2887 N N . ALA A 1 360 ? -3.934 -23.497 1.482 1.00 57.53 360 ALA A N 1
ATOM 2888 C CA . ALA A 1 360 ? -4.208 -22.955 0.154 1.00 57.53 360 ALA A CA 1
ATOM 2889 C C . ALA A 1 360 ? -3.489 -23.796 -0.903 1.00 57.53 360 ALA A C 1
ATOM 2891 O O . ALA A 1 360 ? -2.270 -23.950 -0.843 1.00 57.53 360 ALA A O 1
ATOM 2892 N N . ASN A 1 361 ? -4.234 -24.345 -1.869 1.00 54.66 361 ASN A N 1
ATOM 2893 C CA . ASN A 1 361 ? -3.697 -25.066 -3.033 1.00 54.66 361 ASN A CA 1
ATOM 2894 C C . ASN A 1 361 ? -2.596 -26.095 -2.682 1.00 54.66 361 ASN A C 1
ATOM 2896 O O . ASN A 1 361 ? -1.486 -26.028 -3.209 1.00 54.66 361 ASN A O 1
ATOM 2900 N N . ASN A 1 362 ? -2.877 -27.018 -1.751 1.00 56.62 362 ASN A N 1
ATOM 2901 C CA . ASN A 1 362 ? -1.944 -28.049 -1.256 1.00 56.62 362 ASN A CA 1
ATOM 2902 C C . ASN A 1 362 ? -0.640 -27.537 -0.605 1.00 56.62 362 ASN A C 1
ATOM 2904 O O . ASN A 1 362 ? 0.247 -28.334 -0.301 1.00 56.62 362 ASN A O 1
ATOM 2908 N N . LYS A 1 363 ? -0.512 -26.232 -0.328 1.00 59.50 363 LYS A N 1
ATOM 2909 C CA . LYS A 1 363 ? 0.591 -25.655 0.452 1.00 59.50 363 LYS A CA 1
ATOM 2910 C C . LYS A 1 363 ? 0.061 -25.108 1.774 1.00 59.50 363 LYS A C 1
ATOM 2912 O O . LYS A 1 363 ? -0.812 -24.242 1.808 1.00 59.50 363 LYS A O 1
ATOM 2917 N N . SER A 1 364 ? 0.605 -25.604 2.883 1.00 68.06 364 SER A N 1
ATOM 2918 C CA . SER A 1 364 ? 0.316 -25.058 4.208 1.00 68.06 364 SER A CA 1
ATOM 2919 C C . SER A 1 364 ? 1.203 -23.844 4.468 1.00 68.06 364 SER A C 1
ATOM 2921 O O . SER A 1 364 ? 2.426 -23.982 4.544 1.00 68.06 364 SER A O 1
ATOM 2923 N N . ILE A 1 365 ? 0.601 -22.667 4.634 1.00 80.44 365 ILE A N 1
ATOM 2924 C CA . ILE A 1 365 ? 1.314 -21.476 5.104 1.00 80.44 365 ILE A CA 1
ATOM 2925 C C . ILE A 1 365 ? 1.025 -21.311 6.591 1.00 80.44 365 ILE A C 1
ATOM 2927 O O . ILE A 1 365 ? -0.128 -21.288 7.019 1.00 80.44 365 ILE A O 1
ATOM 2931 N N . THR A 1 366 ? 2.086 -21.210 7.386 1.00 84.25 366 THR A N 1
ATOM 2932 C CA . THR A 1 366 ? 1.994 -21.127 8.844 1.00 84.25 366 THR A CA 1
ATOM 2933 C C . THR A 1 366 ? 2.479 -19.778 9.346 1.00 84.25 366 THR A C 1
ATOM 2935 O O . THR A 1 366 ? 3.558 -19.326 8.962 1.00 84.25 366 THR A O 1
ATOM 2938 N N . VAL A 1 367 ? 1.724 -19.155 10.249 1.00 86.12 367 VAL A N 1
ATOM 2939 C CA . VAL A 1 367 ? 2.118 -17.908 10.913 1.00 86.12 367 VAL A CA 1
ATOM 2940 C C . VAL A 1 367 ? 2.163 -18.114 12.418 1.00 86.12 367 VAL A C 1
ATOM 2942 O O . VAL A 1 367 ? 1.172 -18.510 13.027 1.00 86.12 367 VAL A O 1
ATOM 2945 N N . ARG A 1 368 ? 3.308 -17.800 13.026 1.00 84.69 368 ARG A N 1
ATOM 2946 C CA . ARG A 1 368 ? 3.496 -17.842 14.479 1.00 84.69 368 ARG A CA 1
ATOM 2947 C C . ARG A 1 368 ? 3.061 -16.532 15.123 1.00 84.69 368 ARG A C 1
ATOM 2949 O O . ARG A 1 368 ? 3.517 -15.464 14.716 1.00 84.69 368 ARG A O 1
ATOM 2956 N N . ILE A 1 369 ? 2.222 -16.623 16.149 1.00 86.19 369 ILE A N 1
ATOM 2957 C CA . ILE A 1 369 ? 1.736 -15.490 16.939 1.00 86.19 369 ILE A CA 1
ATOM 2958 C C . ILE A 1 369 ? 1.806 -15.774 18.440 1.00 86.19 369 ILE A C 1
ATOM 2960 O O . ILE A 1 369 ? 1.813 -16.927 18.867 1.00 86.19 369 ILE A O 1
ATOM 2964 N N . LYS A 1 370 ? 1.810 -14.717 19.255 1.00 84.50 370 LYS A N 1
ATOM 2965 C CA . LYS A 1 370 ? 1.677 -14.849 20.716 1.00 84.50 370 LYS A CA 1
ATOM 2966 C C . LYS A 1 370 ? 0.284 -15.341 21.110 1.00 84.50 370 LYS A C 1
ATOM 2968 O O . LYS A 1 370 ? -0.708 -14.959 20.487 1.00 84.50 370 LYS A O 1
ATOM 2973 N N . VAL A 1 371 ? 0.195 -16.106 22.198 1.00 84.38 371 VAL A N 1
ATOM 2974 C CA . VAL A 1 371 ? -1.080 -16.602 22.744 1.00 84.38 371 VAL A CA 1
ATOM 2975 C C . VAL A 1 371 ? -2.048 -15.461 23.050 1.00 84.38 371 VAL A C 1
ATOM 2977 O O . VAL A 1 371 ? -3.219 -15.548 22.678 1.00 84.38 371 VAL A O 1
ATOM 2980 N N . GLU A 1 372 ? -1.578 -14.362 23.652 1.00 86.62 372 GLU A N 1
ATOM 2981 C CA . GLU A 1 372 ? -2.467 -13.241 23.990 1.00 86.62 372 GLU A CA 1
ATOM 2982 C C . GLU A 1 372 ? -3.033 -12.535 22.749 1.00 86.62 372 GLU A C 1
ATOM 2984 O O . GLU A 1 372 ? -4.052 -11.852 22.847 1.00 86.62 372 GLU A O 1
ATOM 2989 N N . PHE A 1 373 ? -2.400 -12.710 21.583 1.00 91.94 373 PHE A N 1
ATOM 2990 C CA . PHE A 1 373 ? -2.795 -12.085 20.322 1.00 91.94 373 PHE A CA 1
ATOM 2991 C C . PHE A 1 373 ? -3.907 -12.851 19.588 1.00 91.94 373 PHE A C 1
ATOM 2993 O O . PHE A 1 373 ? -4.565 -12.297 18.705 1.00 91.94 373 PHE A O 1
ATOM 3000 N N . ILE A 1 374 ? -4.182 -14.106 19.967 1.00 92.38 374 ILE A N 1
ATOM 3001 C CA . ILE A 1 374 ? -5.232 -14.927 19.338 1.00 92.38 374 ILE A CA 1
ATOM 3002 C C . ILE A 1 374 ? -6.594 -14.234 19.409 1.00 92.38 374 ILE A C 1
ATOM 3004 O O . ILE A 1 374 ? -7.362 -14.283 18.449 1.00 92.38 374 ILE A O 1
ATOM 3008 N N . LYS A 1 375 ? -6.904 -13.579 20.535 1.00 94.94 375 LYS A N 1
ATOM 3009 C CA . LYS A 1 375 ? -8.182 -12.874 20.714 1.00 94.94 375 LYS A CA 1
ATOM 3010 C C . LYS A 1 375 ? -8.353 -11.759 19.679 1.00 94.94 375 LYS A C 1
ATOM 3012 O O . LYS A 1 375 ? -9.433 -11.611 19.118 1.00 94.94 375 LYS A O 1
ATOM 3017 N N . HIS A 1 376 ? -7.280 -11.028 19.370 1.00 96.88 376 HIS A N 1
ATOM 3018 C CA . HIS A 1 376 ? -7.286 -9.988 18.343 1.00 96.88 376 HIS A CA 1
ATOM 3019 C C . HIS A 1 376 ? -7.394 -10.587 16.949 1.00 96.88 376 HIS A C 1
ATOM 3021 O O . HIS A 1 376 ? -8.136 -10.057 16.131 1.00 96.88 376 HIS A O 1
ATOM 3027 N N . PHE A 1 377 ? -6.713 -11.707 16.688 1.00 96.69 377 PHE A N 1
ATOM 3028 C CA . PHE A 1 377 ? -6.835 -12.411 15.413 1.00 96.69 377 PHE A CA 1
ATOM 3029 C C . PHE A 1 377 ? -8.273 -12.878 15.152 1.00 96.69 377 PHE A C 1
ATOM 3031 O O . PHE A 1 377 ? -8.833 -12.557 14.110 1.00 96.69 377 PHE A O 1
ATOM 3038 N N . LYS A 1 378 ? -8.915 -13.548 16.117 1.00 96.50 378 LYS A N 1
ATOM 3039 C CA . LYS A 1 378 ? -10.328 -13.955 15.997 1.00 96.50 378 LYS A CA 1
ATOM 3040 C C . LYS A 1 378 ? -11.248 -12.750 15.779 1.00 96.50 378 LYS A C 1
ATOM 3042 O O . LYS A 1 378 ? -12.119 -12.787 14.919 1.00 96.50 378 LYS A O 1
ATOM 3047 N N . LYS A 1 379 ? -10.995 -11.645 16.486 1.00 98.00 379 LYS A N 1
ATOM 3048 C CA . LYS A 1 379 ? -11.731 -10.390 16.293 1.00 98.00 379 LYS A CA 1
ATOM 3049 C C . LYS A 1 379 ? -11.564 -9.824 14.880 1.00 98.00 379 LYS A C 1
ATOM 3051 O O . LYS A 1 379 ? -12.505 -9.276 14.315 1.00 98.00 379 LYS A O 1
ATOM 3056 N N . PHE A 1 380 ? -10.379 -9.965 14.296 1.00 98.12 380 PHE A N 1
ATOM 3057 C CA . PHE A 1 380 ? -10.140 -9.558 12.918 1.00 98.12 380 PHE A CA 1
ATOM 3058 C C . PHE A 1 380 ? -10.870 -10.458 11.925 1.00 98.12 380 PHE A C 1
ATOM 3060 O O . PHE A 1 380 ? -11.370 -9.947 10.932 1.00 98.12 380 PHE A O 1
ATOM 3067 N N . VAL A 1 381 ? -10.994 -11.759 12.198 1.00 96.56 381 VAL A N 1
ATOM 3068 C CA . VAL A 1 381 ? -11.825 -12.657 11.380 1.00 96.56 381 VAL A CA 1
ATOM 3069 C C . VAL A 1 381 ? -13.282 -12.177 11.353 1.00 96.56 381 VAL A C 1
ATOM 3071 O O . VAL A 1 381 ? -13.871 -12.115 10.276 1.00 96.56 381 VAL A O 1
ATOM 3074 N N . GLU A 1 382 ? -13.835 -11.728 12.487 1.00 96.94 382 GLU A N 1
ATOM 3075 C CA . GLU A 1 382 ? -15.171 -11.105 12.523 1.00 96.94 382 GLU A CA 1
ATOM 3076 C C . GLU A 1 382 ? -15.234 -9.825 11.668 1.00 96.94 382 GLU A C 1
ATOM 3078 O O . GLU A 1 382 ? -16.157 -9.652 10.870 1.00 96.94 382 GLU A O 1
ATOM 3083 N N . LEU A 1 383 ? -14.238 -8.935 11.794 1.00 97.38 383 LEU A N 1
ATOM 3084 C CA . LEU A 1 383 ? -14.151 -7.719 10.977 1.00 97.38 383 LEU A CA 1
ATOM 3085 C C . LEU A 1 383 ? -14.057 -8.050 9.484 1.00 97.38 383 LEU A C 1
ATOM 3087 O O . LEU A 1 383 ? -14.706 -7.407 8.664 1.00 97.38 383 LEU A O 1
ATOM 3091 N N . ARG A 1 384 ? -13.249 -9.048 9.120 1.00 95.50 384 ARG A N 1
ATOM 3092 C CA . ARG A 1 384 ? -13.085 -9.500 7.741 1.00 95.50 384 ARG A CA 1
ATOM 3093 C C . ARG A 1 384 ? -14.404 -10.038 7.194 1.00 95.50 384 ARG A C 1
ATOM 3095 O O . ARG A 1 384 ? -14.744 -9.706 6.063 1.00 95.50 384 ARG A O 1
ATOM 3102 N N . GLY A 1 385 ? -15.148 -10.808 7.990 1.00 94.38 385 GLY A N 1
ATOM 3103 C CA . GLY A 1 385 ? -16.499 -11.260 7.652 1.00 94.38 385 GLY A CA 1
ATOM 3104 C C . GLY A 1 385 ? -17.453 -10.090 7.405 1.00 94.38 385 GLY A C 1
ATOM 3105 O O . GLY A 1 385 ? -18.129 -10.065 6.382 1.00 94.38 385 GLY A O 1
ATOM 3106 N N . PHE A 1 386 ? -17.434 -9.074 8.277 1.00 93.88 386 PHE A N 1
ATOM 3107 C CA . PHE A 1 386 ? -18.207 -7.840 8.091 1.00 93.88 386 PHE A CA 1
ATOM 3108 C C . PHE A 1 386 ? -17.829 -7.084 6.811 1.00 93.88 386 PHE A C 1
ATOM 3110 O O . PHE A 1 386 ? -18.705 -6.530 6.151 1.00 93.88 386 PHE A O 1
ATOM 3117 N N . LEU A 1 387 ? -16.537 -7.013 6.483 1.00 93.94 387 LEU A N 1
ATOM 3118 C CA . LEU A 1 387 ? -16.076 -6.329 5.281 1.00 93.94 387 LEU A CA 1
ATOM 3119 C C . LEU A 1 387 ? -16.477 -7.119 4.034 1.00 93.94 387 LEU A C 1
ATOM 3121 O O . LEU A 1 387 ? -17.111 -6.549 3.166 1.00 93.94 387 LEU A O 1
ATOM 3125 N N . CYS A 1 388 ? -16.166 -8.413 3.956 1.00 91.56 388 CYS A N 1
ATOM 3126 C CA . CYS A 1 388 ? -16.341 -9.190 2.725 1.00 91.56 388 CYS A CA 1
ATOM 3127 C C . CYS A 1 388 ? -17.784 -9.641 2.461 1.00 91.56 388 CYS A C 1
ATOM 3129 O O . CYS A 1 388 ? -18.091 -9.944 1.319 1.00 91.56 388 CYS A O 1
ATOM 3131 N N . GLU A 1 389 ? -18.652 -9.726 3.473 1.00 86.69 389 GLU A N 1
A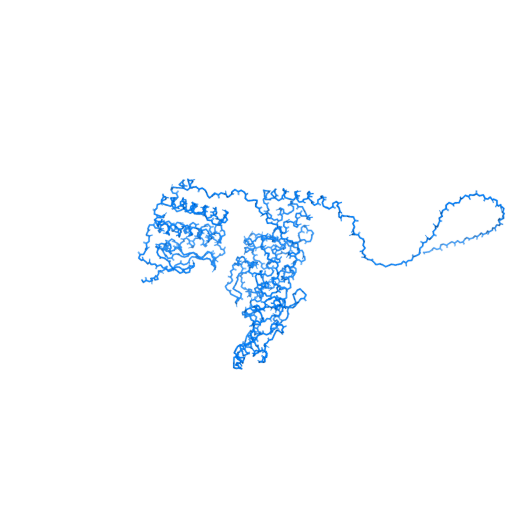TOM 3132 C CA . GLU A 1 389 ? -20.071 -10.111 3.312 1.00 86.69 389 GLU A CA 1
ATOM 3133 C C . GLU A 1 389 ? -20.292 -11.421 2.541 1.00 86.69 389 GLU A C 1
ATOM 3135 O O . GLU A 1 389 ? -21.219 -11.560 1.752 1.00 86.69 389 GLU A O 1
ATOM 3140 N N . GLY A 1 390 ? -19.412 -12.400 2.756 1.00 80.44 390 GLY A N 1
ATOM 3141 C CA . GLY A 1 390 ? -19.468 -13.686 2.058 1.00 80.44 390 GLY A CA 1
ATOM 3142 C C . GLY A 1 390 ? -18.807 -13.695 0.678 1.00 80.44 390 GLY A C 1
ATOM 3143 O O . GLY A 1 390 ? -18.693 -14.764 0.089 1.00 80.44 390 GLY A O 1
ATOM 3144 N N . ILE A 1 391 ? -18.302 -12.558 0.184 1.00 85.88 391 ILE A N 1
ATOM 3145 C CA . ILE A 1 391 ? -17.447 -12.532 -1.007 1.00 85.88 391 ILE A CA 1
ATOM 3146 C C . ILE A 1 391 ? -16.157 -13.289 -0.699 1.00 85.88 391 ILE A C 1
ATOM 3148 O O . ILE A 1 391 ? -15.413 -12.947 0.231 1.00 85.88 391 ILE A O 1
ATOM 3152 N N . ASP A 1 392 ? -15.893 -14.316 -1.503 1.00 85.00 392 ASP A N 1
ATOM 3153 C CA . ASP A 1 392 ? -14.658 -15.072 -1.405 1.00 85.00 392 ASP A CA 1
ATOM 3154 C C . ASP A 1 392 ? -13.492 -14.226 -1.928 1.00 85.00 392 ASP A C 1
ATOM 3156 O O . ASP A 1 392 ? -13.496 -13.723 -3.053 1.00 85.00 392 ASP A O 1
ATOM 3160 N N . HIS A 1 393 ? -12.497 -14.026 -1.071 1.00 88.44 393 HIS A N 1
ATOM 3161 C CA . HIS A 1 393 ? -11.289 -13.289 -1.410 1.00 88.44 393 HIS A CA 1
ATOM 3162 C C . HIS A 1 393 ? -10.087 -14.098 -0.925 1.00 88.44 393 HIS A C 1
ATOM 3164 O O . HIS A 1 393 ? -10.018 -14.421 0.265 1.00 88.44 393 HIS A O 1
ATOM 3170 N N . PRO A 1 394 ? -9.103 -14.372 -1.797 1.00 86.38 394 PRO A N 1
ATOM 3171 C CA . PRO A 1 394 ? -8.085 -15.395 -1.556 1.00 86.38 394 PRO A CA 1
ATOM 3172 C C . PRO A 1 394 ? -7.058 -15.027 -0.482 1.00 86.38 394 PRO A C 1
ATOM 3174 O O . PRO A 1 394 ? -6.311 -15.889 -0.031 1.00 86.38 394 PRO A O 1
ATOM 3177 N N . TYR A 1 395 ? -6.985 -13.757 -0.074 1.00 91.12 395 TYR A N 1
ATOM 3178 C CA . TYR A 1 395 ? -6.006 -13.271 0.903 1.00 91.12 395 TYR A CA 1
ATOM 3179 C C . TYR A 1 395 ? -6.648 -12.880 2.237 1.00 91.12 395 TYR A C 1
ATOM 3181 O O . TYR A 1 395 ? -7.790 -12.398 2.275 1.00 91.12 395 TYR A O 1
ATOM 3189 N N . LEU A 1 396 ? -5.895 -13.066 3.332 1.00 93.88 396 LEU A N 1
ATOM 3190 C CA . LEU A 1 396 ? -6.317 -12.730 4.700 1.00 93.88 396 LEU A CA 1
ATOM 3191 C C . LEU A 1 396 ? -6.607 -11.232 4.826 1.00 93.88 396 LEU A C 1
ATOM 3193 O O . LEU A 1 396 ? -7.627 -10.842 5.392 1.00 93.88 396 LEU A O 1
ATOM 3197 N N . PHE A 1 397 ? -5.711 -10.409 4.281 1.00 95.62 397 PHE A N 1
ATOM 3198 C CA . PHE A 1 397 ? -5.839 -8.956 4.255 1.00 95.62 397 PHE A CA 1
ATOM 3199 C C . PHE A 1 397 ? -6.328 -8.488 2.893 1.00 95.62 397 PHE A C 1
ATOM 3201 O O . PHE A 1 397 ? -5.843 -8.938 1.853 1.00 95.62 397 PHE A O 1
ATOM 3208 N N . ILE A 1 398 ? -7.260 -7.541 2.905 1.00 93.44 398 ILE A N 1
ATOM 3209 C CA . ILE A 1 398 ? -7.960 -7.095 1.703 1.00 93.44 398 ILE A CA 1
ATOM 3210 C C . ILE A 1 398 ? -7.597 -5.650 1.362 1.00 93.44 398 ILE A C 1
ATOM 3212 O O . ILE A 1 398 ? -7.406 -4.791 2.224 1.00 93.44 398 ILE A O 1
ATOM 3216 N N . GLY A 1 399 ? -7.488 -5.369 0.072 1.00 90.69 399 GLY A N 1
ATOM 3217 C CA . GLY A 1 399 ? -7.424 -4.028 -0.485 1.00 90.69 399 GLY A CA 1
ATOM 3218 C C . GLY A 1 399 ? -8.805 -3.610 -0.975 1.00 90.69 399 GLY A C 1
ATOM 3219 O O . GLY A 1 399 ? -9.482 -4.371 -1.653 1.00 90.69 399 GLY A O 1
ATOM 3220 N N . PHE A 1 400 ? -9.218 -2.395 -0.631 1.00 89.88 400 PHE A N 1
ATOM 3221 C CA . PHE A 1 400 ? -10.461 -1.764 -1.088 1.00 89.88 400 PHE A CA 1
ATOM 3222 C C . PHE A 1 400 ? -10.309 -0.238 -0.987 1.00 89.88 400 PHE A C 1
ATOM 3224 O O . PHE A 1 400 ? -9.269 0.257 -0.538 1.00 89.88 400 PHE A O 1
ATOM 3231 N N . ASP A 1 401 ? -11.255 0.543 -1.498 1.00 81.69 401 ASP A N 1
ATOM 3232 C CA . ASP A 1 401 ? -11.155 2.014 -1.511 1.00 81.69 401 ASP A CA 1
ATOM 3233 C C . ASP A 1 401 ? -11.525 2.672 -0.166 1.00 81.69 401 ASP A C 1
ATOM 3235 O O . ASP A 1 401 ? -11.075 3.780 0.121 1.00 81.69 401 ASP A O 1
ATOM 3239 N N . GLY A 1 402 ? -12.262 1.961 0.691 1.00 83.12 402 GLY A N 1
ATOM 3240 C CA . GLY A 1 402 ? -12.763 2.475 1.966 1.00 83.12 402 GLY A CA 1
ATOM 3241 C C . GLY A 1 402 ? -14.047 3.302 1.848 1.00 83.12 402 GLY A C 1
ATOM 3242 O O . GLY A 1 402 ? -14.427 3.927 2.834 1.00 83.12 402 GLY A O 1
ATOM 3243 N N . ASN A 1 403 ? -14.700 3.312 0.682 1.00 84.00 403 ASN A N 1
ATOM 3244 C CA . ASN A 1 403 ? -15.978 3.991 0.444 1.00 84.00 403 ASN A CA 1
ATOM 3245 C C . ASN A 1 403 ? -17.117 3.001 0.199 1.00 84.00 403 ASN A C 1
ATOM 3247 O O . ASN A 1 403 ? -18.265 3.309 0.494 1.00 84.00 403 ASN A O 1
ATOM 3251 N N . CYS A 1 404 ? -16.812 1.815 -0.324 1.00 84.31 404 CYS A N 1
ATOM 3252 C CA . CYS A 1 404 ? -17.801 0.774 -0.573 1.00 84.31 404 CYS A CA 1
ATOM 3253 C C . CYS A 1 404 ? -17.232 -0.621 -0.280 1.00 84.31 404 CYS A C 1
ATOM 3255 O O . CYS A 1 404 ? -16.016 -0.827 -0.286 1.00 84.31 404 CYS A O 1
ATOM 3257 N N . LYS A 1 405 ? -18.121 -1.588 -0.023 1.00 85.38 405 LYS A N 1
ATOM 3258 C CA . LYS A 1 405 ? -17.786 -3.010 0.163 1.00 85.38 405 LYS A CA 1
ATOM 3259 C C . LYS A 1 405 ? -17.655 -3.741 -1.177 1.00 85.38 405 LYS A C 1
ATOM 3261 O O . LYS A 1 405 ? -18.248 -4.788 -1.402 1.00 85.38 405 LYS A O 1
ATOM 3266 N N . SER A 1 406 ? -16.924 -3.145 -2.111 1.00 82.06 406 SER A N 1
ATOM 3267 C CA . SER A 1 406 ? -16.740 -3.692 -3.455 1.00 82.06 406 SER A CA 1
ATOM 3268 C C . SER A 1 406 ? -15.321 -3.439 -3.956 1.00 82.06 406 SER A C 1
ATOM 3270 O O . SER A 1 406 ? -14.511 -2.802 -3.275 1.00 82.06 406 SER A O 1
ATOM 3272 N N . ASN A 1 407 ? -15.005 -3.940 -5.155 1.00 81.44 407 ASN A N 1
ATOM 3273 C CA . ASN A 1 407 ? -13.687 -3.785 -5.777 1.00 81.44 407 ASN A CA 1
ATOM 3274 C C . ASN A 1 407 ? -12.545 -4.297 -4.882 1.00 81.44 407 ASN A C 1
ATOM 3276 O O . ASN A 1 407 ? -11.481 -3.663 -4.771 1.00 81.44 407 ASN A O 1
ATOM 3280 N N . TYR A 1 408 ? -12.791 -5.440 -4.230 1.00 88.69 408 TYR A N 1
ATOM 3281 C CA . TYR A 1 408 ? -11.777 -6.140 -3.458 1.00 88.69 408 TYR A CA 1
ATOM 3282 C C . TYR A 1 408 ? -10.608 -6.529 -4.349 1.00 88.69 408 TYR A C 1
ATOM 3284 O O . TYR A 1 408 ? -10.764 -6.947 -5.493 1.00 88.69 408 TYR A O 1
ATOM 3292 N N . ARG A 1 409 ? -9.415 -6.342 -3.804 1.00 86.31 409 ARG A N 1
ATOM 3293 C CA . ARG A 1 409 ? -8.141 -6.584 -4.469 1.00 86.31 409 ARG A CA 1
ATOM 3294 C C . ARG A 1 409 ? -7.111 -6.989 -3.432 1.00 86.31 409 ARG A C 1
ATOM 3296 O O . ARG A 1 409 ? -7.318 -6.812 -2.231 1.00 86.31 409 ARG A O 1
ATOM 3303 N N . ILE A 1 410 ? -5.944 -7.423 -3.891 1.00 87.25 410 ILE A N 1
ATOM 3304 C CA . ILE A 1 410 ? -4.792 -7.580 -3.005 1.00 87.25 410 ILE A CA 1
ATOM 3305 C C . ILE A 1 410 ? -4.531 -6.282 -2.225 1.00 87.25 410 ILE A C 1
ATOM 3307 O O . ILE A 1 410 ? -4.625 -5.179 -2.774 1.00 87.25 410 ILE A O 1
ATOM 3311 N N . MET A 1 411 ? -4.191 -6.416 -0.941 1.00 90.88 411 MET A N 1
ATOM 3312 C CA . MET A 1 411 ? -3.929 -5.285 -0.054 1.00 90.88 411 MET A CA 1
ATOM 3313 C C . MET A 1 411 ? -2.982 -4.263 -0.706 1.00 90.88 411 MET A C 1
ATOM 3315 O O . MET A 1 411 ? -1.984 -4.621 -1.337 1.00 90.88 411 MET A O 1
ATOM 3319 N N . ASP A 1 412 ? -3.303 -2.976 -0.575 1.00 85.38 412 ASP A N 1
ATOM 3320 C CA . ASP A 1 412 ? -2.512 -1.893 -1.165 1.00 85.38 412 ASP A CA 1
ATOM 3321 C C . ASP A 1 412 ? -1.093 -1.850 -0.575 1.00 85.38 412 ASP A C 1
ATOM 3323 O O . ASP A 1 412 ? -0.870 -2.220 0.575 1.00 85.38 412 ASP A O 1
ATOM 3327 N N . THR A 1 413 ? -0.124 -1.310 -1.311 1.00 86.12 413 THR A N 1
ATOM 3328 C CA . THR A 1 413 ? 1.229 -1.126 -0.766 1.00 86.12 413 THR A CA 1
ATOM 3329 C C . THR A 1 413 ? 1.297 0.049 0.210 1.00 86.12 413 THR A C 1
ATOM 3331 O O . THR A 1 413 ? 0.512 0.993 0.106 1.00 86.12 413 THR A O 1
ATOM 3334 N N . ASN A 1 414 ? 2.236 0.032 1.153 1.00 88.94 414 ASN A N 1
ATOM 3335 C CA . ASN A 1 414 ? 2.504 1.051 2.162 1.00 88.94 414 ASN A CA 1
ATOM 3336 C C . ASN A 1 414 ? 1.262 1.450 2.985 1.00 88.94 414 ASN A C 1
ATOM 3338 O O . ASN A 1 414 ? 1.020 2.639 3.222 1.00 88.94 414 ASN A O 1
ATOM 3342 N N . ILE A 1 415 ? 0.446 0.476 3.412 1.00 93.19 415 ILE A N 1
ATOM 3343 C CA . ILE A 1 415 ? -0.731 0.789 4.239 1.00 93.19 415 ILE A CA 1
ATOM 3344 C C . ILE A 1 415 ? -0.313 1.403 5.574 1.00 93.19 415 ILE A C 1
ATOM 3346 O O . ILE A 1 415 ? -0.934 2.365 6.000 1.00 93.19 415 ILE A O 1
ATOM 3350 N N . LEU A 1 416 ? 0.776 0.917 6.189 1.00 95.50 416 LEU A N 1
ATOM 3351 C CA . LEU A 1 416 ? 1.252 1.443 7.473 1.00 95.50 416 LEU A CA 1
ATOM 3352 C C . LEU A 1 416 ? 1.654 2.914 7.372 1.00 95.50 416 LEU A C 1
ATOM 3354 O O . LEU A 1 416 ? 1.390 3.687 8.286 1.00 95.50 416 LEU A O 1
ATOM 3358 N N . GLY A 1 417 ? 2.230 3.337 6.243 1.00 94.62 417 GLY A N 1
ATOM 3359 C CA . GLY A 1 417 ? 2.518 4.748 6.013 1.00 94.62 417 GLY A CA 1
ATOM 3360 C C . GLY A 1 417 ? 1.249 5.604 5.980 1.00 94.62 417 GLY A C 1
ATOM 3361 O O . GLY A 1 417 ? 1.197 6.645 6.630 1.00 94.62 417 GLY A O 1
ATOM 3362 N N . ARG A 1 418 ? 0.204 5.148 5.275 1.00 93.81 418 ARG A N 1
ATOM 3363 C CA . ARG A 1 418 ? -1.098 5.842 5.230 1.00 93.81 418 ARG A CA 1
ATOM 3364 C C . ARG A 1 418 ? -1.829 5.813 6.569 1.00 93.81 418 ARG A C 1
ATOM 3366 O O . ARG A 1 418 ? -2.446 6.811 6.940 1.00 93.81 418 ARG A O 1
ATOM 3373 N N . LEU A 1 419 ? -1.734 4.700 7.292 1.00 96.25 419 LEU A N 1
ATOM 3374 C CA . LEU A 1 419 ? -2.259 4.565 8.641 1.00 96.25 419 LEU A CA 1
ATOM 3375 C C . LEU A 1 419 ? -1.603 5.590 9.562 1.00 96.25 419 LEU A C 1
ATOM 3377 O O . LEU A 1 419 ? -2.319 6.344 10.200 1.00 96.25 419 LEU A O 1
ATOM 3381 N N . ASN A 1 420 ? -0.271 5.679 9.583 1.00 95.81 420 ASN A N 1
ATOM 3382 C CA . ASN A 1 420 ? 0.442 6.628 10.440 1.00 95.81 420 ASN A CA 1
ATOM 3383 C C . ASN A 1 420 ? 0.025 8.077 10.161 1.00 95.81 420 ASN A C 1
ATOM 3385 O O . ASN A 1 420 ? -0.229 8.821 11.099 1.00 95.81 420 ASN A O 1
ATOM 3389 N N . VAL A 1 421 ? -0.107 8.465 8.885 1.00 94.00 421 VAL A N 1
ATOM 3390 C CA . VAL A 1 421 ? -0.625 9.795 8.510 1.00 94.00 421 VAL A CA 1
ATOM 3391 C C . VAL A 1 421 ? -2.053 9.995 9.021 1.00 94.00 421 VAL A C 1
ATOM 3393 O O . VAL A 1 421 ? -2.390 11.062 9.527 1.00 94.00 421 VAL A O 1
ATOM 3396 N N . SER A 1 422 ? -2.897 8.970 8.913 1.00 93.19 422 SER A N 1
ATOM 3397 C CA . SER A 1 422 ? -4.281 9.048 9.376 1.00 93.19 422 SER A CA 1
ATOM 3398 C C . SER A 1 422 ? -4.378 9.138 10.897 1.00 93.19 422 SER A C 1
ATOM 3400 O O . SER A 1 422 ? -5.106 9.987 11.394 1.00 93.19 422 SER A O 1
ATOM 3402 N N . LEU A 1 423 ? -3.620 8.326 11.638 1.00 94.50 423 LEU A N 1
ATOM 3403 C CA . LEU A 1 423 ? -3.553 8.378 13.098 1.00 94.50 423 LEU A CA 1
ATOM 3404 C C . LEU A 1 423 ? -3.010 9.728 13.575 1.00 94.50 423 LEU A C 1
ATOM 3406 O O . LEU A 1 423 ? -3.571 10.299 14.504 1.00 94.50 423 LEU A O 1
ATOM 3410 N N . ALA A 1 424 ? -1.997 10.277 12.896 1.00 92.62 424 ALA A N 1
ATOM 3411 C CA . ALA A 1 424 ? -1.465 11.605 13.196 1.00 92.62 424 ALA A CA 1
ATOM 3412 C C . ALA A 1 424 ? -2.517 12.705 13.010 1.00 92.62 424 ALA A C 1
ATOM 3414 O O . ALA A 1 424 ? -2.616 13.627 13.810 1.00 92.62 424 ALA A O 1
ATOM 3415 N N . ARG A 1 425 ? -3.332 12.586 11.959 1.00 89.69 425 ARG A N 1
ATOM 3416 C CA . ARG A 1 425 ? -4.369 13.566 11.622 1.00 89.69 425 ARG A CA 1
ATOM 3417 C C . ARG A 1 425 ? -5.638 13.441 12.470 1.00 89.69 425 ARG A C 1
ATOM 3419 O O . ARG A 1 425 ? -6.346 14.428 12.624 1.00 89.69 425 ARG A O 1
ATOM 3426 N N . LEU A 1 426 ? -5.974 12.236 12.929 1.00 91.06 426 LEU A N 1
ATOM 3427 C CA . LEU A 1 426 ? -7.279 11.931 13.527 1.00 91.06 426 LEU A CA 1
ATOM 3428 C C . LEU A 1 426 ? -7.211 11.623 15.027 1.00 91.06 426 LEU A C 1
ATOM 3430 O O . LEU A 1 426 ? -8.203 11.811 15.716 1.00 91.06 426 LEU A O 1
ATOM 3434 N N . ILE A 1 427 ? -6.080 11.143 15.547 1.00 91.81 427 ILE A N 1
ATOM 3435 C CA . ILE A 1 427 ? -6.013 10.568 16.898 1.00 91.81 427 ILE A CA 1
ATOM 3436 C C . ILE A 1 427 ? -4.906 11.182 17.757 1.00 91.81 427 ILE A C 1
ATOM 3438 O O . ILE A 1 427 ? -5.158 11.600 18.883 1.00 91.81 427 ILE A O 1
ATOM 3442 N N . ASP A 1 428 ? -3.667 11.204 17.279 1.00 90.75 428 ASP A N 1
ATOM 3443 C CA . ASP A 1 428 ? -2.540 11.727 18.052 1.00 90.75 428 ASP A CA 1
ATOM 3444 C C . ASP A 1 428 ? -1.481 12.283 17.093 1.00 90.75 428 ASP A C 1
ATOM 3446 O O . ASP A 1 428 ? -0.815 11.485 16.431 1.00 90.75 428 ASP A O 1
ATOM 3450 N N . PRO A 1 429 ? -1.264 13.612 17.040 1.00 89.12 429 PRO A N 1
ATOM 3451 C CA . PRO A 1 429 ? -0.326 14.233 16.102 1.00 89.12 429 PRO A CA 1
ATOM 3452 C C . PRO A 1 429 ? 1.128 13.810 16.337 1.00 89.12 429 PRO A C 1
ATOM 3454 O O . PRO A 1 429 ? 1.970 13.958 15.455 1.00 89.12 429 PRO A O 1
ATOM 3457 N N . ASP A 1 430 ? 1.421 13.250 17.508 1.00 90.25 430 ASP A N 1
ATOM 3458 C CA . ASP A 1 430 ? 2.746 12.788 17.902 1.00 90.25 430 ASP A CA 1
ATOM 3459 C C . ASP A 1 430 ? 2.868 11.254 17.818 1.00 90.25 430 ASP A C 1
ATOM 3461 O O . ASP A 1 430 ? 3.795 10.674 18.394 1.00 90.25 430 ASP A O 1
ATOM 3465 N N . VAL A 1 431 ? 1.926 10.572 17.152 1.00 91.06 431 VAL A N 1
ATOM 3466 C CA . VAL A 1 431 ? 1.995 9.121 16.949 1.00 91.06 431 VAL A CA 1
ATOM 3467 C C . VAL A 1 431 ? 3.307 8.743 16.241 1.00 91.06 431 VAL A C 1
ATOM 3469 O O . VAL A 1 431 ? 3.657 9.329 15.210 1.00 91.06 431 VAL A O 1
ATOM 3472 N N . PRO A 1 432 ? 4.067 7.754 16.745 1.00 93.31 432 PRO A N 1
ATOM 3473 C CA . PRO A 1 432 ? 5.327 7.388 16.114 1.00 93.31 432 PRO A CA 1
ATOM 3474 C C . PRO A 1 432 ? 5.137 6.800 14.714 1.00 93.31 432 PRO A C 1
ATOM 3476 O O . PRO A 1 432 ? 4.325 5.908 14.502 1.00 93.31 432 PRO A O 1
ATOM 3479 N N . PHE A 1 433 ? 5.941 7.226 13.739 1.00 93.44 433 PHE A N 1
ATOM 3480 C CA . PHE A 1 433 ? 5.835 6.691 12.380 1.00 93.44 433 PHE A CA 1
ATOM 3481 C C . PHE A 1 433 ? 6.571 5.348 12.245 1.00 93.44 433 PHE A C 1
ATOM 3483 O O . PHE A 1 433 ? 7.801 5.313 12.074 1.00 93.44 433 PHE A O 1
ATOM 3490 N N . LEU A 1 434 ? 5.833 4.236 12.294 1.00 93.44 434 LEU A N 1
ATOM 3491 C CA . LEU A 1 434 ? 6.367 2.875 12.181 1.00 93.44 434 LEU A CA 1
ATOM 3492 C C . LEU A 1 434 ? 6.071 2.248 10.813 1.00 93.44 434 LEU A C 1
ATOM 3494 O O . LEU A 1 434 ? 4.934 2.210 10.354 1.00 93.44 434 LEU A O 1
ATOM 3498 N N . SER A 1 435 ? 7.117 1.756 10.147 1.00 93.06 435 SER A N 1
ATOM 3499 C CA . SER A 1 435 ? 7.020 0.993 8.896 1.00 93.06 435 SER A CA 1
ATOM 3500 C C . SER A 1 435 ? 7.228 -0.499 9.153 1.00 93.06 435 SER A C 1
ATOM 3502 O O . SER A 1 435 ? 7.768 -0.875 10.194 1.00 93.06 435 SER A O 1
ATOM 3504 N N . TYR A 1 436 ? 6.907 -1.348 8.170 1.00 92.00 436 TYR A N 1
ATOM 3505 C CA . TYR A 1 436 ? 7.190 -2.791 8.222 1.00 92.00 436 TYR A CA 1
ATOM 3506 C C . TYR A 1 436 ? 8.640 -3.081 8.630 1.00 92.00 436 TYR A C 1
ATOM 3508 O O . TYR A 1 436 ? 8.903 -3.891 9.514 1.00 92.00 436 TYR A O 1
ATOM 3516 N N . LYS A 1 437 ? 9.592 -2.334 8.055 1.00 88.38 437 LYS A N 1
ATOM 3517 C CA . LYS A 1 437 ? 11.016 -2.450 8.387 1.00 88.38 437 LYS A CA 1
ATOM 3518 C C . LYS A 1 437 ? 11.315 -2.075 9.840 1.00 88.38 437 LYS A C 1
ATOM 3520 O O . LYS A 1 437 ? 12.133 -2.737 10.468 1.00 88.38 437 LYS A O 1
ATOM 3525 N N . LYS A 1 438 ? 10.683 -1.026 10.380 1.00 90.31 438 LYS A N 1
ATOM 3526 C CA . LYS A 1 438 ? 10.882 -0.623 11.782 1.00 90.31 438 LYS A CA 1
ATOM 3527 C C . LYS A 1 438 ? 10.346 -1.687 12.744 1.00 90.31 438 LYS A C 1
ATOM 3529 O O . LYS A 1 438 ? 11.069 -2.046 13.666 1.00 90.31 438 LYS A O 1
ATOM 3534 N N . TYR A 1 439 ? 9.156 -2.238 12.494 1.00 90.62 439 TYR A N 1
ATOM 3535 C CA . TYR A 1 439 ? 8.623 -3.348 13.293 1.00 90.62 439 TYR A CA 1
ATOM 3536 C C . TYR A 1 439 ? 9.492 -4.597 13.215 1.00 90.62 439 TYR A C 1
ATOM 3538 O O . TYR A 1 439 ? 9.813 -5.181 14.245 1.00 90.62 439 TYR A O 1
ATOM 3546 N N . ARG A 1 440 ? 9.929 -4.979 12.012 1.00 86.50 440 ARG A N 1
ATOM 3547 C CA . ARG A 1 440 ? 10.812 -6.133 11.835 1.00 86.50 440 ARG A CA 1
ATOM 3548 C C . ARG A 1 440 ? 12.144 -5.944 12.554 1.00 86.50 440 ARG A C 1
ATOM 3550 O O . ARG A 1 440 ? 12.568 -6.839 13.269 1.00 86.50 440 ARG A O 1
ATOM 3557 N N . ASN A 1 441 ? 12.762 -4.769 12.430 1.00 85.06 441 ASN A N 1
ATOM 3558 C CA . ASN A 1 441 ? 13.991 -4.442 13.154 1.00 85.06 441 ASN A CA 1
ATOM 3559 C C . ASN A 1 441 ? 13.783 -4.468 14.675 1.00 85.06 441 ASN A C 1
ATOM 3561 O O . ASN A 1 441 ? 14.669 -4.909 15.400 1.00 85.06 441 ASN A O 1
ATOM 3565 N N . TYR A 1 442 ? 12.641 -3.988 15.172 1.00 86.94 442 TYR A N 1
ATOM 3566 C CA . TYR A 1 442 ? 12.305 -4.080 16.592 1.00 86.94 442 TYR A CA 1
ATOM 3567 C C . TYR A 1 442 ? 12.181 -5.536 17.043 1.00 86.94 442 TYR A C 1
ATOM 3569 O O . TYR A 1 442 ? 12.827 -5.918 18.013 1.00 86.94 442 TYR A O 1
ATOM 3577 N N . LYS A 1 443 ? 11.422 -6.360 16.309 1.00 84.38 443 LYS A N 1
ATOM 3578 C CA . LYS A 1 443 ? 11.242 -7.785 16.608 1.00 84.38 443 LYS A CA 1
ATOM 3579 C C . LYS A 1 443 ? 12.570 -8.542 16.580 1.00 84.38 443 LYS A C 1
ATOM 3581 O O . LYS A 1 443 ? 12.811 -9.335 17.485 1.00 84.38 443 LYS A O 1
ATOM 3586 N N . ASP A 1 444 ? 13.428 -8.259 15.598 1.00 81.56 444 ASP A N 1
ATOM 3587 C CA . ASP A 1 444 ? 14.776 -8.832 15.490 1.00 81.56 444 ASP A CA 1
ATOM 3588 C C . ASP A 1 444 ? 15.597 -8.515 16.744 1.00 81.56 444 ASP A C 1
ATOM 3590 O O . ASP A 1 444 ? 16.074 -9.407 17.438 1.00 81.56 444 ASP A O 1
ATOM 3594 N N . ASN A 1 445 ? 15.676 -7.233 17.109 1.00 80.75 445 ASN A N 1
ATOM 3595 C CA . ASN A 1 445 ? 16.447 -6.806 18.274 1.00 80.75 445 ASN A CA 1
ATOM 3596 C C . ASN A 1 445 ? 15.862 -7.309 19.599 1.00 80.75 445 ASN A C 1
ATOM 3598 O O . ASN A 1 445 ? 16.622 -7.681 20.487 1.00 80.75 445 ASN A O 1
ATOM 3602 N N . TYR A 1 446 ? 14.538 -7.329 19.748 1.00 80.94 446 TYR A N 1
ATOM 3603 C CA . TYR A 1 446 ? 13.879 -7.861 20.940 1.00 80.94 446 TYR A CA 1
ATOM 3604 C C . TYR A 1 446 ? 14.145 -9.363 21.089 1.00 80.94 446 TYR A C 1
ATOM 3606 O O . TYR A 1 446 ? 14.525 -9.819 22.163 1.00 80.94 446 TYR A O 1
ATOM 3614 N N . THR A 1 447 ? 13.999 -10.129 20.006 1.00 79.00 447 THR A N 1
ATOM 3615 C CA . THR A 1 447 ? 14.220 -11.582 20.028 1.00 79.00 447 THR A CA 1
ATOM 3616 C C . THR A 1 447 ? 15.690 -11.895 20.278 1.00 79.00 447 THR A C 1
ATOM 3618 O O . THR A 1 447 ? 16.000 -12.718 21.128 1.00 79.00 447 THR A O 1
ATOM 3621 N N . ALA A 1 448 ? 16.602 -11.171 19.627 1.00 77.81 448 ALA A N 1
ATOM 3622 C CA . ALA A 1 448 ? 18.033 -11.318 19.850 1.00 77.81 448 ALA A CA 1
ATOM 3623 C C . ALA A 1 448 ? 18.446 -11.052 21.306 1.00 77.81 448 ALA A C 1
ATOM 3625 O O . ALA A 1 448 ? 19.269 -11.787 21.844 1.00 77.81 448 ALA A O 1
ATOM 3626 N N . LYS A 1 449 ? 17.871 -10.022 21.943 1.00 77.62 449 LYS A N 1
ATOM 3627 C CA . LYS A 1 449 ? 18.159 -9.673 23.341 1.00 77.62 449 LYS A CA 1
ATOM 3628 C C . LYS A 1 449 ? 17.612 -10.693 24.342 1.00 77.62 449 LYS A C 1
ATOM 3630 O O . LYS A 1 449 ? 18.285 -10.957 25.327 1.00 77.62 449 LYS A O 1
ATOM 3635 N N . ASN A 1 450 ? 16.417 -11.235 24.099 1.00 76.19 450 ASN A N 1
ATOM 3636 C CA . ASN A 1 450 ? 15.712 -12.081 25.073 1.00 76.19 450 ASN A CA 1
ATOM 3637 C C . ASN A 1 450 ? 15.898 -13.590 24.844 1.00 76.19 450 ASN A C 1
ATOM 3639 O O . ASN A 1 450 ? 15.863 -14.359 25.795 1.00 76.19 450 ASN A O 1
ATOM 3643 N N . HIS A 1 451 ? 16.093 -14.015 23.594 1.00 74.38 451 HIS A N 1
ATOM 3644 C CA . HIS A 1 451 ? 16.124 -15.427 23.183 1.00 74.38 451 HIS A CA 1
ATOM 3645 C C . HIS A 1 451 ? 17.378 -15.787 22.370 1.00 74.38 451 HIS A C 1
ATOM 3647 O O . HIS A 1 451 ? 17.520 -16.910 21.892 1.00 74.38 451 HIS A O 1
ATOM 3653 N N . GLY A 1 452 ? 18.298 -14.837 22.194 1.00 73.69 452 GLY A N 1
ATOM 3654 C CA . GLY A 1 452 ? 19.533 -15.035 21.447 1.00 73.69 452 GLY A CA 1
ATOM 3655 C C . GLY A 1 452 ? 19.402 -14.805 19.939 1.00 73.69 452 GLY A C 1
ATOM 3656 O O . GLY A 1 452 ? 18.328 -14.804 19.331 1.00 73.69 452 GLY A O 1
ATOM 3657 N N . HIS A 1 453 ? 20.551 -14.577 19.305 1.00 65.81 453 HIS A N 1
ATOM 3658 C CA . HIS A 1 453 ? 20.632 -14.202 17.892 1.00 65.81 453 HIS A CA 1
ATOM 3659 C C . HIS A 1 453 ? 20.216 -15.317 16.928 1.00 65.81 453 HIS A C 1
ATOM 3661 O O . HIS A 1 453 ? 19.749 -15.012 15.829 1.00 65.81 453 HIS A O 1
ATOM 3667 N N . GLU A 1 454 ? 20.389 -16.580 17.313 1.00 66.00 454 GLU A N 1
ATOM 3668 C CA . GLU A 1 454 ? 20.020 -17.719 16.471 1.00 66.00 454 GLU A CA 1
ATOM 3669 C C . GLU A 1 454 ? 18.501 -17.905 16.407 1.00 66.00 454 GLU A C 1
ATOM 3671 O O . GLU A 1 454 ? 17.942 -18.045 15.319 1.00 66.00 454 GLU A O 1
ATOM 3676 N N . ALA A 1 455 ? 17.814 -17.743 17.542 1.00 65.94 455 ALA A N 1
ATOM 3677 C CA . ALA A 1 455 ? 16.355 -17.708 17.590 1.00 65.94 455 ALA A CA 1
ATOM 3678 C C . ALA A 1 455 ? 15.790 -16.589 16.699 1.00 65.94 455 ALA A C 1
ATOM 3680 O O . ALA A 1 455 ? 14.865 -16.819 15.922 1.00 65.94 455 ALA A O 1
ATOM 3681 N N . SER A 1 456 ? 16.393 -15.393 16.732 1.00 65.56 456 SER A N 1
ATOM 3682 C CA . SER A 1 456 ? 15.979 -14.287 15.857 1.00 65.56 456 SER A CA 1
ATOM 3683 C C . SER A 1 456 ? 16.184 -14.596 14.369 1.00 65.56 456 SER A C 1
ATOM 3685 O O . SER A 1 456 ? 15.327 -14.296 13.533 1.00 65.56 456 SER A O 1
ATOM 3687 N N . ARG A 1 457 ? 17.309 -15.237 14.022 1.00 64.88 457 ARG A N 1
ATOM 3688 C CA . ARG A 1 457 ? 17.635 -15.624 12.644 1.00 64.88 457 ARG A CA 1
ATOM 3689 C C . ARG A 1 457 ? 16.620 -16.619 12.090 1.00 64.88 457 ARG A C 1
ATOM 3691 O O . ARG A 1 457 ? 16.152 -16.413 10.970 1.00 64.88 457 ARG A O 1
ATOM 3698 N N . ILE A 1 458 ? 16.285 -17.650 12.866 1.00 68.31 458 ILE A N 1
ATOM 3699 C CA . ILE A 1 458 ? 15.288 -18.666 12.507 1.00 68.31 458 ILE A CA 1
ATOM 3700 C C . ILE A 1 458 ? 13.907 -18.015 12.382 1.00 68.31 458 ILE A C 1
ATOM 3702 O O . ILE A 1 458 ? 13.253 -18.161 11.352 1.00 68.31 458 ILE A O 1
ATOM 3706 N N . LEU A 1 459 ? 13.499 -17.221 13.377 1.00 69.50 459 LEU A N 1
ATOM 3707 C CA . LEU A 1 459 ? 12.189 -16.568 13.411 1.00 69.50 459 LEU A CA 1
ATOM 3708 C C . LEU A 1 459 ? 11.958 -15.625 12.222 1.00 69.50 459 LEU A C 1
ATOM 3710 O O . LEU A 1 459 ? 10.857 -15.556 11.680 1.00 69.50 459 LEU A O 1
ATOM 3714 N N . LEU A 1 460 ? 12.988 -14.879 11.817 1.00 71.00 460 LEU A N 1
ATOM 3715 C CA . LEU A 1 460 ? 12.893 -13.870 10.762 1.00 71.00 460 LEU A CA 1
ATOM 3716 C C . LEU A 1 460 ? 13.511 -14.319 9.433 1.00 71.00 460 LEU A C 1
ATOM 3718 O O . LEU A 1 460 ? 13.609 -13.503 8.516 1.00 71.00 460 LEU A O 1
ATOM 3722 N N . GLY A 1 461 ? 13.938 -15.574 9.289 1.00 60.66 461 GLY A N 1
ATOM 3723 C CA . GLY A 1 461 ? 14.509 -16.100 8.043 1.00 60.66 461 GLY A CA 1
ATOM 3724 C C . GLY A 1 461 ? 15.685 -15.273 7.501 1.00 60.66 461 GLY A C 1
ATOM 3725 O O . GLY A 1 461 ? 15.764 -15.010 6.300 1.00 60.66 461 GLY A O 1
ATOM 3726 N N . HIS A 1 462 ? 16.566 -14.775 8.376 1.00 62.09 462 HIS A N 1
ATOM 3727 C CA . HIS A 1 462 ? 17.730 -13.987 7.958 1.00 62.09 462 HIS A CA 1
ATOM 3728 C C . HIS A 1 462 ? 18.848 -14.873 7.383 1.00 62.09 462 HIS A C 1
ATOM 3730 O O . HIS A 1 462 ? 19.131 -15.952 7.901 1.00 62.09 462 HIS A O 1
ATOM 3736 N N . SER A 1 463 ? 19.547 -14.380 6.350 1.00 52.19 463 SER A N 1
ATOM 3737 C CA . SER A 1 463 ? 20.802 -14.987 5.890 1.00 52.19 463 SER A CA 1
ATOM 3738 C C . SER A 1 463 ? 21.936 -14.729 6.888 1.00 52.19 463 SER A C 1
ATOM 3740 O O . SER A 1 463 ? 22.021 -13.648 7.479 1.00 52.19 463 SER A O 1
ATOM 3742 N N . GLU A 1 464 ? 22.852 -15.688 7.030 1.00 50.19 464 GLU A N 1
ATOM 3743 C CA . GLU A 1 464 ? 23.987 -15.649 7.971 1.00 50.19 464 GLU A CA 1
ATOM 3744 C C . GLU A 1 464 ? 24.843 -14.368 7.822 1.00 50.19 464 GLU A C 1
ATOM 3746 O O . GLU A 1 464 ? 25.271 -13.737 8.791 1.00 50.19 464 GLU A O 1
ATOM 3751 N N . ARG A 1 465 ? 25.000 -13.879 6.584 1.00 46.69 465 ARG A N 1
ATOM 3752 C CA . ARG A 1 465 ? 25.697 -12.621 6.259 1.00 46.69 465 ARG A CA 1
ATOM 3753 C C . ARG A 1 465 ? 25.041 -11.380 6.880 1.00 46.69 465 ARG A C 1
ATOM 3755 O O . ARG A 1 465 ? 25.737 -10.430 7.245 1.00 46.69 465 ARG A O 1
ATOM 3762 N N . THR A 1 466 ? 23.713 -11.362 6.982 1.00 51.44 466 THR A N 1
ATOM 3763 C CA . THR A 1 466 ? 22.957 -10.256 7.593 1.00 51.44 466 THR A CA 1
ATOM 3764 C C . THR A 1 466 ? 23.140 -10.260 9.112 1.00 51.44 466 THR A C 1
ATOM 3766 O O . THR A 1 466 ? 23.330 -9.200 9.708 1.00 51.44 466 THR A O 1
ATOM 3769 N N . GLN A 1 467 ? 23.202 -11.452 9.711 1.00 49.16 467 GLN A N 1
ATOM 3770 C CA . GLN A 1 467 ? 23.457 -11.663 11.136 1.00 49.16 467 GLN A CA 1
ATOM 3771 C C . GLN A 1 467 ? 24.872 -11.217 11.536 1.00 49.16 467 GLN A C 1
ATOM 3773 O O . GLN A 1 467 ? 25.004 -10.433 12.471 1.00 49.16 467 GLN A O 1
ATOM 3778 N N . ARG A 1 468 ? 25.926 -11.588 10.788 1.00 49.81 468 ARG A N 1
ATOM 3779 C CA . ARG A 1 468 ? 27.315 -11.152 11.078 1.00 49.81 468 ARG A CA 1
ATOM 3780 C C . ARG A 1 468 ? 27.486 -9.625 11.073 1.00 49.81 468 ARG A C 1
ATOM 3782 O O . ARG A 1 468 ? 28.251 -9.071 11.859 1.00 49.81 468 ARG A O 1
ATOM 3789 N N . LYS A 1 469 ? 26.736 -8.914 10.223 1.00 54.19 469 LYS A N 1
ATOM 3790 C CA . LYS A 1 469 ? 26.744 -7.440 10.181 1.00 54.19 469 LYS A CA 1
ATOM 3791 C C . LYS A 1 469 ? 26.058 -6.802 11.399 1.00 54.19 469 LYS A C 1
ATOM 3793 O O . LYS A 1 469 ? 26.411 -5.679 11.762 1.00 54.19 469 LYS A O 1
ATOM 3798 N N . ASN A 1 470 ? 25.096 -7.496 12.008 1.00 51.53 470 ASN A N 1
ATOM 3799 C CA . ASN A 1 470 ? 24.481 -7.104 13.278 1.00 51.53 470 ASN A CA 1
ATOM 3800 C C . ASN A 1 470 ? 25.362 -7.524 14.476 1.00 51.53 470 ASN A C 1
ATOM 3802 O O . ASN A 1 470 ? 25.503 -6.740 15.409 1.00 51.53 470 ASN A O 1
ATOM 3806 N N . TYR A 1 471 ? 26.030 -8.684 14.405 1.00 45.44 471 TYR A N 1
ATOM 3807 C CA . TYR A 1 471 ? 26.959 -9.220 15.416 1.00 45.44 471 TYR A CA 1
ATOM 3808 C C . TYR A 1 471 ? 28.092 -8.244 15.762 1.00 45.44 471 TYR A C 1
ATOM 3810 O O . TYR A 1 471 ? 28.296 -7.925 16.931 1.00 45.44 471 TYR A O 1
ATOM 3818 N N . LEU A 1 472 ? 28.761 -7.686 14.745 1.00 45.00 472 LEU A N 1
ATOM 3819 C CA . LEU A 1 472 ? 29.831 -6.697 14.945 1.00 45.00 472 LEU A CA 1
ATOM 3820 C C . LEU A 1 472 ? 29.350 -5.449 15.709 1.00 45.00 472 LEU A C 1
ATOM 3822 O O . LEU A 1 472 ? 30.104 -4.873 16.481 1.00 45.00 472 LEU A O 1
ATOM 3826 N N . LYS A 1 473 ? 28.075 -5.068 15.558 1.00 50.94 473 LYS A N 1
ATOM 3827 C CA . LYS A 1 473 ? 27.495 -3.891 16.227 1.00 50.94 473 LYS A CA 1
ATOM 3828 C C . LYS A 1 473 ? 27.002 -4.180 17.633 1.00 50.94 473 LYS A C 1
ATOM 3830 O O . LYS A 1 473 ? 27.116 -3.320 18.502 1.00 50.94 473 LYS A O 1
ATOM 3835 N N . SER A 1 474 ? 26.436 -5.366 17.858 1.00 46.34 474 SER A N 1
ATOM 3836 C CA . SER A 1 474 ? 26.026 -5.788 19.197 1.00 46.34 474 SER A CA 1
ATOM 3837 C C . SER A 1 474 ? 27.227 -5.907 20.128 1.00 46.34 474 SER A C 1
ATOM 3839 O O . SER A 1 474 ? 27.081 -5.538 21.283 1.00 46.34 474 SER A O 1
ATOM 3841 N N . ASN A 1 475 ? 28.404 -6.329 19.644 1.00 42.31 475 ASN A N 1
ATOM 3842 C CA . ASN A 1 475 ? 29.624 -6.370 20.459 1.00 42.31 475 ASN A CA 1
ATOM 3843 C C . ASN A 1 475 ? 30.161 -4.974 20.815 1.00 42.31 475 ASN A C 1
ATOM 3845 O O . ASN A 1 475 ? 30.490 -4.750 21.975 1.00 42.31 475 ASN A O 1
ATOM 3849 N N . GLU A 1 476 ? 30.170 -4.017 19.880 1.00 43.62 476 GLU A N 1
ATOM 3850 C CA . GLU A 1 476 ? 30.551 -2.621 20.173 1.00 43.62 476 GLU A CA 1
ATOM 3851 C C . GLU A 1 476 ? 29.597 -1.978 21.200 1.00 43.62 476 GLU A C 1
ATOM 3853 O O . GLU A 1 476 ? 30.039 -1.356 22.166 1.00 43.62 476 GLU A O 1
ATOM 3858 N N . LYS A 1 477 ? 28.276 -2.189 21.056 1.00 42.00 477 LYS A N 1
ATOM 3859 C CA . LYS A 1 477 ? 27.280 -1.700 22.029 1.00 42.00 477 LYS A CA 1
ATOM 3860 C C . LYS A 1 477 ? 27.319 -2.478 23.352 1.00 42.00 477 LYS A C 1
ATOM 3862 O O . LYS A 1 477 ? 27.125 -1.867 24.394 1.00 42.00 477 LYS A O 1
ATOM 3867 N N . MET A 1 478 ? 27.582 -3.790 23.348 1.00 37.03 478 MET A N 1
ATOM 3868 C CA . MET A 1 478 ? 27.716 -4.592 24.575 1.00 37.03 478 MET A CA 1
ATOM 3869 C C . MET A 1 478 ? 28.983 -4.258 25.355 1.00 37.03 478 MET A C 1
ATOM 3871 O O . MET A 1 478 ? 28.926 -4.289 26.578 1.00 37.03 478 MET A O 1
ATOM 3875 N N . GLN A 1 479 ? 30.096 -3.920 24.699 1.00 34.25 479 GLN A N 1
ATOM 3876 C CA . GLN A 1 479 ? 31.289 -3.437 25.398 1.00 34.25 479 GLN A CA 1
ATOM 3877 C C . GLN A 1 479 ? 31.017 -2.089 26.078 1.00 34.25 479 GLN A C 1
ATOM 3879 O O . GLN A 1 479 ? 31.308 -1.959 27.262 1.00 34.25 479 GLN A O 1
ATOM 3884 N N . LEU A 1 480 ? 30.339 -1.158 25.394 1.00 35.94 480 LEU A N 1
ATOM 3885 C CA . LEU A 1 480 ? 29.925 0.135 25.962 1.00 35.94 480 LEU A CA 1
ATOM 3886 C C . LEU A 1 480 ? 28.889 0.005 27.097 1.00 35.94 480 LEU A C 1
ATOM 3888 O O . LEU A 1 480 ? 28.952 0.732 28.087 1.00 35.94 480 LEU A O 1
ATOM 3892 N N . ILE A 1 481 ? 27.942 -0.931 26.980 1.00 37.72 481 ILE A N 1
ATOM 3893 C CA . ILE A 1 481 ? 26.918 -1.192 28.006 1.00 37.72 481 ILE A CA 1
ATOM 3894 C C . ILE A 1 481 ? 27.508 -1.953 29.200 1.00 37.72 481 ILE A C 1
ATOM 3896 O O . ILE A 1 481 ? 27.115 -1.677 30.326 1.00 37.72 481 ILE A O 1
ATOM 3900 N N . LYS A 1 482 ? 28.472 -2.865 29.006 1.00 31.91 482 LYS A N 1
ATOM 3901 C CA . LYS A 1 482 ? 29.172 -3.533 30.120 1.00 31.91 482 LYS A CA 1
ATOM 3902 C C . LYS A 1 482 ? 30.029 -2.554 30.926 1.00 31.91 482 LYS A C 1
ATOM 3904 O O . LYS A 1 482 ? 30.045 -2.670 32.145 1.00 31.91 482 LYS A O 1
ATOM 3909 N N . SER A 1 483 ? 30.653 -1.565 30.279 1.00 30.95 483 SER A N 1
ATOM 3910 C CA . SER A 1 483 ? 31.359 -0.476 30.972 1.00 30.95 483 SER A CA 1
ATOM 3911 C C . SER A 1 483 ? 30.427 0.526 31.669 1.00 30.95 483 SER A C 1
ATOM 3913 O O . SER A 1 483 ? 30.843 1.163 32.628 1.00 30.95 483 SER A O 1
ATOM 3915 N N . ALA A 1 484 ? 29.172 0.664 31.219 1.00 28.94 484 ALA A N 1
ATOM 3916 C CA . ALA A 1 484 ? 28.188 1.564 31.833 1.00 28.94 484 ALA A CA 1
ATOM 3917 C C . ALA A 1 484 ? 27.363 0.890 32.952 1.00 28.94 484 ALA A C 1
ATOM 3919 O O . ALA A 1 484 ? 27.077 1.505 33.976 1.00 28.94 484 ALA A O 1
ATOM 3920 N N . ASN A 1 485 ? 27.021 -0.395 32.805 1.00 32.19 485 ASN A N 1
ATOM 3921 C CA . ASN A 1 485 ? 26.209 -1.141 33.773 1.00 32.19 485 ASN A CA 1
ATOM 3922 C C . ASN A 1 485 ? 26.990 -1.601 35.011 1.00 32.19 485 ASN A C 1
ATOM 3924 O O . ASN A 1 485 ? 26.362 -1.887 36.029 1.00 32.19 485 ASN A O 1
ATOM 3928 N N . SER A 1 486 ? 28.328 -1.627 34.977 1.00 27.56 486 SER A N 1
ATOM 3929 C CA . SER A 1 486 ? 29.139 -1.874 36.178 1.00 27.56 486 SER A CA 1
ATOM 3930 C C . SER A 1 486 ? 29.067 -0.731 37.202 1.00 27.56 486 SER A C 1
ATOM 3932 O O . SER A 1 486 ? 29.495 -0.921 38.333 1.00 27.56 486 SER A O 1
ATOM 3934 N N . MET A 1 487 ? 28.508 0.433 36.840 1.00 28.98 487 MET A N 1
ATOM 3935 C CA . MET A 1 487 ? 28.354 1.586 37.739 1.00 28.98 487 MET A CA 1
ATOM 3936 C C . MET A 1 487 ? 26.920 1.824 38.240 1.00 28.98 487 MET A C 1
ATOM 3938 O O . MET A 1 487 ? 26.727 2.701 39.075 1.00 28.98 487 MET A O 1
ATOM 3942 N N . GLN A 1 488 ? 25.910 1.070 37.779 1.00 28.56 488 GLN A N 1
ATOM 3943 C CA . GLN A 1 488 ? 24.499 1.420 38.038 1.00 28.56 488 GLN A CA 1
ATOM 3944 C C . GLN A 1 488 ? 23.628 0.281 38.605 1.00 28.56 488 GLN A C 1
ATOM 3946 O O . GLN A 1 488 ? 22.447 0.486 38.874 1.00 28.56 488 GLN A O 1
ATOM 3951 N N . TRP A 1 489 ? 24.198 -0.905 38.845 1.00 22.56 489 TRP A N 1
ATOM 3952 C CA . TRP A 1 489 ? 23.475 -2.095 39.334 1.00 22.56 489 TRP A CA 1
ATOM 3953 C C . TRP A 1 489 ? 23.493 -2.310 40.861 1.00 22.56 489 TRP A C 1
ATOM 3955 O O . TRP A 1 489 ? 23.174 -3.400 41.327 1.00 22.56 489 TRP A O 1
ATOM 3965 N N . SER A 1 490 ? 23.821 -1.289 41.660 1.00 25.78 490 SER A N 1
ATOM 3966 C CA . SER A 1 490 ? 23.882 -1.393 43.130 1.00 25.78 490 SER A CA 1
ATOM 3967 C C . SER A 1 490 ? 22.754 -0.696 43.910 1.00 25.78 490 SER A C 1
ATOM 3969 O O . SER A 1 490 ? 22.777 -0.764 45.132 1.00 25.78 490 SER A O 1
ATOM 3971 N N . MET A 1 491 ? 21.745 -0.066 43.288 1.00 25.86 491 MET A N 1
ATOM 3972 C CA . MET A 1 491 ? 20.785 0.768 44.048 1.00 25.86 491 MET A CA 1
ATOM 3973 C C . MET A 1 491 ? 19.329 0.765 43.537 1.00 25.86 491 MET A C 1
ATOM 3975 O O . MET A 1 491 ? 18.840 1.809 43.125 1.00 25.86 491 MET A O 1
ATOM 3979 N N . SER A 1 492 ? 18.612 -0.370 43.604 1.00 24.75 492 SER A N 1
ATOM 3980 C CA . SER A 1 492 ? 17.151 -0.446 43.898 1.00 24.75 492 SER A CA 1
ATOM 3981 C C . SER A 1 492 ? 16.470 -1.641 43.213 1.00 24.75 492 SER A C 1
ATOM 3983 O O . SER A 1 492 ? 15.905 -1.538 42.126 1.00 24.75 492 SER A O 1
ATOM 3985 N N . PHE A 1 493 ? 16.500 -2.788 43.887 1.00 23.98 493 PHE A N 1
ATOM 3986 C CA . PHE A 1 493 ? 15.473 -3.826 43.787 1.00 23.98 493 PHE A CA 1
ATOM 3987 C C . PHE A 1 493 ? 15.314 -4.406 45.190 1.00 23.98 493 PHE A C 1
ATOM 3989 O O . PHE A 1 493 ? 16.019 -5.337 45.547 1.00 23.98 493 PHE A O 1
ATOM 3996 N N . LEU A 1 494 ? 14.490 -3.732 45.992 1.00 24.00 494 LEU A N 1
ATOM 3997 C CA . LEU A 1 494 ? 13.897 -4.062 47.301 1.00 24.00 494 LEU A CA 1
ATOM 3998 C C . LEU A 1 494 ? 13.403 -2.684 47.772 1.00 24.00 494 LEU A C 1
ATOM 4000 O O . LEU A 1 494 ? 14.233 -1.827 48.048 1.00 24.00 494 LEU A O 1
ATOM 4004 N N . THR A 1 495 ? 12.149 -2.292 47.540 1.00 22.84 495 THR A N 1
ATOM 4005 C CA . THR A 1 495 ? 10.946 -2.538 48.369 1.00 22.84 495 THR A CA 1
ATOM 4006 C C . THR A 1 495 ? 9.735 -2.142 47.481 1.00 22.84 495 THR A C 1
ATOM 4008 O O . THR A 1 495 ? 9.874 -1.282 46.618 1.00 22.84 495 THR A O 1
ATOM 4011 N N . THR A 1 496 ? 8.529 -2.717 47.526 1.00 22.62 496 THR A N 1
ATOM 4012 C CA . THR A 1 496 ? 7.614 -2.834 48.675 1.00 22.62 496 THR A CA 1
ATOM 4013 C C . THR A 1 496 ? 6.450 -3.774 48.321 1.00 22.62 496 THR A C 1
ATOM 4015 O O . THR A 1 496 ? 6.203 -4.047 47.149 1.00 22.62 496 THR A O 1
ATOM 4018 N N . HIS A 1 497 ? 5.724 -4.211 49.352 1.00 23.73 497 HIS A N 1
ATOM 4019 C CA . HIS A 1 497 ? 4.915 -5.430 49.473 1.00 23.73 497 HIS A CA 1
ATOM 4020 C C . HIS A 1 497 ? 4.646 -5.773 50.966 1.00 23.73 497 HIS A C 1
ATOM 4022 O O . HIS A 1 497 ? 4.581 -6.947 51.282 1.00 23.73 497 HIS A O 1
ATOM 4028 N N . ILE A 1 498 ? 4.513 -4.753 51.842 1.00 25.17 498 ILE A N 1
ATOM 4029 C CA . ILE A 1 498 ? 3.508 -4.617 52.933 1.00 25.17 498 ILE A CA 1
ATOM 4030 C C . ILE A 1 498 ? 3.592 -5.439 54.267 1.00 25.17 498 ILE A C 1
ATOM 4032 O O . ILE A 1 498 ? 3.363 -6.637 54.299 1.00 25.17 498 ILE A O 1
ATOM 4036 N N . ILE A 1 499 ? 3.789 -4.671 55.367 1.00 24.56 499 ILE A N 1
ATOM 4037 C CA . ILE A 1 499 ? 3.123 -4.629 56.710 1.00 24.56 499 ILE A CA 1
ATOM 4038 C C . ILE A 1 499 ? 3.277 -5.780 57.759 1.00 24.56 499 ILE A C 1
ATOM 4040 O O . ILE A 1 499 ? 2.591 -6.787 57.693 1.00 24.56 499 ILE A O 1
ATOM 4044 N N . ALA A 1 500 ? 4.079 -5.465 58.803 1.00 22.02 500 ALA A N 1
ATOM 4045 C CA . ALA A 1 500 ? 3.896 -5.530 60.287 1.00 22.02 500 ALA A CA 1
ATOM 4046 C C . ALA A 1 500 ? 3.625 -6.859 61.084 1.00 22.02 500 ALA A C 1
ATOM 4048 O O . ALA A 1 500 ? 3.078 -7.807 60.541 1.00 22.02 500 ALA A O 1
ATOM 4049 N N . PRO A 1 501 ? 4.032 -6.931 62.387 1.00 35.81 501 PRO A N 1
ATOM 4050 C CA . PRO A 1 501 ? 4.643 -8.109 63.052 1.00 35.81 501 PRO A CA 1
ATOM 4051 C C . PRO A 1 501 ? 3.729 -8.878 64.045 1.00 35.81 501 PRO A C 1
ATOM 4053 O O . PRO A 1 501 ? 2.620 -8.425 64.327 1.00 35.81 501 PRO A O 1
ATOM 4056 N N . PRO A 1 502 ? 4.208 -9.989 64.663 1.00 25.39 502 PRO A N 1
ATOM 4057 C CA . PRO A 1 502 ? 4.644 -9.863 66.066 1.00 25.39 502 PRO A CA 1
ATOM 4058 C C . PRO A 1 502 ? 5.854 -10.726 66.509 1.00 25.39 502 PRO A C 1
ATOM 4060 O O . PRO A 1 502 ? 6.075 -11.847 66.062 1.00 25.39 502 PRO A O 1
ATOM 4063 N N . LEU A 1 503 ? 6.599 -10.142 67.455 1.00 24.73 503 LEU A N 1
ATOM 4064 C CA . LEU A 1 503 ? 7.208 -10.716 68.668 1.00 24.73 503 LEU A CA 1
ATOM 4065 C C . LEU A 1 503 ? 7.562 -12.218 68.699 1.00 24.73 503 LEU A C 1
ATOM 4067 O O . LEU A 1 503 ? 6.720 -13.053 69.013 1.00 24.73 503 LEU A O 1
ATOM 4071 N N . TRP A 1 504 ? 8.864 -12.515 68.621 1.00 23.39 504 TRP A N 1
ATOM 4072 C CA . TRP A 1 504 ? 9.533 -13.439 69.546 1.00 23.39 504 TRP A CA 1
ATOM 4073 C C . TRP A 1 504 ? 11.048 -13.169 69.606 1.00 23.39 504 TRP A C 1
ATOM 4075 O O . TRP A 1 504 ? 11.685 -12.833 68.614 1.00 23.39 504 TRP A O 1
ATOM 4085 N N . ALA A 1 505 ? 11.584 -13.325 70.819 1.00 26.61 505 ALA A N 1
ATOM 4086 C CA . ALA A 1 505 ? 12.994 -13.432 71.199 1.00 26.61 505 ALA A CA 1
ATOM 4087 C C . ALA A 1 505 ? 13.904 -12.190 71.076 1.00 26.61 505 ALA A C 1
ATOM 4089 O O . ALA A 1 505 ? 14.852 -12.127 70.297 1.00 26.61 505 ALA A O 1
ATOM 4090 N N . VAL A 1 506 ? 13.733 -11.278 72.040 1.00 28.06 506 VAL A N 1
ATOM 4091 C CA . VAL A 1 506 ? 14.88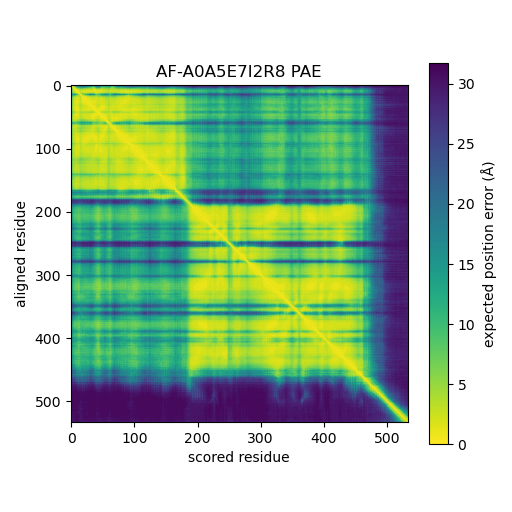9 -10.665 72.710 1.00 28.06 506 VAL A CA 1
ATOM 4092 C C . VAL A 1 506 ? 15.648 -11.772 73.444 1.00 28.06 506 VAL A C 1
ATOM 4094 O O . VAL A 1 506 ? 15.128 -12.348 74.395 1.00 28.06 506 VAL A O 1
ATOM 4097 N N . ALA A 1 507 ? 16.897 -12.019 73.059 1.00 25.91 507 ALA A N 1
ATOM 4098 C CA . ALA A 1 507 ? 17.891 -12.623 73.939 1.00 25.91 507 ALA A CA 1
ATOM 4099 C C . ALA A 1 507 ? 19.247 -11.950 73.695 1.00 25.91 507 ALA A C 1
ATOM 4101 O O . ALA A 1 507 ? 19.986 -12.255 72.764 1.00 25.91 507 ALA A O 1
ATOM 4102 N N . LYS A 1 508 ? 19.520 -10.964 74.553 1.00 27.78 508 LYS A N 1
ATOM 4103 C CA . LYS A 1 508 ? 20.828 -10.351 74.803 1.00 27.78 508 LYS A CA 1
ATOM 4104 C C . LYS A 1 508 ? 21.853 -11.430 75.180 1.00 27.78 508 LYS A C 1
ATOM 4106 O O . LYS A 1 508 ? 21.499 -12.333 75.926 1.00 27.78 508 LYS A O 1
ATOM 4111 N N . ALA A 1 509 ? 23.129 -11.206 74.865 1.00 27.19 509 ALA A N 1
ATOM 4112 C CA . ALA A 1 509 ? 24.134 -10.980 75.914 1.00 27.19 509 ALA A CA 1
ATOM 4113 C C . ALA A 1 509 ? 25.513 -10.619 75.342 1.00 27.19 509 ALA A C 1
ATOM 4115 O O . ALA A 1 509 ? 26.183 -11.418 74.693 1.00 27.19 509 ALA A O 1
ATOM 4116 N N . LYS A 1 510 ? 25.958 -9.410 75.699 1.00 30.19 510 LYS A N 1
ATOM 4117 C CA . LYS A 1 510 ? 27.364 -9.113 75.969 1.00 30.19 510 LYS A CA 1
ATOM 4118 C C . LYS A 1 510 ? 27.855 -10.005 77.120 1.00 30.19 510 LYS A C 1
ATOM 4120 O O . LYS A 1 510 ? 27.130 -10.222 78.085 1.00 30.19 510 LYS A O 1
ATOM 4125 N N . VAL A 1 511 ? 29.098 -10.455 76.970 1.00 29.05 511 VAL A N 1
ATOM 4126 C CA . VAL A 1 511 ? 30.103 -10.861 77.970 1.00 29.05 511 VAL A CA 1
ATOM 4127 C C . VAL A 1 511 ? 29.706 -10.732 79.453 1.00 29.05 511 VAL A C 1
ATOM 4129 O O . VAL A 1 511 ? 29.393 -9.628 79.900 1.00 29.05 511 VAL A O 1
ATOM 4132 N N . PRO A 1 512 ? 29.914 -11.795 80.254 1.00 29.53 512 PRO A N 1
ATOM 4133 C CA . PRO A 1 512 ? 30.170 -11.658 81.681 1.00 29.53 512 PRO A CA 1
ATOM 4134 C C . PRO A 1 512 ? 31.531 -12.249 82.089 1.00 29.53 512 PRO A C 1
ATOM 4136 O O . PRO A 1 512 ? 31.845 -13.413 81.830 1.00 29.53 512 PRO A O 1
ATOM 4139 N N . HIS A 1 513 ? 32.313 -11.459 82.825 1.00 28.84 513 HIS A N 1
ATOM 4140 C CA . HIS A 1 513 ? 33.349 -11.978 83.713 1.00 28.84 513 HIS A CA 1
ATOM 4141 C C . HIS A 1 513 ? 32.700 -12.514 84.997 1.00 28.84 513 HIS A C 1
ATOM 4143 O O . HIS A 1 513 ? 31.934 -11.820 85.662 1.00 28.84 513 HIS A O 1
ATOM 4149 N N . ARG A 1 514 ? 33.031 -13.761 85.351 1.00 29.11 514 ARG A N 1
ATOM 4150 C CA . ARG A 1 514 ? 32.726 -14.389 86.644 1.00 29.11 514 ARG A CA 1
ATOM 4151 C C . ARG A 1 514 ? 33.682 -13.914 87.741 1.00 29.11 514 ARG A C 1
ATOM 4153 O O . ARG A 1 514 ? 34.889 -13.986 87.552 1.00 29.11 514 ARG A O 1
ATOM 4160 N N . LYS A 1 515 ? 33.114 -13.632 88.916 1.00 28.36 515 LYS A N 1
ATOM 4161 C CA . LYS A 1 515 ? 33.511 -13.996 90.303 1.00 28.36 515 LYS A CA 1
ATOM 4162 C C . LYS A 1 515 ? 32.237 -13.743 91.144 1.00 28.36 515 LYS A C 1
ATOM 4164 O O . LYS A 1 515 ? 31.548 -12.783 90.844 1.00 28.36 515 LYS A O 1
ATOM 4169 N N . LYS A 1 516 ? 31.802 -14.483 92.167 1.00 30.19 516 LYS A N 1
ATOM 4170 C CA . LYS A 1 516 ? 32.223 -15.669 92.936 1.00 30.19 516 LYS A CA 1
ATOM 4171 C C . LYS A 1 516 ? 31.046 -15.958 93.914 1.00 30.19 516 LYS A C 1
ATOM 4173 O O . LYS A 1 516 ? 30.447 -14.984 94.349 1.00 30.19 516 LYS A O 1
ATOM 4178 N N . LEU A 1 517 ? 30.865 -17.223 94.342 1.00 28.44 517 LEU A N 1
ATOM 4179 C CA . LEU A 1 517 ? 30.250 -17.664 95.629 1.00 28.44 517 LEU A CA 1
ATOM 4180 C C . LEU A 1 517 ? 28.716 -17.405 95.819 1.00 28.44 517 LEU A C 1
ATOM 4182 O O . LEU A 1 517 ? 28.225 -16.381 95.390 1.00 28.44 517 LEU A O 1
ATOM 4186 N N . ILE A 1 518 ? 27.865 -18.216 96.474 1.00 29.52 518 ILE A N 1
ATOM 4187 C CA . ILE A 1 518 ? 27.965 -19.492 97.206 1.00 29.52 518 ILE A CA 1
ATOM 4188 C C . ILE A 1 518 ? 26.527 -19.994 97.574 1.00 29.52 518 ILE A C 1
ATOM 4190 O O . ILE A 1 518 ? 25.630 -19.180 97.739 1.00 29.52 518 ILE A O 1
ATOM 4194 N N . LEU A 1 519 ? 26.379 -21.317 97.767 1.00 27.75 519 LEU A N 1
ATOM 4195 C CA . LEU A 1 519 ? 25.423 -22.100 98.604 1.00 27.75 519 LEU A CA 1
ATOM 4196 C C . LEU A 1 519 ? 23.876 -22.084 98.409 1.00 27.75 519 LEU A C 1
ATOM 4198 O O . LEU A 1 519 ? 23.189 -21.137 98.763 1.00 27.75 519 LEU A O 1
ATOM 4202 N N . LYS A 1 520 ? 23.379 -23.312 98.148 1.00 29.05 520 LYS A N 1
ATOM 4203 C CA . LYS A 1 520 ? 22.490 -24.171 98.986 1.00 29.05 520 LYS A CA 1
ATOM 4204 C C . LYS A 1 520 ? 21.030 -24.449 98.561 1.00 29.05 520 LYS A C 1
ATOM 4206 O O . LYS A 1 520 ? 20.261 -23.572 98.204 1.00 29.05 520 LYS A O 1
ATOM 4211 N N . SER A 1 521 ? 20.726 -25.740 98.773 1.00 28.50 521 SER A N 1
ATOM 4212 C CA . SER A 1 521 ? 19.460 -26.459 99.022 1.00 28.50 521 SER A CA 1
ATOM 4213 C C . SER A 1 521 ? 18.465 -26.758 97.883 1.00 28.50 521 SER A C 1
ATOM 4215 O O . SER A 1 521 ? 17.732 -25.903 97.410 1.00 28.50 521 SER A O 1
ATOM 4217 N N . SER A 1 522 ? 18.419 -28.063 97.569 1.00 27.34 522 SER A N 1
ATOM 4218 C CA . SER A 1 522 ? 17.292 -28.918 97.120 1.00 27.34 522 SER A CA 1
ATOM 4219 C C . SER A 1 522 ? 16.009 -28.764 97.984 1.00 27.34 522 SER A C 1
ATOM 4221 O O . SER A 1 522 ? 16.104 -28.077 99.001 1.00 27.34 522 SER A O 1
ATOM 4223 N N . PRO A 1 523 ? 14.882 -29.495 97.759 1.00 49.72 523 PRO A N 1
ATOM 4224 C CA . PRO A 1 523 ? 14.531 -30.457 96.692 1.00 49.72 523 PRO A CA 1
ATOM 4225 C C . PRO A 1 523 ? 13.063 -30.334 96.173 1.00 49.72 523 PRO A C 1
ATOM 4227 O O . PRO A 1 523 ? 12.294 -29.498 96.629 1.00 49.72 523 PRO A O 1
ATOM 4230 N N . ASN A 1 524 ? 12.674 -31.285 95.306 1.00 31.75 524 ASN A N 1
ATOM 4231 C CA . ASN A 1 524 ? 11.391 -32.026 95.271 1.00 31.75 524 ASN A CA 1
ATOM 4232 C C . ASN A 1 524 ? 10.450 -31.922 94.045 1.00 31.75 524 ASN A C 1
ATOM 4234 O O . ASN A 1 524 ? 9.801 -30.917 93.798 1.00 31.75 524 ASN A O 1
ATOM 4238 N N . ARG A 1 525 ? 10.248 -33.129 93.480 1.00 31.69 525 ARG A N 1
ATOM 4239 C CA . ARG A 1 525 ? 8.980 -33.835 93.179 1.00 31.69 525 ARG A CA 1
ATOM 4240 C C . ARG A 1 525 ? 8.265 -33.684 91.819 1.00 31.69 525 ARG A C 1
ATOM 4242 O O . ARG A 1 525 ? 7.527 -32.745 91.587 1.00 31.69 525 ARG A O 1
ATOM 4249 N N . ILE A 1 526 ? 8.361 -34.799 91.071 1.00 32.62 526 ILE A N 1
ATOM 4250 C CA . ILE A 1 526 ? 7.289 -35.768 90.711 1.00 32.62 526 ILE A CA 1
ATOM 4251 C C . ILE A 1 526 ? 6.227 -35.402 89.644 1.00 32.62 526 ILE A C 1
ATOM 4253 O O . ILE A 1 526 ? 5.537 -34.400 89.739 1.00 32.62 526 ILE A O 1
ATOM 4257 N N . ALA A 1 527 ? 6.005 -36.422 88.789 1.00 34.47 527 ALA A N 1
ATOM 4258 C CA . ALA A 1 527 ? 4.794 -36.830 88.043 1.00 34.47 527 ALA A CA 1
ATOM 4259 C C . ALA A 1 527 ? 4.529 -36.143 86.692 1.00 34.47 527 ALA A C 1
ATOM 4261 O O . ALA A 1 527 ? 4.379 -34.936 86.619 1.00 34.47 527 ALA A O 1
ATOM 4262 N N . LYS A 1 528 ? 4.627 -36.896 85.578 1.00 35.31 528 LYS A N 1
ATOM 4263 C CA . LYS A 1 528 ? 3.586 -37.764 84.942 1.00 35.31 528 LYS A CA 1
ATOM 4264 C C . LYS A 1 528 ? 2.492 -36.918 84.264 1.00 35.31 528 LYS A C 1
ATOM 4266 O O . LYS A 1 528 ? 2.027 -35.968 84.858 1.00 35.31 528 LYS A O 1
ATOM 4271 N N . ALA A 1 529 ? 1.917 -37.252 83.114 1.00 36.28 529 ALA A N 1
ATOM 4272 C CA . ALA A 1 529 ? 2.144 -38.242 82.067 1.00 36.28 529 ALA A CA 1
ATOM 4273 C C . ALA A 1 529 ? 1.051 -38.013 80.990 1.00 36.28 529 ALA A C 1
ATOM 4275 O O . ALA A 1 529 ? 0.035 -37.395 81.295 1.00 36.28 529 ALA A O 1
ATOM 4276 N N . LYS A 1 530 ? 1.226 -38.675 79.834 1.00 34.62 530 LYS A N 1
ATOM 4277 C CA . LYS A 1 530 ? 0.203 -39.132 78.860 1.00 34.62 530 LYS A CA 1
ATOM 4278 C C . LYS A 1 530 ? -0.361 -38.082 77.884 1.00 34.62 530 LYS A C 1
ATOM 4280 O O . LYS A 1 530 ? -0.872 -37.053 78.294 1.00 34.62 530 LYS A O 1
ATOM 4285 N N . LEU A 1 531 ? -0.062 -38.251 76.584 1.00 35.97 531 LEU A N 1
ATOM 4286 C CA . LEU A 1 531 ? -0.840 -39.002 75.561 1.00 35.97 531 LEU A CA 1
ATOM 4287 C C . LEU A 1 531 ? -2.203 -38.320 75.348 1.00 35.97 531 LEU A C 1
ATOM 4289 O O . LEU A 1 531 ? -2.974 -38.232 76.289 1.00 35.97 531 LEU A O 1
ATOM 4293 N N . GLY A 1 532 ? -2.568 -37.801 74.183 1.00 36.91 532 GLY A N 1
ATOM 4294 C CA . GLY A 1 532 ? -2.225 -38.218 72.829 1.00 36.91 532 GLY A CA 1
ATOM 4295 C C . GLY A 1 532 ? -3.526 -38.602 72.131 1.00 36.91 532 GLY A C 1
ATOM 4296 O O . GLY A 1 532 ? -4.078 -39.642 72.470 1.00 36.91 532 GLY A O 1
ATOM 4297 N N . VAL A 1 533 ? -3.986 -37.743 71.217 1.00 43.03 533 VAL A N 1
ATOM 4298 C CA . VAL A 1 533 ? -4.546 -38.039 69.885 1.00 43.03 533 VAL A CA 1
ATOM 4299 C C . VAL A 1 533 ? -4.156 -36.861 69.005 1.00 43.03 533 VAL A C 1
ATOM 4301 O O . VAL A 1 533 ? -4.318 -35.716 69.490 1.00 43.03 533 VAL A O 1
#

Foldseek 3Di:
DFDDDAADEQECFPDPDLVVSLVVSLVSLVPDQQLRYKYHLDPVFIQNLNQLQFLDWDDDRRDITGDPVRGNVLQRLLSSLLSNVLSVCCSPPDPSVVSRVLVVLLVVLQVVCSVVVLPCLSNDLVSVLVSLQVVLVVLLVDPDDLVSSQSSSVSSLVSSCRSPVPPNVSSVPRDGRDDPDDDPPPDPAFDDPVLLVLLLLQLVQLLLVLLCCLLVLPAPQDWGDRRPWIWTQALDPQFRTATPQLCPPPHDRQVQPLFADRVVRGTDDLVSSCVRDPDSDPVVNVVSVVVRVVSRCQSSVDSWALSSLLSLLLSQLSLVSVLLLFQLDAPPVQLVAWDDPPWDWADDPDPQKIWIWDDDPNDTDITIGGPVCVVVVVSLVSSVCSLQVPPDDTHSGWPDPSGGSDPTGRHDPPSLQVSQVCCCNHPNVPNRRDDSVSSSSVQQVVCCVPPNNVSSCVSSVDDPVVSVVVVVVVVVVVVVVVVVVVPPPPDDDDDDDDDDDDDDDDDDDDDDDDDDDDDDDDDDDDDDDDDDD

Radius of gyration: 34.3 Å; Cα contacts (8 Å, |Δi|>4): 667; chains: 1; bounding box: 64×74×136 Å

Mean predicted aligned error: 13.52 Å

pLDDT: mean 79.85, std 21.11, range [22.02, 98.5]

Organism: Pseudomonas fluorescens (NCBI:txid294)

Secondary structure (DSSP, 8-state):
--B----EEEETTS-S-HHHHHHHHHHHHHHS-GGGEEEEEETTEEEESGGGGBS-EEE-SS-EEE-GGGB-GGGHHHHHHHHHHHHHHHHHTS-HHHHHHHHHHHHHHHHHHHHTT-TTTTS-HHHHHHHHHHHHHHHHH-SS-HHHHHHHHHHHHHHHHHH-STTTTGGGGSPPPPPPS-------PPPPHHHHHHHHHHHHHHHHHHHHHHHTTPPSSEEEEETTEEEEE-S-SS-SEEETHHHHSSSSSSTT-SSEETTTTEEPPHHHHHTT-S---HHHHHHHHHHHHHHHHHHHH-TTSHHHHHHHHHHHHHHHHHHHHHH---HHHHHTPBP-TT-EEEE-SSTTEEEEEEEETTEEEEEEEEGGGHHHHHHHHHHHHHHHTT---SBSSEE--SSSS---EEPPTTHHHHHHHHHHHHT-TT-----HHHHHHHHHHHHHHHH-HHHHHHHHT--HHHHHHHHHHHHHHHHHHHHHHTTTTTS-----S------------------------------------

Sequence (533 aa):
MTHYRSRCEIRLDAQINNATLLADAQHVLATNPIESIIIRFNHRHAFDFGAWCFGCRTGARAWKEVDLSTRLPKRLANLKTLASHIITASLTSIALTSGYTAVNDWAGMASWCEVNGWYNFLESPELYYEALTKFTAHLNSDHRTYSTRKRIQTTCKAFGQQMFPEEAYLPVKTPIVQRPRKKQTKTAEPPSEESVKRHLQICEPVFVGLTNFLIKNTNLPGKLKVNQDFAWIMPDIKYPMITSKIFSKDGAHSAASVTIDYSEGRMRTLEEYKARSSNSCARAHKKALKAYASRLSLANSTKDNEYRVRLGRYAHDCFVAMFVANTGINESPLRELPWDPNYEIIKDEEIGMRTIKFRANNKSITVRIKVEFIKHFKKFVELRGFLCEGIDHPYLFIGFDGNCKSNYRIMDTNILGRLNVSLARLIDPDVPFLSYKKYRNYKDNYTAKNHGHEASRILLGHSERTQRKNYLKSNEKMQLIKSANSMQWSMSFLTTHIIAPPLWAVAKAKVPHRKKLILKSSPNRIAKAKLGV